Protein AF-A0A819URN8-F1 (afdb_monomer_lite)

Secondary structure (DSSP, 8-state):
--SSSSSHHHHHHHHHHSSSSS-------EEEEEE-GGGTT-B-S----S-PPPPTT---EEEEEE-SSTT-EEEEEEEEETTTEEE---B--SSTTEEEEEESS--BEEEEEEEEESS--EEEEEEEE----GGGTGGGG--TTEEEEE-TTT--EEEEEPTTEEE-SBTTB--EEEGGGSGGGG--TTEEEEE-TTT--EEEEEPTTEEE---SSS--EEEGGGSGGGG--TTEEEEE-TTT--EEEEEPTTEEE-S-SSS--EEEGGGSGGGG--TTEEEEEETTTTEEEEEEPTTEEE-S-SSS--EEEGGGSGGGG--TTEEEEE-TTTSSEEEEEPTTEEE-S-SSS--EEEGGGSGGGG--TTEEEEE-TTT--EEEEEPTTEEE-SBTTB--EEEGGGSGGGG--TTEEEEE-TTT--EEEEEPTT--EEEETTEEEE-

pLDDT: mean 85.46, std 12.98, range [38.38, 96.62]

Structure (mmCIF, N/CA/C/O backbone):
data_AF-A0A819URN8-F1
#
_entry.id   AF-A0A819URN8-F1
#
loop_
_atom_site.group_PDB
_atom_site.id
_atom_site.type_symbol
_atom_site.label_atom_id
_atom_site.label_alt_id
_atom_site.label_comp_id
_atom_site.label_asym_id
_atom_site.label_entity_id
_atom_site.label_seq_id
_atom_site.pdbx_PDB_ins_code
_atom_site.Cartn_x
_atom_site.Cartn_y
_atom_site.Cartn_z
_atom_site.occupancy
_atom_site.B_iso_or_equiv
_atom_site.auth_seq_id
_atom_site.auth_comp_id
_atom_site.auth_asym_id
_atom_site.auth_atom_id
_atom_site.pdbx_PDB_model_num
ATOM 1 N N . MET A 1 1 ? -49.653 -6.607 137.310 1.00 49.62 1 MET A N 1
ATOM 2 C CA . MET A 1 1 ? -49.512 -7.298 136.006 1.00 49.62 1 MET A CA 1
ATOM 3 C C . MET A 1 1 ? -50.601 -8.358 135.967 1.00 49.62 1 MET A C 1
ATOM 5 O O . MET A 1 1 ? -50.607 -9.174 136.865 1.00 49.62 1 MET A O 1
ATOM 9 N N . VAL A 1 2 ? -51.612 -8.365 135.103 1.00 46.19 2 VAL A N 1
ATOM 10 C CA . VAL A 1 2 ? -51.691 -7.922 133.706 1.00 46.19 2 VAL A CA 1
ATOM 11 C C . VAL A 1 2 ? -53.111 -7.363 133.475 1.00 46.19 2 VAL A C 1
ATOM 13 O O . VAL A 1 2 ? -54.024 -8.096 133.131 1.00 46.19 2 VAL A O 1
ATOM 16 N N . PHE A 1 3 ? -53.317 -6.068 133.730 1.00 44.34 3 PHE A N 1
ATOM 17 C CA . PHE A 1 3 ? -54.607 -5.366 133.554 1.00 44.34 3 PHE A CA 1
ATOM 18 C C . PHE A 1 3 ? -54.468 -4.162 132.600 1.00 44.34 3 PHE A C 1
ATOM 20 O O . PHE A 1 3 ? -55.113 -3.136 132.761 1.00 44.34 3 PHE A O 1
ATOM 27 N N . PHE A 1 4 ? -53.600 -4.293 131.594 1.00 45.12 4 PHE A N 1
ATOM 28 C CA . PHE A 1 4 ? -53.344 -3.268 130.571 1.00 45.12 4 PHE A CA 1
ATOM 29 C C . PHE A 1 4 ? -53.328 -3.850 129.146 1.00 45.12 4 PHE A C 1
ATOM 31 O O . PHE A 1 4 ? -52.635 -3.340 128.279 1.00 45.12 4 PHE A O 1
ATOM 38 N N . ASN A 1 5 ? -54.082 -4.930 128.890 1.00 47.50 5 ASN A N 1
ATOM 39 C CA . ASN A 1 5 ? -54.052 -5.621 127.590 1.00 47.50 5 ASN A CA 1
ATOM 40 C C . ASN A 1 5 ? -55.411 -5.805 126.891 1.00 47.50 5 ASN A C 1
ATOM 42 O O . ASN A 1 5 ? -55.467 -6.479 125.871 1.00 47.50 5 ASN A O 1
ATOM 46 N N . ASN A 1 6 ? -56.497 -5.191 127.382 1.00 51.19 6 ASN A N 1
ATOM 47 C CA . ASN A 1 6 ? -57.841 -5.368 126.798 1.00 51.19 6 ASN A CA 1
ATOM 48 C C . ASN A 1 6 ? -58.531 -4.082 126.302 1.00 51.19 6 ASN A C 1
ATOM 50 O O . ASN A 1 6 ? -59.703 -4.128 125.953 1.00 51.19 6 ASN A O 1
ATOM 54 N N . ILE A 1 7 ? -57.823 -2.947 126.207 1.00 52.16 7 ILE A N 1
ATOM 55 C CA . ILE A 1 7 ? -58.378 -1.695 125.637 1.00 52.16 7 ILE A CA 1
ATOM 56 C C . ILE A 1 7 ? -57.740 -1.328 124.279 1.00 52.16 7 ILE A C 1
ATOM 58 O O . ILE A 1 7 ? -58.319 -0.569 123.510 1.00 52.16 7 ILE A O 1
ATOM 62 N N . ILE A 1 8 ? -56.610 -1.939 123.903 1.00 50.34 8 ILE A N 1
ATOM 63 C CA . ILE A 1 8 ? -55.929 -1.652 122.622 1.00 50.34 8 ILE A CA 1
ATOM 64 C C . ILE A 1 8 ? -56.529 -2.451 121.444 1.00 50.34 8 ILE A C 1
ATOM 66 O O . ILE A 1 8 ? -56.507 -1.979 120.311 1.00 50.34 8 ILE A O 1
ATOM 70 N N . ASN A 1 9 ? -57.167 -3.601 121.692 1.00 50.66 9 ASN A N 1
ATOM 71 C CA . ASN A 1 9 ? -57.725 -4.440 120.619 1.00 50.66 9 ASN A CA 1
ATOM 72 C C . ASN A 1 9 ? -59.138 -4.049 120.141 1.00 50.66 9 ASN A C 1
ATOM 74 O O . ASN A 1 9 ? -59.549 -4.500 119.076 1.00 50.66 9 ASN A O 1
ATOM 78 N N . LEU A 1 10 ? -59.873 -3.187 120.858 1.00 48.94 10 LEU A N 1
ATOM 79 C CA . LEU A 1 10 ? -61.207 -2.738 120.419 1.00 48.94 10 LEU A CA 1
ATOM 80 C C . LEU A 1 10 ? -61.172 -1.426 119.608 1.00 48.94 10 LEU A C 1
ATOM 82 O O . LEU A 1 10 ? -62.093 -1.156 118.845 1.00 48.94 10 LEU A O 1
ATOM 86 N N . VAL A 1 11 ? -60.093 -0.639 119.705 1.00 52.09 11 VAL A N 1
ATOM 87 C CA . VAL A 1 11 ? -59.925 0.614 118.936 1.00 52.09 11 VAL A CA 1
ATOM 88 C C . VAL A 1 11 ? -59.312 0.360 117.548 1.00 52.09 11 VAL A C 1
ATOM 90 O O . VAL A 1 11 ? -59.627 1.068 116.590 1.00 52.09 11 VAL A O 1
ATOM 93 N N . PHE A 1 12 ? -58.524 -0.709 117.381 1.00 46.81 12 PHE A N 1
ATOM 94 C CA . PHE A 1 12 ? -57.993 -1.104 116.068 1.00 46.81 12 PHE A CA 1
ATOM 95 C C . PHE A 1 12 ? -59.014 -1.838 115.182 1.00 46.81 12 PHE A C 1
ATOM 97 O O . PHE A 1 12 ? -58.978 -1.681 113.964 1.00 46.81 12 PHE A O 1
ATOM 104 N N . ALA A 1 13 ? -59.976 -2.565 115.761 1.00 50.16 13 ALA A N 1
ATOM 105 C CA . ALA A 1 13 ? -61.000 -3.273 114.985 1.00 50.16 13 ALA A CA 1
ATOM 106 C C . ALA A 1 13 ? -62.108 -2.346 114.437 1.00 50.16 13 ALA A C 1
ATOM 108 O O . ALA A 1 13 ? -62.670 -2.624 113.382 1.00 50.16 13 ALA A O 1
ATOM 109 N N . VAL A 1 14 ? -62.389 -1.215 115.098 1.00 50.81 14 VAL A N 1
ATOM 110 C CA . VAL A 1 14 ? -63.399 -0.237 114.636 1.00 50.81 14 VAL A CA 1
ATOM 111 C C . VAL A 1 14 ? -62.814 0.777 113.642 1.00 50.81 14 VAL A C 1
ATOM 113 O O . VAL A 1 14 ? -63.536 1.300 112.797 1.00 50.81 14 VAL A O 1
ATOM 116 N N . SER A 1 15 ? -61.493 0.982 113.644 1.00 49.88 15 SER A N 1
ATOM 117 C CA . SER A 1 15 ? -60.812 1.847 112.666 1.00 49.88 15 SER A CA 1
ATOM 118 C C . SER A 1 15 ? -60.607 1.169 111.301 1.00 49.88 15 SER A C 1
ATOM 120 O O . SER A 1 15 ? -60.500 1.849 110.285 1.00 49.88 15 SER A O 1
ATOM 122 N N . ILE A 1 16 ? -60.604 -0.169 111.256 1.00 48.12 16 ILE A N 1
ATOM 123 C CA . ILE A 1 16 ? -60.459 -0.954 110.015 1.00 48.12 16 ILE A CA 1
ATOM 124 C C . ILE A 1 16 ? -61.826 -1.285 109.387 1.00 48.12 16 ILE A C 1
ATOM 126 O O . ILE A 1 16 ? -61.914 -1.448 108.173 1.00 48.12 16 ILE A O 1
ATOM 130 N N . LEU A 1 17 ? -62.913 -1.283 110.167 1.00 46.53 17 LEU A N 1
ATOM 131 C CA . LEU A 1 17 ? -64.266 -1.537 109.651 1.00 46.53 17 LEU A CA 1
ATOM 132 C C . LEU A 1 17 ? -65.011 -0.272 109.176 1.00 46.53 17 LEU A C 1
ATOM 134 O O . LEU A 1 17 ? -66.046 -0.389 108.529 1.00 46.53 17 LEU A O 1
ATOM 138 N N . ILE A 1 18 ? -64.488 0.932 109.455 1.00 49.22 18 ILE A N 1
ATOM 139 C CA . ILE A 1 18 ? -65.094 2.213 109.030 1.00 49.22 18 ILE A CA 1
ATOM 140 C C . ILE A 1 18 ? -64.321 2.883 107.872 1.00 49.22 18 ILE A C 1
ATOM 142 O O . ILE A 1 18 ? -64.876 3.742 107.192 1.00 49.22 18 ILE A O 1
ATOM 146 N N . LEU A 1 19 ? -63.104 2.430 107.532 1.00 38.75 19 LEU A N 1
ATOM 147 C CA . LEU A 1 19 ? -62.392 2.876 106.317 1.00 38.75 19 LEU A CA 1
ATOM 148 C C . LEU A 1 19 ? -62.485 1.914 105.118 1.00 38.75 19 LEU A C 1
ATOM 150 O O . LEU A 1 19 ? -61.891 2.186 104.081 1.00 38.75 19 LEU A O 1
ATOM 154 N N . GLN A 1 20 ? -63.270 0.836 105.207 1.00 41.88 20 GLN A N 1
ATOM 155 C CA . GLN A 1 20 ? -63.663 0.037 104.034 1.00 41.88 20 GLN A CA 1
ATOM 156 C C . GLN A 1 20 ? -64.970 0.516 103.373 1.00 41.88 20 GLN A C 1
ATOM 158 O O . GLN A 1 20 ? -65.491 -0.151 102.486 1.00 41.88 20 GLN A O 1
ATOM 163 N N . ILE A 1 21 ? -65.491 1.691 103.756 1.00 47.50 21 ILE A N 1
ATOM 164 C CA . ILE A 1 21 ? -66.747 2.250 103.212 1.00 47.50 21 ILE A CA 1
ATOM 165 C C . ILE A 1 21 ? -66.508 3.468 102.282 1.00 47.50 21 ILE A C 1
ATOM 167 O O . ILE A 1 21 ? -67.462 4.087 101.826 1.00 47.50 21 ILE A O 1
ATOM 171 N N . GLN A 1 22 ? -65.262 3.811 101.909 1.00 45.34 22 GLN A N 1
ATOM 172 C CA . GLN A 1 22 ? -65.011 4.953 100.996 1.00 45.34 22 GLN A CA 1
ATOM 173 C C . GLN A 1 22 ? -64.100 4.738 99.781 1.00 45.34 22 GLN A C 1
ATOM 175 O O . GLN A 1 22 ? -63.900 5.678 99.021 1.00 45.34 22 GLN A O 1
ATOM 180 N N . PHE A 1 23 ? -63.670 3.515 99.488 1.00 43.94 23 PHE A N 1
ATOM 181 C CA . PHE A 1 23 ? -63.154 3.190 98.156 1.00 43.94 23 PHE A CA 1
ATOM 182 C C . PHE A 1 23 ? -63.793 1.890 97.690 1.00 43.94 23 PHE A C 1
ATOM 184 O O . PHE A 1 23 ? -63.173 0.833 97.667 1.00 43.94 23 PHE A O 1
ATOM 191 N N . GLY A 1 24 ? -65.069 1.972 97.310 1.00 38.38 24 GLY A N 1
ATOM 192 C CA . GLY A 1 24 ? -65.480 1.146 96.189 1.00 38.38 24 GLY A CA 1
ATOM 193 C C . GLY A 1 24 ? -64.615 1.603 95.024 1.00 38.38 24 GLY A C 1
ATOM 194 O O . GLY A 1 24 ? -64.792 2.724 94.548 1.00 38.38 24 GLY A O 1
ATOM 195 N N . GLU A 1 25 ? -63.638 0.795 94.616 1.00 45.88 25 GLU A N 1
ATOM 196 C CA . GLU A 1 25 ? -63.107 0.902 93.265 1.00 45.88 25 GLU A CA 1
ATOM 197 C C . GLU A 1 25 ? -64.318 0.727 92.348 1.00 45.88 25 GLU A C 1
ATOM 199 O O . GLU A 1 25 ? -64.798 -0.380 92.106 1.00 45.88 25 GLU A O 1
ATOM 204 N N . LEU A 1 26 ? -64.903 1.856 91.933 1.00 50.00 26 LEU A N 1
ATOM 205 C CA . LEU A 1 26 ? -65.794 1.901 90.791 1.00 50.00 26 LEU A CA 1
ATOM 206 C C . LEU A 1 26 ? -65.024 1.182 89.693 1.00 50.00 26 LEU A C 1
ATOM 208 O O . LEU A 1 26 ? -63.955 1.656 89.303 1.00 50.00 26 LEU A O 1
ATOM 212 N N . ALA A 1 27 ? -65.529 0.024 89.260 1.00 52.69 27 ALA A N 1
ATOM 213 C CA . ALA A 1 27 ? -64.973 -0.681 88.119 1.00 52.69 27 ALA A CA 1
ATOM 214 C C . ALA A 1 27 ? -64.695 0.369 87.030 1.00 52.69 27 ALA A C 1
ATOM 216 O O . ALA A 1 27 ? -65.593 1.179 86.755 1.00 52.69 27 ALA A O 1
ATOM 217 N N . PRO A 1 28 ? -63.463 0.446 86.494 1.00 59.91 28 PRO A N 1
ATOM 218 C CA . PRO A 1 28 ? -63.083 1.532 85.607 1.00 59.91 28 PRO A CA 1
ATOM 219 C C . PRO A 1 28 ? -64.115 1.634 84.486 1.00 59.91 28 PRO A C 1
ATOM 221 O O . PRO A 1 28 ? -64.427 0.638 83.834 1.00 59.91 28 PRO A O 1
ATOM 224 N N . SER A 1 29 ? -64.707 2.821 84.309 1.00 73.19 29 SER A N 1
ATOM 225 C CA . SER A 1 29 ? -65.781 2.993 83.334 1.00 73.19 29 SER A CA 1
ATOM 226 C C . SER A 1 29 ? -65.238 2.679 81.943 1.00 73.19 29 SER A C 1
ATOM 228 O O . SER A 1 29 ? -64.352 3.389 81.460 1.00 73.19 29 SER A O 1
ATOM 230 N N . ILE A 1 30 ? -65.758 1.627 81.314 1.00 82.25 30 ILE A N 1
ATOM 231 C CA . ILE A 1 30 ? -65.415 1.280 79.937 1.00 82.25 30 ILE A CA 1
ATOM 232 C C . ILE A 1 30 ? -66.156 2.245 79.013 1.00 82.25 30 ILE A C 1
ATOM 234 O O . ILE A 1 30 ? -67.375 2.401 79.113 1.00 82.25 30 ILE A O 1
ATOM 238 N N . LYS A 1 31 ? -65.421 2.901 78.117 1.00 85.88 31 LYS A N 1
ATOM 239 C CA . LYS A 1 31 ? -65.965 3.824 77.119 1.00 85.88 31 LYS A CA 1
ATOM 240 C C . LYS A 1 31 ? -65.615 3.368 75.713 1.00 85.88 31 LYS A C 1
ATOM 242 O O . LYS A 1 31 ? -64.583 2.743 75.491 1.00 85.88 31 LYS A O 1
ATOM 247 N N . ASN A 1 32 ? -66.469 3.740 74.766 1.00 90.12 32 ASN A N 1
ATOM 248 C CA . ASN A 1 32 ? -66.159 3.624 73.350 1.00 90.12 32 ASN A CA 1
ATOM 249 C C . ASN A 1 32 ? -65.260 4.792 72.935 1.00 90.12 32 ASN A C 1
ATOM 251 O O . ASN A 1 32 ? -65.630 5.954 73.116 1.00 90.12 32 ASN A O 1
ATOM 255 N N . ALA A 1 33 ? -64.115 4.472 72.350 1.00 89.88 33 ALA A N 1
ATOM 256 C CA . ALA A 1 33 ? -63.229 5.407 71.682 1.00 89.88 33 ALA A CA 1
ATOM 257 C C . ALA A 1 33 ? -63.205 5.118 70.176 1.00 89.88 33 ALA A C 1
ATOM 259 O O . ALA A 1 33 ? -63.389 3.978 69.738 1.00 89.88 33 ALA A O 1
ATOM 260 N N . VAL A 1 34 ? -62.978 6.156 69.377 1.00 91.81 34 VAL A N 1
ATOM 261 C CA . VAL A 1 34 ? -62.905 6.061 67.912 1.00 91.81 34 VAL A CA 1
ATOM 262 C C . VAL A 1 34 ? -61.530 6.479 67.406 1.00 91.81 34 VAL A C 1
ATOM 264 O O . VAL A 1 34 ? -60.892 7.356 67.988 1.00 91.81 34 VAL A O 1
ATOM 267 N N . LEU A 1 35 ? -61.079 5.862 66.316 1.00 91.06 35 LEU A N 1
ATOM 268 C CA . LEU A 1 35 ? -59.855 6.279 65.641 1.00 91.06 35 LEU A CA 1
ATOM 269 C C . LEU A 1 35 ? -59.987 7.733 65.171 1.00 91.06 35 LEU A C 1
ATOM 271 O O . LEU A 1 35 ? -61.036 8.129 64.654 1.00 91.06 35 LEU A O 1
ATOM 275 N N . ASP A 1 36 ? -58.929 8.524 65.327 1.00 87.38 36 ASP A N 1
ATOM 276 C CA . ASP A 1 36 ? -58.895 9.859 64.748 1.00 87.38 36 ASP A CA 1
ATOM 277 C C . ASP A 1 36 ? -59.108 9.791 63.226 1.00 87.38 36 ASP A C 1
ATOM 279 O O . ASP A 1 36 ? -58.475 9.006 62.518 1.00 87.38 36 ASP A O 1
ATOM 283 N N . SER A 1 37 ? -60.018 10.620 62.712 1.00 85.00 37 SER A N 1
ATOM 284 C CA . SER A 1 37 ? -60.404 10.619 61.299 1.00 85.00 37 SER A CA 1
ATOM 285 C C . SER A 1 37 ? -59.238 10.891 60.349 1.00 85.00 37 SER A C 1
ATOM 287 O O . SER A 1 37 ? -59.312 10.499 59.189 1.00 85.00 37 SER A O 1
ATOM 289 N N . SER A 1 38 ? -58.168 11.540 60.821 1.00 82.31 38 SER A N 1
ATOM 290 C CA . SER A 1 38 ? -56.947 11.761 60.036 1.00 82.31 38 SER A CA 1
ATOM 291 C C . SER A 1 38 ? -56.175 10.472 59.724 1.00 82.31 38 SER A C 1
ATOM 293 O O . SER A 1 38 ? -55.431 10.436 58.748 1.00 82.31 38 SER A O 1
ATOM 295 N N . CYS A 1 39 ? -56.376 9.406 60.505 1.00 80.94 39 CYS A N 1
ATOM 296 C CA . CYS A 1 39 ? -55.732 8.106 60.310 1.00 80.94 39 CYS A CA 1
ATOM 297 C C . CYS A 1 39 ? -56.560 7.144 59.436 1.00 80.94 39 CYS A C 1
ATOM 299 O O . CYS A 1 39 ? -56.107 6.042 59.129 1.00 80.94 39 CYS A O 1
ATOM 301 N N . VAL A 1 40 ? -57.788 7.514 59.056 1.00 83.00 40 VAL A N 1
ATOM 302 C CA . VAL A 1 40 ? -58.642 6.689 58.190 1.00 83.00 40 VAL A CA 1
ATOM 303 C C . VAL A 1 40 ? -58.072 6.680 56.772 1.00 83.00 40 VAL A C 1
ATOM 305 O O . VAL A 1 40 ? -57.667 7.712 56.246 1.00 83.00 40 VAL A O 1
ATOM 308 N N . ASN A 1 41 ? -58.068 5.508 56.142 1.00 83.19 41 ASN A N 1
ATOM 309 C CA . ASN A 1 41 ? -57.377 5.199 54.889 1.00 83.19 41 ASN A CA 1
ATOM 310 C C . ASN A 1 41 ? -55.849 5.214 54.992 1.00 83.19 41 ASN A C 1
ATOM 312 O O . ASN A 1 41 ? -55.174 5.220 53.960 1.00 83.19 41 ASN A O 1
ATOM 316 N N . ALA A 1 42 ? -55.292 5.185 56.209 1.00 78.25 42 ALA A N 1
ATOM 317 C CA . ALA A 1 42 ? -53.881 4.887 56.370 1.00 78.25 42 ALA A CA 1
ATOM 318 C C . ALA A 1 42 ? -53.583 3.549 55.694 1.00 78.25 42 ALA A C 1
ATOM 320 O O . ALA A 1 42 ? -54.304 2.562 55.854 1.00 78.25 42 ALA A O 1
ATOM 321 N N . VAL A 1 43 ? -52.527 3.539 54.901 1.00 77.12 43 VAL A N 1
ATOM 322 C CA . VAL A 1 43 ? -52.006 2.342 54.261 1.00 77.12 43 VAL A CA 1
ATOM 323 C C . VAL A 1 43 ? -50.791 1.894 55.058 1.00 77.12 43 VAL A C 1
ATOM 325 O O . VAL A 1 43 ? -50.034 2.733 55.543 1.00 77.12 43 VAL A O 1
ATOM 328 N N . ASN A 1 44 ? -50.568 0.585 55.146 1.00 70.00 44 ASN A N 1
ATOM 329 C CA . ASN A 1 44 ? -49.308 0.038 55.646 1.00 70.00 44 ASN A CA 1
ATOM 330 C C . ASN A 1 44 ? -48.443 -0.486 54.480 1.00 70.00 44 ASN A C 1
ATOM 332 O O . ASN A 1 44 ? -48.405 -1.697 54.250 1.00 70.00 44 ASN A O 1
ATOM 336 N N . PRO A 1 45 ? -47.772 0.401 53.713 1.00 62.56 45 PRO A N 1
ATOM 337 C CA . PRO A 1 45 ? -46.664 0.069 52.837 1.00 62.56 45 PRO A CA 1
ATOM 338 C C . PRO A 1 45 ? -45.354 0.482 53.526 1.00 62.56 45 PRO A C 1
ATOM 340 O O . PRO A 1 45 ? -44.645 1.365 53.060 1.00 62.56 45 PRO A O 1
ATOM 343 N N . GLY A 1 46 ? -45.085 -0.095 54.694 1.00 59.09 46 GLY A N 1
ATOM 344 C CA . GLY A 1 46 ? -43.736 -0.174 55.234 1.00 59.09 46 GLY A CA 1
ATOM 345 C C . GLY A 1 46 ? -42.986 1.119 55.589 1.00 59.09 46 GLY A C 1
ATOM 346 O O . GLY A 1 46 ? -42.015 1.486 54.930 1.00 59.09 46 GLY A O 1
ATOM 347 N N . TYR A 1 47 ? -43.352 1.751 56.708 1.00 42.97 47 TYR A N 1
ATOM 348 C CA . TYR A 1 47 ? -42.528 2.776 57.366 1.00 42.97 47 TYR A CA 1
ATOM 349 C C . TYR A 1 47 ? -41.788 2.190 58.589 1.00 42.97 47 TYR A C 1
ATOM 351 O O . TYR A 1 47 ? -42.241 1.210 59.171 1.00 42.97 47 TYR A O 1
ATOM 359 N N . ILE A 1 48 ? -40.644 2.771 58.973 1.00 41.41 48 ILE A N 1
ATOM 360 C CA . ILE A 1 48 ? -39.690 2.208 59.953 1.00 41.41 48 ILE A CA 1
ATOM 361 C C . ILE A 1 48 ? -39.727 2.991 61.280 1.00 41.41 48 ILE A C 1
ATOM 363 O O . ILE A 1 48 ? -39.496 4.197 61.246 1.00 41.41 48 ILE A O 1
ATOM 367 N N . CYS A 1 49 ? -39.899 2.324 62.434 1.00 38.91 49 CYS A N 1
ATOM 368 C CA . CYS A 1 49 ? -39.045 2.446 63.639 1.00 38.91 49 CYS A CA 1
ATOM 369 C C . CYS A 1 49 ? -39.437 1.424 64.735 1.00 38.91 49 CYS A C 1
ATOM 371 O O . CYS A 1 49 ? -40.466 0.771 64.651 1.00 38.91 49 CYS A O 1
ATOM 373 N N . ALA A 1 50 ? -38.549 1.253 65.718 1.00 42.31 50 ALA A N 1
ATOM 374 C CA . ALA A 1 50 ? -38.347 0.079 66.571 1.00 42.31 50 ALA A CA 1
ATOM 375 C C . ALA A 1 50 ? -39.465 -0.303 67.566 1.00 42.31 50 ALA A C 1
ATOM 377 O O . ALA A 1 50 ? -40.010 0.552 68.258 1.00 42.31 50 ALA A O 1
ATOM 378 N N . GLY A 1 51 ? -39.635 -1.622 67.759 1.00 62.34 51 GLY A N 1
ATOM 379 C CA . GLY A 1 51 ? -40.220 -2.203 68.977 1.00 62.34 51 GLY A CA 1
ATOM 380 C C . GLY A 1 51 ? -41.567 -2.915 68.842 1.00 62.34 51 GLY A C 1
ATOM 381 O O . GLY A 1 51 ? -42.263 -3.025 69.845 1.00 62.34 51 GLY A O 1
ATOM 382 N N . CYS A 1 52 ? -41.958 -3.390 67.654 1.00 70.62 52 CYS A N 1
ATOM 383 C CA . CYS A 1 52 ? -43.221 -4.117 67.516 1.00 70.62 52 CYS A CA 1
ATOM 384 C C . CYS A 1 52 ? -43.195 -5.480 68.234 1.00 70.62 52 CYS A C 1
ATOM 386 O O . CYS A 1 52 ? -42.217 -6.219 68.084 1.00 70.62 52 CYS A O 1
ATOM 388 N N . PRO A 1 53 ? -44.271 -5.846 68.952 1.00 75.88 53 PRO A N 1
ATOM 389 C CA . PRO A 1 53 ? -44.391 -7.160 69.565 1.00 75.88 53 PRO A CA 1
ATOM 390 C C . PRO A 1 53 ? -44.513 -8.270 68.510 1.00 75.88 53 PRO A C 1
ATOM 392 O O . PRO A 1 53 ? -44.829 -8.031 67.339 1.00 75.88 53 PRO A O 1
ATOM 395 N N . GLU A 1 54 ? -44.263 -9.510 68.923 1.00 75.06 54 GLU A N 1
ATOM 396 C CA . GLU A 1 54 ? -44.430 -10.680 68.060 1.00 75.06 54 GLU A CA 1
ATOM 397 C C . GLU A 1 54 ? -45.920 -10.913 67.768 1.00 75.06 54 GLU A C 1
ATOM 399 O O . GLU A 1 54 ? -46.746 -10.966 68.680 1.00 75.06 54 GLU A O 1
ATOM 404 N N . SER A 1 55 ? -46.286 -11.042 66.489 1.00 78.62 55 SER A N 1
ATOM 405 C CA . SER A 1 55 ? -47.677 -11.292 66.108 1.00 78.62 55 SER A CA 1
ATOM 406 C C . SER A 1 55 ? -48.143 -12.654 66.621 1.00 78.62 55 SER A C 1
ATOM 408 O O . SER A 1 55 ? -47.465 -13.653 66.379 1.00 78.62 55 SER A O 1
ATOM 410 N N . PRO A 1 56 ? -49.337 -12.777 67.225 1.00 73.69 56 PRO A N 1
ATOM 411 C CA . PRO A 1 56 ? -49.750 -14.024 67.847 1.00 73.69 56 PRO A CA 1
ATOM 412 C C . PRO A 1 56 ? -50.256 -15.035 66.805 1.00 73.69 56 PRO A C 1
ATOM 414 O O . PRO A 1 56 ? -50.591 -16.158 67.165 1.00 73.69 56 PRO A O 1
ATOM 417 N N . ASP A 1 57 ? -50.360 -14.618 65.538 1.00 81.75 57 ASP A N 1
ATOM 418 C CA . ASP A 1 57 ? -50.713 -15.442 64.377 1.00 81.75 57 ASP A CA 1
ATOM 419 C C . ASP A 1 57 ? -49.561 -15.511 63.350 1.00 81.75 57 ASP A C 1
ATOM 421 O O . ASP A 1 57 ? -49.751 -16.004 62.241 1.00 81.75 57 ASP A O 1
ATOM 425 N N . GLY A 1 58 ? -48.367 -15.003 63.695 1.00 74.06 58 GLY A N 1
ATOM 426 C CA . GLY A 1 58 ? -47.199 -14.994 62.803 1.00 74.06 58 GLY A CA 1
ATOM 427 C C . GLY A 1 58 ? -47.311 -14.031 61.614 1.00 74.06 58 GLY A C 1
ATOM 428 O O . GLY A 1 58 ? -46.609 -14.190 60.617 1.00 74.06 58 GLY A O 1
ATOM 429 N N . TYR A 1 59 ? -48.209 -13.046 61.684 1.00 82.19 59 TYR A N 1
ATOM 430 C CA . TYR A 1 59 ? -48.375 -12.040 60.638 1.00 82.19 59 TYR A CA 1
ATOM 431 C C . TYR A 1 59 ? -47.343 -10.918 60.764 1.00 82.19 59 TYR A C 1
ATOM 433 O O . TYR A 1 59 ? -47.084 -10.420 61.854 1.00 82.19 59 TYR A O 1
ATOM 441 N N . ASN A 1 60 ? -46.827 -10.446 59.631 1.00 73.56 60 ASN A N 1
ATOM 442 C CA . ASN A 1 60 ? -45.732 -9.472 59.610 1.00 73.56 60 ASN A CA 1
ATOM 443 C C . ASN A 1 60 ? -46.172 -8.020 59.339 1.00 73.56 60 ASN A C 1
ATOM 445 O O . ASN A 1 60 ? -45.330 -7.127 59.322 1.00 73.56 60 ASN A O 1
ATOM 449 N N . PHE A 1 61 ? -47.470 -7.771 59.127 1.00 80.50 61 PHE A N 1
ATOM 450 C CA . PHE A 1 61 ? -48.012 -6.435 58.843 1.00 80.50 61 PHE A CA 1
ATOM 451 C C . PHE A 1 61 ? -48.783 -5.915 60.055 1.00 80.50 61 PHE A C 1
ATOM 453 O O . PHE A 1 61 ? -49.972 -6.192 60.209 1.00 80.50 61 PHE A O 1
ATOM 460 N N . GLY A 1 62 ? -48.092 -5.200 60.940 1.00 85.44 62 GLY A N 1
ATOM 461 C CA . GLY A 1 62 ? -48.663 -4.686 62.188 1.00 85.44 62 GLY A CA 1
ATOM 462 C C . GLY A 1 62 ? -49.120 -3.232 62.091 1.00 85.44 62 GLY A C 1
ATOM 463 O O . GLY A 1 62 ? -48.652 -2.472 61.248 1.00 85.44 62 GLY A O 1
ATOM 464 N N . TRP A 1 63 ? -50.023 -2.839 62.977 1.00 87.62 63 TRP A N 1
ATOM 465 C CA . TRP A 1 63 ? -50.591 -1.499 63.087 1.00 87.62 63 TRP A CA 1
ATOM 466 C C . TRP A 1 63 ? -50.585 -1.102 64.553 1.00 87.62 63 TRP A C 1
ATOM 468 O O . TRP A 1 63 ? -51.224 -1.780 65.359 1.00 87.62 63 TRP A O 1
ATOM 478 N N . HIS A 1 64 ? -49.866 -0.036 64.890 1.00 87.50 64 HIS A N 1
ATOM 479 C CA . HIS A 1 64 ? -49.652 0.401 66.260 1.00 87.50 64 HIS A CA 1
ATOM 480 C C . HIS A 1 64 ? -50.543 1.599 66.603 1.00 87.50 64 HIS A C 1
ATOM 482 O O . HIS A 1 64 ? -50.426 2.682 66.029 1.00 87.50 64 HIS A O 1
ATOM 488 N N . PHE A 1 65 ? -51.434 1.409 67.568 1.00 89.50 65 PHE A N 1
ATOM 489 C CA . PHE A 1 65 ? -52.397 2.395 68.039 1.00 89.50 65 PHE A CA 1
ATOM 490 C C . PHE A 1 65 ? -52.065 2.863 69.447 1.00 89.50 65 PHE A C 1
ATOM 492 O O . PHE A 1 65 ? -51.662 2.068 70.294 1.00 89.50 65 PHE A O 1
ATOM 499 N N . VAL A 1 66 ? -52.292 4.150 69.709 1.00 89.75 66 VAL A N 1
ATOM 500 C CA . VAL A 1 66 ? -51.885 4.795 70.961 1.00 89.75 66 VAL A CA 1
ATOM 501 C C . VAL A 1 66 ? -52.997 5.690 71.491 1.00 89.75 66 VAL A C 1
ATOM 503 O O . VAL A 1 66 ? -53.635 6.439 70.744 1.00 89.75 66 VAL A O 1
ATOM 506 N N . LEU A 1 67 ? -53.246 5.594 72.796 1.00 89.31 67 LEU A N 1
ATOM 507 C CA . LEU A 1 67 ? -54.139 6.485 73.535 1.00 89.31 67 LEU A CA 1
ATOM 508 C C . LEU A 1 67 ? -53.407 7.777 73.948 1.00 89.31 67 LEU A C 1
ATOM 510 O O . LEU A 1 67 ? -52.192 7.773 74.103 1.00 89.31 67 LEU A O 1
ATOM 514 N N . PRO A 1 68 ? -54.117 8.902 74.142 1.00 85.56 68 PRO A N 1
ATOM 515 C CA . PRO A 1 68 ? -53.489 10.216 74.323 1.00 85.56 68 PRO A CA 1
ATOM 516 C C . PRO A 1 68 ? -52.676 10.372 75.619 1.00 85.56 68 PRO A C 1
ATOM 518 O O . PRO A 1 68 ? -51.816 11.248 75.688 1.00 85.56 68 PRO A O 1
ATOM 521 N N . ASP A 1 69 ? -52.936 9.558 76.645 1.00 82.50 69 ASP A N 1
ATOM 522 C CA . ASP A 1 69 ? -52.210 9.598 77.914 1.00 82.50 69 ASP A CA 1
ATOM 523 C C . ASP A 1 69 ? -52.228 8.239 78.643 1.00 82.50 69 ASP A C 1
ATOM 525 O O . ASP A 1 69 ? -53.077 7.382 78.379 1.00 82.50 69 ASP A O 1
ATOM 529 N N . ILE A 1 70 ? -51.304 8.081 79.597 1.00 79.94 70 ILE A N 1
ATOM 530 C CA . ILE A 1 70 ? -51.042 6.847 80.361 1.00 79.94 70 ILE A CA 1
ATOM 531 C C . ILE A 1 70 ? -52.164 6.427 81.327 1.00 79.94 70 ILE A C 1
ATOM 533 O O . ILE A 1 70 ? -52.098 5.334 81.884 1.00 79.94 70 ILE A O 1
ATOM 537 N N . SER A 1 71 ? -53.164 7.281 81.581 1.00 83.75 71 SER A N 1
ATOM 538 C CA . SER A 1 71 ? -54.289 6.963 82.474 1.00 83.75 71 SER A CA 1
ATOM 539 C C . SER A 1 71 ? -55.399 6.172 81.778 1.00 83.75 71 SER A C 1
ATOM 541 O O . SER A 1 71 ? -56.330 5.704 82.436 1.00 83.75 71 SER A O 1
ATOM 543 N N . ASN A 1 72 ? -55.301 6.009 80.454 1.00 86.69 72 ASN A N 1
ATOM 544 C CA . ASN A 1 72 ? -56.229 5.228 79.650 1.00 86.69 72 ASN A CA 1
ATOM 545 C C . ASN A 1 72 ? -55.602 3.898 79.238 1.00 86.69 72 ASN A C 1
ATOM 547 O O . ASN A 1 72 ? -54.396 3.802 79.012 1.00 86.69 72 ASN A O 1
ATOM 551 N N . ALA A 1 73 ? -56.446 2.887 79.074 1.00 87.75 73 ALA A N 1
ATOM 552 C CA . ALA A 1 73 ? -56.017 1.571 78.646 1.00 87.75 73 ALA A CA 1
ATOM 553 C C . ALA A 1 73 ? -56.968 0.968 77.610 1.00 87.75 73 ALA A C 1
ATOM 555 O O . ALA A 1 73 ? -58.188 1.065 77.737 1.00 87.75 73 ALA A O 1
ATOM 556 N N . PHE A 1 74 ? -56.416 0.326 76.583 1.00 89.62 74 PHE A N 1
ATOM 557 C CA . PHE A 1 74 ? -57.186 -0.463 75.631 1.00 89.62 74 PHE A CA 1
ATOM 558 C C . PHE A 1 74 ? -57.722 -1.730 76.310 1.00 89.62 74 PHE A C 1
ATOM 560 O O . PHE A 1 74 ? -56.980 -2.482 76.936 1.00 89.62 74 PHE A O 1
ATOM 567 N N . VAL A 1 75 ? -59.024 -1.977 76.162 1.00 89.81 75 VAL A N 1
ATOM 568 C CA . VAL A 1 75 ? -59.708 -3.205 76.610 1.00 89.81 75 VAL A CA 1
ATOM 569 C C . VAL A 1 75 ? -59.987 -4.124 75.422 1.00 89.81 75 VAL A C 1
ATOM 571 O O . VAL A 1 75 ? -59.846 -5.337 75.519 1.00 89.81 75 VAL A O 1
ATOM 574 N N . SER A 1 76 ? -60.379 -3.547 74.286 1.00 90.19 76 SER A N 1
ATOM 575 C CA . SER A 1 76 ? -60.503 -4.242 72.999 1.00 90.19 76 SER A CA 1
ATOM 576 C C . SER A 1 76 ? -60.437 -3.222 71.871 1.00 90.19 76 SER A C 1
ATOM 578 O O . SER A 1 76 ? -60.777 -2.057 72.080 1.00 90.19 76 SER A O 1
ATOM 580 N N . ILE A 1 77 ? -60.068 -3.661 70.675 1.00 91.31 77 ILE A N 1
ATOM 581 C CA . ILE A 1 77 ? -60.083 -2.850 69.458 1.00 91.31 77 ILE A CA 1
ATOM 582 C C . ILE A 1 77 ? -60.650 -3.691 68.318 1.00 91.31 77 ILE A C 1
ATOM 584 O O . ILE A 1 77 ? -60.397 -4.887 68.243 1.00 91.31 77 ILE A O 1
ATOM 588 N N . ASN A 1 78 ? -61.429 -3.059 67.449 1.00 93.88 78 ASN A N 1
ATOM 589 C CA . ASN A 1 78 ? -62.011 -3.640 66.251 1.00 93.88 78 ASN A CA 1
ATOM 590 C C . ASN A 1 78 ? -61.649 -2.737 65.075 1.00 93.88 78 ASN A C 1
ATOM 592 O O . ASN A 1 78 ? -62.197 -1.642 64.938 1.00 93.88 78 ASN A O 1
ATOM 596 N N . CYS A 1 79 ? -60.728 -3.191 64.235 1.00 93.62 79 CYS A N 1
ATOM 597 C CA . CYS A 1 79 ? -60.255 -2.460 63.067 1.00 93.62 79 CYS A CA 1
ATOM 598 C C . CYS A 1 79 ? -60.787 -3.094 61.784 1.00 93.62 79 CYS A C 1
ATOM 600 O O . CYS A 1 79 ? -60.689 -4.302 61.597 1.00 93.62 79 CYS A O 1
ATOM 602 N N . GLN A 1 80 ? -61.353 -2.277 60.901 1.00 94.62 80 GLN A N 1
ATOM 603 C CA . GLN A 1 80 ? -61.768 -2.670 59.561 1.00 94.62 80 GLN A CA 1
ATOM 604 C C . GLN A 1 80 ? -60.645 -2.391 58.579 1.00 94.62 80 GLN A C 1
ATOM 606 O O . GLN A 1 80 ? -60.195 -1.252 58.449 1.00 94.62 80 GLN A O 1
ATOM 611 N N . PHE A 1 81 ? -60.254 -3.420 57.846 1.00 92.94 81 PHE A N 1
ATOM 612 C CA . PHE A 1 81 ? -59.277 -3.335 56.778 1.00 92.94 81 PHE A CA 1
ATOM 613 C C . PHE A 1 81 ? -59.892 -3.733 55.440 1.00 92.94 81 PHE A C 1
ATOM 615 O O . PHE A 1 81 ? -60.838 -4.521 55.380 1.00 92.94 81 PHE A O 1
ATOM 622 N N . SER A 1 82 ? -59.349 -3.187 54.356 1.00 92.00 82 SER A N 1
ATOM 623 C CA . SER A 1 82 ? -59.873 -3.406 53.006 1.00 92.00 82 SER A CA 1
ATOM 624 C C . SER A 1 82 ? -59.795 -4.860 52.529 1.00 92.00 82 SER A C 1
ATOM 626 O O . SER A 1 82 ? -60.696 -5.296 51.814 1.00 92.00 82 SER A O 1
ATOM 628 N N . LYS A 1 83 ? -58.760 -5.616 52.925 1.00 89.25 83 LYS A N 1
ATOM 629 C CA . LYS A 1 83 ? -58.550 -7.011 52.499 1.00 89.25 83 LYS A CA 1
ATOM 630 C C . LYS A 1 83 ? -58.806 -8.003 53.630 1.00 89.25 83 LYS A C 1
ATOM 632 O O . LYS A 1 83 ? -59.510 -8.985 53.426 1.00 89.25 83 LYS A O 1
ATOM 637 N N . ALA A 1 84 ? -58.255 -7.752 54.816 1.00 88.81 84 ALA A N 1
ATOM 638 C CA . ALA A 1 84 ? -58.367 -8.637 55.973 1.00 88.81 84 ALA A CA 1
ATOM 639 C C . ALA A 1 84 ? -59.748 -8.579 56.652 1.00 88.81 84 ALA A C 1
ATOM 641 O O . ALA A 1 84 ? -60.056 -9.424 57.492 1.00 88.81 84 ALA A O 1
ATOM 642 N N . GLY A 1 85 ? -60.590 -7.600 56.298 1.00 91.00 85 GLY A N 1
ATOM 643 C CA . GLY A 1 85 ? -61.878 -7.388 56.947 1.00 91.00 85 GLY A CA 1
ATOM 644 C C . GLY A 1 85 ? -61.708 -6.911 58.389 1.00 91.00 85 GLY A C 1
ATOM 645 O O . GLY A 1 85 ? -60.840 -6.091 58.685 1.00 91.00 85 GLY A O 1
ATOM 646 N N . THR A 1 86 ? -62.558 -7.395 59.295 1.00 93.06 86 THR A N 1
ATOM 647 C CA . THR A 1 86 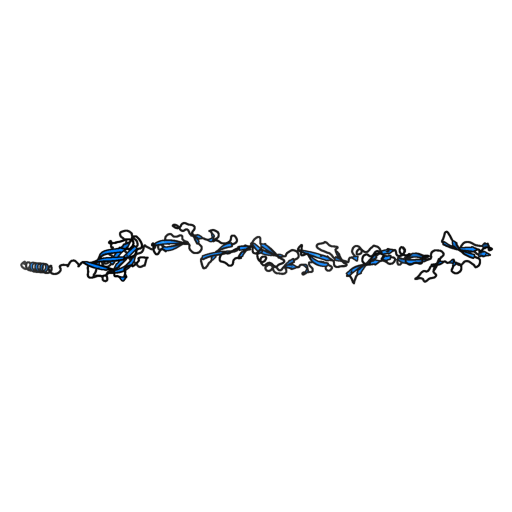? -62.535 -6.978 60.703 1.00 93.06 86 THR A CA 1
ATOM 648 C C . THR A 1 86 ? -61.498 -7.759 61.504 1.00 93.06 86 THR A C 1
ATOM 650 O O . THR A 1 86 ? -61.655 -8.960 61.714 1.00 93.06 86 THR A O 1
ATOM 653 N N . VAL A 1 87 ? -60.488 -7.071 62.030 1.00 91.62 87 VAL A N 1
ATOM 654 C CA . VAL A 1 87 ? -59.510 -7.622 62.975 1.00 91.62 87 VAL A CA 1
ATOM 655 C C . VAL A 1 87 ? -59.841 -7.125 64.377 1.00 91.62 87 VAL A C 1
ATOM 657 O O . VAL A 1 87 ? -59.902 -5.921 64.620 1.00 91.62 87 VAL A O 1
ATOM 660 N N . THR A 1 88 ? -60.062 -8.062 65.299 1.00 88.69 88 THR A N 1
ATOM 661 C CA . THR A 1 88 ? -60.460 -7.775 66.691 1.00 88.69 88 THR A CA 1
ATOM 662 C C . THR A 1 88 ? -59.420 -8.213 67.725 1.00 88.69 88 THR A C 1
ATOM 664 O O . THR A 1 88 ? -59.587 -8.008 68.927 1.00 88.69 88 THR A O 1
ATOM 667 N N . LYS A 1 89 ? -58.364 -8.897 67.274 1.00 84.62 89 LYS A N 1
ATOM 668 C CA . LYS A 1 89 ? -57.300 -9.433 68.124 1.00 84.62 89 LYS A CA 1
ATOM 669 C C . LYS A 1 89 ? -56.223 -8.368 68.297 1.00 84.62 89 LYS A C 1
ATOM 671 O O . LYS A 1 89 ? -55.660 -7.913 67.304 1.00 84.62 89 LYS A O 1
ATOM 676 N N . MET A 1 90 ? -55.947 -7.999 69.547 1.00 85.50 90 MET A N 1
ATOM 677 C CA . MET A 1 90 ? -54.936 -7.000 69.892 1.00 85.50 90 MET A CA 1
ATOM 678 C C . MET A 1 90 ? -53.829 -7.572 70.762 1.00 85.50 90 MET A C 1
ATOM 680 O O . MET A 1 90 ? -54.075 -8.457 71.582 1.00 85.50 90 MET A O 1
ATOM 684 N N . ILE A 1 91 ? -52.638 -6.998 70.626 1.00 82.75 91 ILE A N 1
ATOM 685 C CA . ILE A 1 91 ? -51.554 -7.125 71.602 1.00 82.75 91 ILE A CA 1
ATOM 686 C C . ILE A 1 91 ? -51.413 -5.790 72.327 1.00 82.75 91 ILE A C 1
ATOM 688 O O . ILE A 1 91 ? -51.401 -4.750 71.675 1.00 82.75 91 ILE A O 1
ATOM 692 N N . ALA A 1 92 ? -51.294 -5.812 73.652 1.00 75.56 92 ALA A N 1
ATOM 693 C CA . ALA A 1 92 ? -51.017 -4.627 74.460 1.00 75.56 92 ALA A CA 1
ATOM 694 C C . ALA A 1 92 ? -49.644 -4.773 75.137 1.00 75.56 92 ALA A C 1
ATOM 696 O O . ALA A 1 92 ? -49.446 -5.721 75.892 1.00 75.56 92 ALA A O 1
ATOM 697 N N . GLU A 1 93 ? -48.712 -3.849 74.879 1.00 69.12 93 GLU A N 1
ATOM 698 C CA . GLU A 1 93 ? -47.354 -3.818 75.457 1.00 69.12 93 GLU A CA 1
ATOM 699 C C . GLU A 1 93 ? -46.752 -2.399 75.422 1.00 69.12 93 GLU A C 1
ATOM 701 O O . GLU A 1 93 ? -47.102 -1.618 74.538 1.00 69.12 93 GLU A O 1
ATOM 706 N N . PRO A 1 94 ? -45.787 -2.043 76.297 1.00 56.72 94 PRO A N 1
ATOM 707 C CA . PRO A 1 94 ? -45.552 -2.515 77.669 1.00 56.72 94 PRO A CA 1
ATOM 708 C C . PRO A 1 94 ? -46.443 -1.784 78.694 1.00 56.72 94 PRO A C 1
ATOM 710 O O . PRO A 1 94 ? -46.435 -2.098 79.883 1.00 56.72 94 PRO A O 1
ATOM 713 N N . CYS A 1 95 ? -47.221 -0.798 78.246 1.00 67.56 95 CYS A N 1
ATOM 714 C CA . CYS A 1 95 ? -48.251 -0.119 79.023 1.00 67.56 95 CYS A CA 1
ATOM 715 C C . CYS A 1 95 ? -49.582 -0.192 78.274 1.00 67.56 95 CYS A C 1
ATOM 717 O O . CYS A 1 95 ? -49.627 -0.136 77.046 1.00 67.56 95 CYS A O 1
ATOM 719 N N . ALA A 1 96 ? -50.678 -0.314 79.021 1.00 77.25 96 ALA A N 1
ATOM 720 C CA . ALA A 1 96 ? -51.998 -0.617 78.473 1.00 77.25 96 ALA A CA 1
ATOM 721 C C . ALA A 1 96 ? -52.574 0.469 77.532 1.00 77.25 96 ALA A C 1
ATOM 723 O O . ALA A 1 96 ? -53.632 0.266 76.946 1.00 77.25 96 ALA A O 1
ATOM 724 N N . MET A 1 97 ? -51.880 1.599 77.352 1.00 85.88 97 MET A N 1
ATOM 725 C CA . MET A 1 97 ? -52.236 2.667 76.412 1.00 85.88 97 MET A CA 1
ATOM 726 C C . MET A 1 97 ? -51.870 2.380 74.943 1.00 85.88 97 MET A C 1
ATOM 728 O O . MET A 1 97 ? -52.266 3.160 74.079 1.00 85.88 97 MET A O 1
ATOM 732 N N . HIS A 1 98 ? -51.116 1.313 74.656 1.00 86.25 98 HIS A N 1
ATOM 733 C CA . HIS A 1 98 ? -50.738 0.903 73.298 1.00 86.25 98 HIS A CA 1
ATOM 734 C C . HIS A 1 98 ? -51.498 -0.364 72.885 1.00 86.25 98 HIS A C 1
ATOM 736 O O . HIS A 1 98 ? -51.715 -1.258 73.706 1.00 86.25 98 HIS A O 1
ATOM 742 N N . ALA A 1 99 ? -51.885 -0.454 71.615 1.00 88.69 99 ALA A N 1
ATOM 743 C CA . ALA A 1 99 ? -52.503 -1.641 71.034 1.00 88.69 99 ALA A CA 1
ATOM 744 C C . ALA A 1 99 ? -51.947 -1.923 69.638 1.00 88.69 99 ALA A C 1
ATOM 746 O O . ALA A 1 99 ? -51.821 -1.016 68.822 1.00 88.69 99 ALA A O 1
ATOM 747 N N . TYR A 1 100 ? -51.680 -3.192 69.341 1.00 88.69 100 TYR A N 1
ATOM 748 C CA . TYR A 1 100 ? -51.191 -3.644 68.042 1.00 88.69 100 TYR A CA 1
ATOM 749 C C . TYR A 1 100 ? -52.195 -4.592 67.391 1.00 88.69 100 TYR A C 1
ATOM 751 O O . TYR A 1 100 ? -52.656 -5.535 68.033 1.00 88.69 100 TYR A O 1
ATOM 759 N N . CYS A 1 101 ? -52.514 -4.363 66.118 1.00 89.50 101 CYS A N 1
ATOM 760 C CA . CYS A 1 101 ? -53.284 -5.288 65.277 1.00 89.50 101 CYS A CA 1
ATOM 761 C C . CYS A 1 101 ? -52.422 -5.759 64.111 1.00 89.50 101 CYS A C 1
ATOM 763 O O . CYS A 1 101 ? -51.617 -4.981 63.611 1.00 89.50 101 CYS A O 1
ATOM 765 N N . TYR A 1 102 ? -52.624 -6.985 63.629 1.00 87.81 102 TYR A N 1
ATOM 766 C CA . TYR A 1 102 ? -51.865 -7.511 62.493 1.00 87.81 102 TYR A CA 1
ATOM 767 C C . TYR A 1 102 ? -52.782 -7.997 61.375 1.00 87.81 102 TYR A C 1
ATOM 769 O O . TYR A 1 102 ? -53.833 -8.581 61.639 1.00 87.81 102 TYR A O 1
ATOM 777 N N . THR A 1 103 ? -52.365 -7.781 60.128 1.00 85.94 103 THR A N 1
ATOM 778 C CA . THR A 1 103 ? -53.040 -8.278 58.924 1.00 85.94 103 THR A CA 1
ATOM 779 C C . THR A 1 103 ? -52.168 -9.315 58.200 1.00 85.94 103 THR A C 1
ATOM 781 O O . THR A 1 103 ? -50.942 -9.208 58.234 1.00 85.94 103 THR A O 1
ATOM 784 N N . PRO A 1 104 ? -52.752 -10.315 57.508 1.00 81.62 104 PRO A N 1
ATOM 785 C CA . PRO A 1 104 ? -51.971 -11.327 56.782 1.00 81.62 104 PRO A CA 1
ATOM 786 C C . PRO A 1 104 ? -51.132 -10.765 55.623 1.00 81.62 104 PRO A C 1
ATOM 788 O O . PRO A 1 104 ? -50.093 -11.318 55.278 1.00 81.62 104 PRO A O 1
ATOM 791 N N . THR A 1 105 ? -51.585 -9.667 55.014 1.00 79.94 105 THR A N 1
ATOM 792 C CA . THR A 1 105 ? -50.923 -8.975 53.898 1.00 79.94 105 THR A CA 1
ATOM 793 C C . THR A 1 105 ? -50.950 -7.464 54.121 1.00 79.94 105 THR A C 1
ATOM 795 O O . THR A 1 105 ? -51.741 -6.984 54.938 1.00 79.94 105 THR A O 1
ATOM 798 N N . ALA A 1 106 ? -50.180 -6.708 53.334 1.00 81.56 106 ALA A N 1
ATOM 799 C CA . ALA A 1 106 ? -50.302 -5.252 53.260 1.00 81.56 106 ALA A CA 1
ATOM 800 C C . ALA A 1 106 ? -51.750 -4.823 52.947 1.00 81.56 106 ALA A C 1
ATOM 802 O O . ALA A 1 106 ? -52.381 -5.338 52.010 1.00 81.56 106 ALA A O 1
ATOM 803 N N . ASP A 1 107 ? -52.269 -3.871 53.722 1.00 85.81 107 ASP A N 1
ATOM 804 C CA . ASP A 1 107 ? -53.687 -3.505 53.734 1.00 85.81 107 ASP A CA 1
ATOM 805 C C . ASP A 1 107 ? -53.901 -1.993 53.940 1.00 85.81 107 ASP A C 1
ATOM 807 O O . ASP A 1 107 ? -52.964 -1.223 54.173 1.00 85.81 107 ASP A O 1
ATOM 811 N N . THR A 1 108 ? -55.154 -1.566 53.826 1.00 87.88 108 THR A N 1
ATOM 812 C CA . THR A 1 108 ? -55.632 -0.204 54.059 1.00 87.88 108 THR A CA 1
ATOM 813 C C . THR A 1 108 ? -56.604 -0.203 55.227 1.00 87.88 108 THR A C 1
ATOM 815 O O . THR A 1 108 ? -57.596 -0.934 55.218 1.00 87.88 108 THR A O 1
ATOM 818 N N . LEU A 1 109 ? -56.329 0.631 56.225 1.00 90.44 109 LEU A N 1
ATOM 819 C CA . LEU A 1 109 ? -57.167 0.796 57.398 1.00 90.44 109 LEU A CA 1
ATOM 820 C C . LEU A 1 109 ? -58.384 1.660 57.061 1.00 90.44 109 LEU A C 1
ATOM 822 O O . LEU A 1 109 ? -58.263 2.861 56.848 1.00 90.44 109 LEU A O 1
ATOM 826 N N . LEU A 1 110 ? -59.571 1.063 57.052 1.00 91.38 110 LEU A N 1
ATOM 827 C CA . LEU A 1 110 ? -60.835 1.750 56.770 1.00 91.38 110 LEU A CA 1
ATOM 828 C C . LEU A 1 110 ? -61.444 2.405 58.021 1.00 91.38 110 LEU A C 1
ATOM 830 O O . LEU A 1 110 ? -62.281 3.296 57.908 1.00 91.38 110 LEU A O 1
ATOM 834 N N . GLY A 1 111 ? -61.021 1.986 59.215 1.00 91.44 111 GLY A N 1
ATOM 835 C CA . GLY A 1 111 ? -61.381 2.611 60.490 1.00 91.44 111 GLY A CA 1
ATOM 836 C C . GLY A 1 111 ? -61.273 1.644 61.667 1.00 91.44 111 GLY A C 1
ATOM 837 O O . GLY A 1 111 ? -61.313 0.434 61.473 1.00 91.44 111 GLY A O 1
ATOM 838 N N . CYS A 1 112 ? -61.165 2.163 62.893 1.00 92.50 112 CYS A N 1
ATOM 839 C CA . CYS A 1 112 ? -61.169 1.347 64.110 1.00 92.50 112 CYS A CA 1
ATOM 840 C C . CYS A 1 112 ? -62.087 1.933 65.186 1.00 92.50 112 CYS A C 1
ATOM 842 O O . CYS A 1 112 ? -62.195 3.153 65.339 1.00 92.50 112 CYS A O 1
ATOM 844 N N . THR A 1 113 ? -62.677 1.054 65.990 1.00 93.12 113 THR A N 1
ATOM 845 C CA . THR A 1 113 ? -63.327 1.396 67.260 1.00 93.12 113 THR A CA 1
ATOM 846 C C . THR A 1 113 ? -62.688 0.603 68.387 1.00 93.12 113 THR A C 1
ATOM 848 O O . THR A 1 113 ? -62.233 -0.518 68.178 1.00 93.12 113 THR A O 1
ATOM 851 N N . ALA A 1 114 ? -62.623 1.175 69.583 1.00 92.12 114 ALA A N 1
ATOM 852 C CA . ALA A 1 114 ? -62.031 0.516 70.735 1.00 92.12 114 ALA A CA 1
ATOM 853 C C . ALA A 1 114 ? -62.901 0.689 71.974 1.00 92.12 114 ALA A C 1
ATOM 855 O O . ALA A 1 114 ? -63.500 1.743 72.177 1.00 92.12 114 ALA A O 1
ATOM 856 N N . ASN A 1 115 ? -62.921 -0.330 72.826 1.00 91.69 115 ASN A N 1
ATOM 857 C CA . ASN A 1 115 ? -63.338 -0.155 74.209 1.00 91.69 115 ASN A CA 1
ATOM 858 C C . ASN A 1 115 ? -62.097 0.169 75.030 1.00 91.69 115 ASN A C 1
ATOM 860 O O . ASN A 1 115 ? -61.110 -0.565 74.958 1.00 91.69 115 ASN A O 1
ATOM 864 N N . VAL A 1 116 ? -62.153 1.243 75.811 1.00 90.12 116 VAL A N 1
ATOM 865 C CA . VAL A 1 116 ? -61.042 1.704 76.645 1.00 90.12 116 VAL A CA 1
ATOM 866 C C . VAL A 1 116 ? -61.498 1.870 78.089 1.00 90.12 116 VAL A C 1
ATOM 868 O O . VAL A 1 116 ? -62.616 2.321 78.343 1.00 90.12 116 VAL A O 1
ATOM 871 N N . SER A 1 117 ? -60.652 1.509 79.047 1.00 88.12 117 SER A N 1
ATOM 872 C CA . SER A 1 117 ? -60.817 1.897 80.444 1.00 88.12 117 SER A CA 1
ATOM 873 C C . SER A 1 117 ? -60.173 3.269 80.635 1.00 88.12 117 SER A C 1
ATOM 875 O O . SER A 1 117 ? -59.013 3.474 80.283 1.00 88.12 117 SER A O 1
ATOM 877 N N . GLY A 1 118 ? -60.948 4.237 81.130 1.00 84.88 118 GLY A N 1
ATOM 878 C CA . GLY A 1 118 ? -60.493 5.618 81.303 1.00 84.88 118 GLY A CA 1
ATOM 879 C C . GLY A 1 118 ? -61.470 6.651 80.741 1.00 84.88 118 GLY A C 1
ATOM 880 O O . GLY A 1 118 ? -62.688 6.452 80.717 1.00 84.88 118 GLY A O 1
ATOM 881 N N . THR A 1 119 ? -60.938 7.799 80.320 1.00 85.06 119 THR A N 1
ATOM 882 C CA . THR A 1 119 ? -61.733 8.938 79.832 1.00 85.06 119 THR A CA 1
ATOM 883 C C . THR A 1 119 ? -61.569 9.225 78.343 1.00 85.06 119 THR A C 1
ATOM 885 O O . THR A 1 119 ? -62.398 9.957 77.797 1.00 85.06 119 THR A O 1
ATOM 888 N N . ALA A 1 120 ? -60.571 8.630 77.687 1.00 84.56 120 ALA A N 1
ATOM 889 C CA . ALA A 1 120 ? -60.312 8.810 76.268 1.00 84.56 120 ALA A CA 1
ATOM 890 C C . ALA A 1 120 ? -61.518 8.403 75.410 1.00 84.56 120 ALA A C 1
ATOM 892 O O . ALA A 1 120 ? -62.119 7.345 75.584 1.00 84.56 120 ALA A O 1
ATOM 893 N N . ILE A 1 121 ? -61.848 9.266 74.452 1.00 86.81 121 ILE A N 1
ATOM 894 C CA . ILE A 1 121 ? -62.882 9.035 73.429 1.00 86.81 121 ILE A CA 1
ATOM 895 C C . ILE A 1 121 ? -62.282 8.944 72.019 1.00 86.81 121 ILE A C 1
ATOM 897 O O . ILE A 1 121 ? -62.998 8.675 71.056 1.00 86.81 121 ILE A O 1
ATOM 901 N N . LYS A 1 122 ? -60.969 9.167 71.895 1.00 89.69 122 LYS A N 1
ATOM 902 C CA . LYS A 1 122 ? -60.204 9.080 70.651 1.00 89.69 122 LYS A CA 1
ATOM 903 C C . LYS A 1 122 ? -58.849 8.417 70.883 1.00 89.69 122 LYS A C 1
ATOM 905 O O . LYS A 1 122 ? -58.294 8.535 71.974 1.00 89.69 122 LYS A O 1
ATOM 910 N N . PHE A 1 123 ? -58.325 7.777 69.846 1.00 90.56 123 PHE A N 1
ATOM 911 C CA . PHE A 1 123 ? -56.964 7.239 69.771 1.00 90.56 123 PHE A CA 1
ATOM 912 C C . PHE A 1 123 ? -56.404 7.438 68.360 1.00 90.56 123 PHE A C 1
ATOM 914 O O . PHE A 1 123 ? -57.160 7.701 67.422 1.00 90.56 123 PHE A O 1
ATOM 921 N N . THR A 1 124 ? -55.090 7.320 68.200 1.00 89.69 124 THR A N 1
ATOM 922 C CA . THR A 1 124 ? -54.403 7.556 66.922 1.00 89.69 124 THR A CA 1
ATOM 923 C C . THR A 1 124 ? -53.635 6.322 66.471 1.00 89.69 124 THR A C 1
ATOM 925 O O . THR A 1 124 ? -53.242 5.494 67.291 1.00 89.69 124 THR A O 1
ATOM 928 N N . LEU A 1 125 ? -53.402 6.212 65.163 1.00 88.25 125 LEU A N 1
ATOM 929 C CA . LEU A 1 125 ? -52.380 5.323 64.613 1.00 88.25 125 LEU A CA 1
ATOM 930 C C . LEU A 1 125 ? -51.023 6.024 64.774 1.00 88.25 125 LEU A C 1
ATOM 932 O O . LEU A 1 125 ? -50.852 7.121 64.246 1.00 88.25 125 LEU A O 1
ATOM 936 N N . SER A 1 126 ? -50.103 5.430 65.531 1.00 83.94 126 SER A N 1
ATOM 937 C CA . SER A 1 126 ? -48.745 5.960 65.719 1.00 83.94 126 SER A CA 1
ATOM 938 C C . SER A 1 126 ? -47.853 5.580 64.545 1.00 83.94 126 SER A C 1
ATOM 940 O O . SER A 1 126 ? -47.308 6.446 63.864 1.00 83.94 126 SER A O 1
ATOM 942 N N . ASP A 1 127 ? -47.753 4.281 64.277 1.00 79.38 127 ASP A N 1
ATOM 943 C CA . ASP A 1 127 ? -46.862 3.709 63.275 1.00 79.38 127 ASP A CA 1
ATOM 944 C C . ASP A 1 127 ? -47.363 2.320 62.844 1.00 79.38 127 ASP A C 1
ATOM 946 O O . ASP A 1 127 ? -48.430 1.851 63.253 1.00 79.38 127 ASP A O 1
ATOM 950 N N . VAL A 1 128 ? -46.625 1.688 61.939 1.00 80.19 128 VAL A N 1
ATOM 951 C CA . VAL A 1 128 ? -46.945 0.384 61.361 1.00 80.19 128 VAL A CA 1
ATOM 952 C C . VAL A 1 128 ? -45.715 -0.521 61.415 1.00 80.19 128 VAL A C 1
ATOM 954 O O . VAL A 1 128 ? -44.589 -0.043 61.319 1.00 80.19 128 VAL A O 1
ATOM 957 N N . CYS A 1 129 ? -45.924 -1.831 61.548 1.00 73.75 129 CYS A N 1
ATOM 958 C CA . CYS A 1 129 ? -44.858 -2.831 61.642 1.00 73.75 129 CYS A CA 1
ATOM 959 C C . CYS A 1 129 ? -44.622 -3.512 60.288 1.00 73.75 129 CYS A C 1
ATOM 961 O O . CYS A 1 129 ? -45.589 -3.875 59.609 1.00 73.75 129 CYS A O 1
ATOM 963 N N . MET A 1 130 ? -43.348 -3.735 59.945 1.00 68.50 130 MET A N 1
ATOM 964 C CA . MET A 1 130 ? -42.900 -4.484 58.763 1.00 68.50 130 MET A CA 1
ATOM 965 C C . MET A 1 130 ? -42.264 -5.835 59.125 1.00 68.50 130 MET A C 1
ATOM 967 O O . MET A 1 130 ? -41.743 -5.981 60.235 1.00 68.50 130 MET A O 1
ATOM 971 N N . PRO A 1 131 ? -42.198 -6.782 58.165 1.00 66.19 131 PRO A N 1
ATOM 972 C CA . PRO A 1 131 ? -41.331 -7.950 58.278 1.00 66.19 131 PRO A CA 1
ATOM 973 C C . PRO A 1 131 ? -39.863 -7.537 58.506 1.00 66.19 131 PRO A C 1
ATOM 975 O O . PRO A 1 131 ? -39.423 -6.548 57.905 1.00 66.19 131 PRO A O 1
ATOM 978 N N . PRO A 1 132 ? -39.081 -8.294 59.302 1.00 72.50 132 PRO A N 1
ATOM 979 C CA . PRO A 1 132 ? -37.642 -8.075 59.443 1.00 72.50 132 PRO A CA 1
ATOM 980 C C . PRO A 1 132 ? -36.958 -7.979 58.077 1.00 72.50 132 PRO A C 1
ATOM 982 O O . PRO A 1 132 ? -37.271 -8.756 57.177 1.00 72.50 132 PRO A O 1
ATOM 985 N N . ASN A 1 133 ? -36.034 -7.027 57.912 1.00 77.88 133 ASN A N 1
ATOM 986 C CA . ASN A 1 133 ? -35.318 -6.865 56.650 1.00 77.88 133 ASN A CA 1
ATOM 987 C C . ASN A 1 133 ? -34.379 -8.068 56.429 1.00 77.88 133 ASN A C 1
ATOM 989 O O . ASN A 1 133 ? -33.376 -8.177 57.141 1.00 77.88 133 ASN A O 1
ATOM 993 N N . PRO A 1 134 ? -34.650 -8.937 55.433 1.00 83.88 134 PRO A N 1
ATOM 994 C CA . PRO A 1 134 ? -33.875 -10.155 55.217 1.00 83.88 134 PRO A CA 1
ATOM 995 C C . PRO A 1 134 ? -32.432 -9.865 54.791 1.00 83.88 134 PRO A C 1
ATOM 997 O O . PRO A 1 134 ? -31.576 -10.728 54.919 1.00 83.88 134 PRO A O 1
ATOM 1000 N N . CYS A 1 135 ? -32.132 -8.659 54.300 1.00 89.12 135 CYS A N 1
ATOM 1001 C CA . CYS A 1 135 ? -30.796 -8.287 53.842 1.00 89.12 135 CYS A CA 1
ATOM 1002 C C . CYS A 1 135 ? -29.812 -7.970 54.975 1.00 89.12 135 CYS A C 1
ATOM 1004 O O . CYS A 1 135 ? -28.615 -7.851 54.711 1.00 89.12 135 CYS A O 1
ATOM 1006 N N . LEU A 1 136 ? -30.293 -7.799 56.213 1.00 87.44 136 LEU A N 1
ATOM 1007 C CA . LEU A 1 136 ? -29.434 -7.496 57.361 1.00 87.44 136 LEU A CA 1
ATOM 1008 C C . LEU A 1 136 ? -28.617 -8.711 57.814 1.00 87.44 136 LEU A C 1
ATOM 1010 O O . LEU A 1 136 ? -27.503 -8.541 58.306 1.00 87.44 136 LEU A O 1
ATOM 1014 N N . ASP A 1 137 ? -29.129 -9.917 57.569 1.00 85.12 137 ASP A N 1
ATOM 1015 C CA . ASP A 1 137 ? -28.457 -11.168 57.897 1.00 85.12 137 ASP A CA 1
ATOM 1016 C C . ASP A 1 137 ? -27.872 -11.794 56.630 1.00 85.12 137 ASP A C 1
ATOM 1018 O O . ASP A 1 137 ? -28.581 -12.046 55.661 1.00 85.12 137 ASP A O 1
ATOM 1022 N N . ASN A 1 138 ? -26.555 -12.023 56.618 1.00 87.56 138 ASN A N 1
ATOM 1023 C CA . ASN A 1 138 ? -25.831 -12.700 55.531 1.00 87.56 138 ASN A CA 1
ATOM 1024 C C . ASN A 1 138 ? -26.167 -12.197 54.102 1.00 87.56 138 ASN A C 1
ATOM 1026 O O . ASN A 1 138 ? -26.237 -12.990 53.165 1.00 87.56 138 ASN A O 1
ATOM 1030 N N . ASN A 1 139 ? -26.408 -10.888 53.916 1.00 89.50 139 ASN A N 1
ATOM 1031 C CA . ASN A 1 139 ? -26.846 -10.306 52.631 1.00 89.50 139 ASN A CA 1
ATOM 1032 C C . ASN A 1 139 ? -28.110 -10.996 52.066 1.00 89.50 139 ASN A C 1
ATOM 1034 O O . ASN A 1 139 ? -28.247 -11.168 50.855 1.00 89.50 139 ASN A O 1
ATOM 1038 N N . GLY A 1 140 ? -29.001 -11.462 52.944 1.00 88.12 140 GLY A N 1
ATOM 1039 C CA . GLY A 1 140 ? -30.185 -12.241 52.600 1.00 88.12 140 GLY A CA 1
ATOM 1040 C C . GLY A 1 140 ? -29.884 -13.547 51.870 1.00 88.12 140 GLY A C 1
ATOM 1041 O O . GLY A 1 140 ? -30.706 -13.980 51.078 1.00 88.12 140 GLY A O 1
ATOM 1042 N N . ASP A 1 141 ? -28.708 -14.153 52.027 1.00 90.25 141 ASP A N 1
ATOM 1043 C CA . ASP A 1 141 ? -28.277 -15.312 51.228 1.00 90.25 141 ASP A CA 1
ATOM 1044 C C . ASP A 1 141 ? -28.275 -15.037 49.709 1.00 90.25 141 ASP A C 1
ATOM 1046 O O . ASP A 1 141 ? -28.464 -15.936 48.884 1.00 90.25 141 ASP A O 1
ATOM 1050 N N . CYS A 1 142 ? -28.131 -13.772 49.305 1.00 93.00 142 CYS A N 1
ATOM 1051 C CA . CYS A 1 142 ? -27.828 -13.439 47.920 1.00 93.00 142 CYS A CA 1
ATOM 1052 C C . CYS A 1 142 ? -26.384 -13.848 47.587 1.00 93.00 142 CYS A C 1
ATOM 1054 O O . CYS A 1 142 ? -25.513 -13.863 48.459 1.00 93.00 142 CYS A O 1
ATOM 1056 N N . ASP A 1 143 ? -26.114 -14.121 46.307 1.00 95.38 143 ASP A N 1
ATOM 1057 C CA . ASP A 1 143 ? -24.754 -14.317 45.793 1.00 95.38 143 ASP A CA 1
ATOM 1058 C C . ASP A 1 143 ? -23.813 -13.188 46.262 1.00 95.38 143 ASP A C 1
ATOM 1060 O O . ASP A 1 143 ? -24.218 -12.030 46.397 1.00 95.38 143 ASP A O 1
ATOM 1064 N N . ILE A 1 144 ? -22.538 -13.504 46.494 1.00 93.50 144 ILE A N 1
ATOM 1065 C CA . ILE A 1 144 ? -21.533 -12.529 46.941 1.00 93.50 144 ILE A CA 1
ATOM 1066 C C . ILE A 1 144 ? -21.381 -11.342 45.969 1.00 93.50 144 ILE A C 1
ATOM 1068 O O . ILE A 1 144 ? -21.068 -10.215 46.377 1.00 93.50 144 ILE A O 1
ATOM 1072 N N . ASN A 1 145 ? -21.658 -11.566 44.684 1.00 95.25 145 ASN A N 1
ATOM 1073 C CA . ASN A 1 145 ? -21.661 -10.566 43.623 1.00 95.25 145 ASN A CA 1
ATOM 1074 C C . ASN A 1 145 ? -23.057 -9.974 43.355 1.00 95.25 145 ASN A C 1
ATOM 1076 O O . ASN A 1 145 ? -23.234 -9.254 42.375 1.00 95.25 145 ASN A O 1
ATOM 1080 N N . ALA A 1 146 ? -24.037 -10.216 44.227 1.00 95.25 146 ALA A N 1
ATOM 1081 C CA . ALA A 1 146 ? -25.349 -9.578 44.214 1.00 95.25 146 ALA A CA 1
ATOM 1082 C C . ALA A 1 146 ? -25.509 -8.578 45.369 1.00 95.25 146 ALA A C 1
ATOM 1084 O O . ALA A 1 146 ? -24.940 -8.728 46.452 1.00 95.25 146 ALA A O 1
ATOM 1085 N N . ALA A 1 147 ? -26.300 -7.537 45.130 1.00 94.06 147 ALA A N 1
ATOM 1086 C CA . ALA A 1 147 ? -26.839 -6.664 46.158 1.00 94.06 147 ALA A CA 1
ATOM 1087 C C . ALA A 1 147 ? -28.223 -7.175 46.576 1.00 94.06 147 ALA A C 1
ATOM 1089 O O . ALA A 1 147 ? -29.060 -7.472 45.718 1.00 94.06 147 ALA A O 1
ATOM 1090 N N . CYS A 1 148 ? -28.451 -7.268 47.885 1.00 92.94 148 CYS A N 1
ATOM 1091 C CA . CYS A 1 148 ? -29.761 -7.560 48.446 1.00 92.94 148 CYS A CA 1
ATOM 1092 C C . CYS A 1 148 ? -30.562 -6.268 48.637 1.00 92.94 148 CYS A C 1
ATOM 1094 O O . CYS A 1 148 ? -30.059 -5.292 49.197 1.00 92.94 148 CYS A O 1
ATOM 1096 N N . SER A 1 149 ? -31.820 -6.280 48.212 1.00 91.88 149 SER A N 1
ATOM 1097 C CA . SER A 1 149 ? -32.822 -5.271 48.545 1.00 91.88 149 SER A CA 1
ATOM 1098 C C . SER A 1 149 ? -34.094 -5.942 49.050 1.00 91.88 149 SER A C 1
ATOM 1100 O O . SER A 1 149 ? -34.442 -7.039 48.621 1.00 91.88 149 SER A O 1
ATOM 1102 N N . GLN A 1 150 ? -34.807 -5.278 49.954 1.00 85.44 150 GLN A N 1
ATOM 1103 C CA . GLN A 1 150 ? -36.131 -5.710 50.384 1.00 85.44 150 GLN A CA 1
ATOM 1104 C C . GLN A 1 150 ? -37.189 -5.002 49.535 1.00 85.44 150 GLN A C 1
ATOM 1106 O O . GLN A 1 150 ? -37.140 -3.781 49.375 1.00 85.44 150 GLN A O 1
ATOM 1111 N N . ASP A 1 151 ? -38.145 -5.755 48.997 1.00 80.50 151 ASP A N 1
ATOM 1112 C CA . ASP A 1 151 ? -39.313 -5.180 48.342 1.00 80.50 151 ASP A CA 1
ATOM 1113 C C . ASP A 1 151 ? -40.166 -4.432 49.376 1.00 80.50 151 ASP A C 1
ATOM 1115 O O . ASP A 1 151 ? -40.602 -4.992 50.381 1.00 80.50 151 ASP A O 1
ATOM 1119 N N . GLN A 1 152 ? -40.404 -3.147 49.127 1.00 68.81 152 GLN A N 1
ATOM 1120 C CA . GLN A 1 152 ? -41.059 -2.244 50.079 1.00 68.81 152 GLN A CA 1
ATOM 1121 C C . GLN A 1 152 ? -42.545 -2.562 50.342 1.00 68.81 152 GLN A C 1
ATOM 1123 O O . GLN A 1 152 ? -43.114 -2.046 51.301 1.00 68.81 152 GLN A O 1
ATOM 1128 N N . TYR A 1 153 ? -43.188 -3.392 49.513 1.00 67.38 153 TYR A N 1
ATOM 1129 C CA . TYR A 1 153 ? -44.618 -3.701 49.620 1.00 67.38 153 TYR A CA 1
ATOM 1130 C C . TYR A 1 153 ? -44.879 -5.098 50.178 1.00 67.38 153 TYR A C 1
ATOM 1132 O O . TYR A 1 153 ? -45.806 -5.300 50.961 1.00 67.38 153 TYR A O 1
ATOM 1140 N N . THR A 1 154 ? -44.077 -6.067 49.751 1.00 70.81 154 THR A N 1
ATOM 1141 C CA . THR A 1 154 ? -44.210 -7.479 50.126 1.00 70.81 154 THR A CA 1
ATOM 1142 C C . THR A 1 154 ? -43.283 -7.858 51.278 1.00 70.81 154 THR A C 1
ATOM 1144 O O . THR A 1 154 ? -43.554 -8.822 51.989 1.00 70.81 154 THR A O 1
ATOM 1147 N N . GLY A 1 155 ? -42.202 -7.099 51.485 1.00 72.12 155 GLY A N 1
ATOM 1148 C CA . GLY A 1 155 ? -41.122 -7.449 52.402 1.00 72.12 155 GLY A CA 1
ATOM 1149 C C . GLY A 1 155 ? -40.231 -8.582 51.892 1.00 72.12 155 GLY A C 1
ATOM 1150 O O . GLY A 1 155 ? -39.346 -9.019 52.630 1.00 72.12 155 GLY A O 1
ATOM 1151 N N . GLU A 1 156 ? -40.450 -9.057 50.661 1.00 80.06 156 GLU A N 1
ATOM 1152 C CA . GLU A 1 156 ? -39.677 -10.137 50.058 1.00 80.06 156 GLU A CA 1
ATOM 1153 C C . GLU A 1 156 ? -38.248 -9.699 49.738 1.00 80.06 156 GLU A C 1
ATOM 1155 O O . GLU A 1 156 ? -37.962 -8.549 49.398 1.00 80.06 156 GLU A O 1
ATOM 1160 N N . ARG A 1 157 ? -37.329 -10.659 49.821 1.00 86.81 157 ARG A N 1
ATOM 1161 C CA . ARG A 1 157 ? -35.936 -10.472 49.434 1.00 86.81 157 ARG A CA 1
ATOM 1162 C C . ARG A 1 157 ? -35.796 -10.439 47.911 1.00 86.81 157 ARG A C 1
ATOM 1164 O O . ARG A 1 157 ? -36.206 -11.378 47.234 1.00 86.81 157 ARG A O 1
ATOM 1171 N N . GLN A 1 158 ? -35.086 -9.441 47.396 1.00 90.81 158 GLN A N 1
ATOM 1172 C CA . GLN A 1 158 ? -34.668 -9.338 46.002 1.00 90.81 158 GLN A CA 1
ATOM 1173 C C . GLN A 1 158 ? -33.141 -9.293 45.904 1.00 90.81 158 GLN A C 1
ATOM 1175 O O . GLN A 1 158 ? -32.489 -8.462 46.530 1.00 90.81 158 GLN A O 1
ATOM 1180 N N . CYS A 1 159 ? -32.566 -10.179 45.093 1.00 93.94 159 CYS A N 1
ATOM 1181 C CA . CYS A 1 159 ? -31.139 -10.177 44.789 1.00 93.94 159 CYS A CA 1
ATOM 1182 C C . CYS A 1 159 ? -30.929 -9.648 43.374 1.00 93.94 159 CYS A C 1
ATOM 1184 O O . CYS A 1 159 ? -31.472 -10.204 42.422 1.00 93.94 159 CYS A O 1
ATOM 1186 N N . THR A 1 160 ? -30.107 -8.615 43.221 1.00 94.50 160 THR A N 1
ATOM 1187 C CA . THR A 1 160 ? -29.739 -8.083 41.903 1.00 94.50 160 THR A CA 1
ATOM 1188 C C . THR A 1 160 ? -28.233 -8.145 41.740 1.00 94.50 160 THR A C 1
ATOM 1190 O O . THR A 1 160 ? -27.500 -7.705 42.624 1.00 94.50 160 THR A O 1
ATOM 1193 N N . CYS A 1 161 ? -27.750 -8.690 40.624 1.00 95.69 161 CYS A N 1
ATOM 1194 C CA . CYS A 1 161 ? -26.316 -8.729 40.359 1.00 95.69 161 CYS A CA 1
ATOM 1195 C C . CYS A 1 161 ? -25.722 -7.320 40.346 1.00 95.69 161 CYS A C 1
ATOM 1197 O O . CYS A 1 161 ? -26.302 -6.386 39.790 1.00 95.69 161 CYS A O 1
ATOM 1199 N N . LYS A 1 162 ? -24.555 -7.175 40.977 1.00 95.12 162 LYS A N 1
ATOM 1200 C CA . LYS A 1 162 ? -23.776 -5.939 40.938 1.00 95.12 162 LYS A CA 1
ATOM 1201 C C . LYS A 1 162 ? -23.384 -5.633 39.492 1.00 95.12 162 LYS A C 1
ATOM 1203 O O . LYS A 1 162 ? -23.287 -6.530 38.653 1.00 95.12 162 LYS A O 1
ATOM 1208 N N . THR A 1 163 ? -23.126 -4.360 39.210 1.00 95.25 163 THR A N 1
ATOM 1209 C CA . THR A 1 163 ? -22.643 -3.911 37.901 1.00 95.25 163 THR A CA 1
ATOM 1210 C C . THR A 1 163 ? -21.439 -4.746 37.454 1.00 95.25 163 THR A C 1
ATOM 1212 O O . THR A 1 163 ? -20.508 -4.948 38.229 1.00 95.25 163 THR A O 1
ATOM 1215 N N . GLY A 1 164 ? -21.477 -5.246 36.215 1.00 93.56 164 GLY A N 1
ATOM 1216 C CA . GLY A 1 164 ? -20.444 -6.137 35.672 1.00 93.56 164 GLY A CA 1
ATOM 1217 C C . GLY A 1 164 ? -20.732 -7.633 35.830 1.00 93.56 164 GLY A C 1
ATOM 1218 O O . GLY A 1 164 ? -19.997 -8.440 35.273 1.00 93.56 164 GLY A O 1
ATOM 1219 N N . PHE A 1 165 ? -21.809 -8.021 36.511 1.00 95.81 165 PHE A N 1
ATOM 1220 C CA . PHE A 1 165 ? -22.212 -9.420 36.647 1.00 95.81 165 PHE A CA 1
ATOM 1221 C C . PHE A 1 165 ? -23.561 -9.673 35.979 1.00 95.81 165 PHE A C 1
ATOM 1223 O O . PHE A 1 165 ? -24.455 -8.826 35.997 1.00 95.81 165 PHE A O 1
ATOM 1230 N N . THR A 1 166 ? -23.714 -10.865 35.408 1.00 94.81 166 THR A N 1
ATOM 1231 C CA . THR A 1 166 ? -24.948 -11.326 34.771 1.00 94.81 166 THR A CA 1
ATOM 1232 C C . THR A 1 166 ? -25.573 -12.428 35.616 1.00 94.81 166 THR A C 1
ATOM 1234 O O . THR A 1 166 ? -24.874 -13.328 36.088 1.00 94.81 166 THR A O 1
ATOM 1237 N N . ASN A 1 167 ? -26.896 -12.371 35.799 1.00 94.81 167 ASN A N 1
ATOM 1238 C CA . ASN A 1 167 ? -27.627 -13.444 36.464 1.00 94.81 167 ASN A CA 1
ATOM 1239 C C . ASN A 1 167 ? -27.673 -14.678 35.552 1.00 94.81 167 ASN A C 1
ATOM 1241 O O . ASN A 1 167 ? -28.335 -14.661 34.516 1.00 94.81 167 ASN A O 1
ATOM 1245 N N . THR A 1 168 ? -26.975 -15.735 35.946 1.00 94.56 168 THR A N 1
ATOM 1246 C CA . THR A 1 168 ? -26.953 -17.042 35.271 1.00 94.56 168 THR A CA 1
ATOM 1247 C C . THR A 1 168 ? -27.775 -18.099 36.012 1.00 94.56 168 THR A C 1
ATOM 1249 O O . THR A 1 168 ? -27.892 -19.229 35.539 1.00 94.56 168 THR A O 1
ATOM 1252 N N . GLY A 1 169 ? -28.342 -17.738 37.168 1.00 91.19 169 GLY A N 1
ATOM 1253 C CA . GLY A 1 169 ? -29.197 -18.590 37.986 1.00 91.19 169 GLY A CA 1
ATOM 1254 C C . GLY A 1 169 ? -30.682 -18.468 37.633 1.00 91.19 169 GLY A C 1
ATOM 1255 O O . GLY A 1 169 ? -31.068 -18.153 36.509 1.00 91.19 169 GLY A O 1
ATOM 1256 N N . ILE A 1 170 ? -31.535 -18.713 38.627 1.00 86.81 170 ILE A N 1
ATOM 1257 C CA . ILE A 1 170 ? -32.999 -18.602 38.520 1.00 86.81 170 ILE A CA 1
ATOM 1258 C C . ILE A 1 170 ? -33.512 -17.478 39.428 1.00 86.81 170 ILE A C 1
ATOM 1260 O O . ILE A 1 170 ? -32.807 -17.033 40.326 1.00 86.81 170 ILE A O 1
ATOM 1264 N N . ALA A 1 171 ? -34.754 -17.022 39.237 1.00 78.94 171 ALA A N 1
ATOM 1265 C CA . ALA A 1 171 ? -35.306 -15.889 39.994 1.00 78.94 171 ALA A CA 1
ATOM 1266 C C . ALA A 1 171 ? -35.261 -16.071 41.528 1.00 78.94 171 ALA A C 1
ATOM 1268 O O . ALA A 1 171 ? -35.021 -15.113 42.254 1.00 78.94 171 ALA A O 1
ATOM 1269 N N . SER A 1 172 ? -35.449 -17.298 42.026 1.00 77.62 172 SER A N 1
ATOM 1270 C CA . SER A 1 172 ? -35.398 -17.622 43.461 1.00 77.62 172 SER A CA 1
ATOM 1271 C C . SER A 1 172 ? -33.982 -17.852 44.003 1.00 77.62 172 SER A C 1
ATOM 1273 O O . SER A 1 172 ? -33.773 -17.800 45.216 1.00 77.62 172 SER A O 1
ATOM 1275 N N . ASN A 1 173 ? -33.011 -18.101 43.122 1.00 84.69 173 ASN A N 1
ATOM 1276 C CA . ASN A 1 173 ? -31.615 -18.356 43.459 1.00 84.69 173 ASN A CA 1
ATOM 1277 C C . ASN A 1 173 ? -30.719 -17.696 42.405 1.00 84.69 173 ASN A C 1
ATOM 1279 O O . ASN A 1 173 ? -30.300 -18.321 41.425 1.00 84.69 173 ASN A O 1
ATOM 1283 N N . VAL A 1 174 ? -30.518 -16.392 42.591 1.00 92.75 174 VAL A N 1
ATOM 1284 C CA . VAL A 1 174 ? -29.703 -15.558 41.711 1.00 92.75 174 VAL A CA 1
ATOM 1285 C C . VAL A 1 174 ? -28.249 -15.976 41.856 1.00 92.75 174 VAL A C 1
ATOM 1287 O O . VAL A 1 174 ? -27.710 -15.985 42.957 1.00 92.75 174 VAL A O 1
ATOM 1290 N N . THR A 1 175 ? -27.618 -16.301 40.733 1.00 94.88 175 THR A N 1
ATOM 1291 C CA . THR A 1 175 ? -26.187 -16.605 40.654 1.00 94.88 175 THR A CA 1
ATOM 1292 C C . THR A 1 175 ? -25.553 -15.565 39.756 1.00 94.88 175 THR A C 1
ATOM 1294 O O . THR A 1 175 ? -25.973 -15.401 38.611 1.00 94.88 175 THR A O 1
ATOM 1297 N N . CYS A 1 176 ? -24.568 -14.839 40.270 1.00 96.00 176 CYS A N 1
ATOM 1298 C CA . CYS A 1 176 ? -23.977 -13.712 39.563 1.00 96.00 176 CYS A CA 1
ATOM 1299 C C . CYS A 1 176 ? -22.604 -14.107 39.035 1.00 96.00 176 CYS A C 1
ATOM 1301 O O . CYS A 1 176 ? -21.611 -14.131 39.761 1.00 96.00 176 CYS A O 1
ATOM 1303 N N . THR A 1 177 ? -22.557 -14.430 37.746 1.00 96.62 177 THR A N 1
ATOM 1304 C CA . THR A 1 177 ? -21.311 -14.739 37.039 1.00 96.62 177 THR A CA 1
ATOM 1305 C C . THR A 1 177 ? -20.753 -13.469 36.413 1.00 96.62 177 THR A C 1
ATOM 1307 O O . THR A 1 177 ? -21.517 -12.624 35.946 1.00 96.62 177 THR A O 1
ATOM 1310 N N . ASP A 1 178 ? -19.428 -13.327 36.413 1.00 96.00 178 ASP A N 1
ATOM 1311 C CA . ASP A 1 178 ? -18.737 -12.261 35.686 1.00 96.00 178 ASP A CA 1
ATOM 1312 C C . ASP A 1 178 ? -19.260 -12.215 34.241 1.00 96.00 178 ASP A C 1
ATOM 1314 O O . ASP A 1 178 ? -19.207 -13.212 33.513 1.00 96.00 178 ASP A O 1
ATOM 1318 N N . SER A 1 179 ? -19.793 -11.060 33.836 1.00 95.81 179 SER A N 1
ATOM 1319 C CA . SER A 1 179 ? -20.385 -10.881 32.513 1.00 95.81 179 SER A CA 1
ATOM 1320 C C . SER A 1 179 ? -19.393 -11.170 31.388 1.00 95.81 179 SER A C 1
ATOM 1322 O O . SER A 1 179 ? -19.807 -11.667 30.348 1.00 95.81 179 SER A O 1
ATOM 1324 N N . CYS A 1 180 ? -18.090 -10.951 31.577 1.00 95.50 180 CYS A N 1
ATOM 1325 C CA . CYS A 1 180 ? -17.081 -11.292 30.575 1.00 95.50 180 CYS A CA 1
ATOM 1326 C C . CYS A 1 180 ? -16.938 -12.803 30.344 1.00 95.50 180 CYS A C 1
ATOM 1328 O O . CYS A 1 180 ? -16.508 -13.215 29.267 1.00 95.50 180 CYS A O 1
ATOM 1330 N N . GLN A 1 181 ? -17.344 -13.638 31.304 1.00 95.69 181 GLN A N 1
ATOM 1331 C CA . GLN A 1 181 ? -17.387 -15.097 31.144 1.00 95.69 181 GLN A CA 1
ATOM 1332 C C . GLN A 1 181 ? -18.664 -15.575 30.437 1.00 95.69 181 GLN A C 1
ATOM 1334 O O . GLN A 1 181 ? -18.743 -16.721 29.996 1.00 95.69 181 GLN A O 1
ATOM 1339 N N . VAL A 1 182 ? -19.666 -14.704 30.297 1.00 94.50 182 VAL A N 1
ATOM 1340 C CA . VAL A 1 182 ? -20.953 -15.013 29.671 1.00 94.50 182 VAL A CA 1
ATOM 1341 C C . VAL A 1 182 ? -21.029 -14.300 28.326 1.00 94.50 182 VAL A C 1
ATOM 1343 O O . VAL A 1 182 ? -21.193 -13.088 28.260 1.00 94.50 182 VAL A O 1
ATOM 1346 N N . GLN A 1 183 ? -20.898 -15.052 27.230 1.00 92.38 183 GLN A N 1
ATOM 1347 C CA . GLN A 1 183 ? -20.946 -14.504 25.863 1.00 92.38 183 GLN A CA 1
ATOM 1348 C C . GLN A 1 183 ? -20.004 -13.297 25.654 1.00 92.38 183 GLN A C 1
ATOM 1350 O O . GLN A 1 183 ? -20.362 -12.336 24.977 1.00 92.38 183 GLN A O 1
ATOM 1355 N N . ASN A 1 184 ? -18.808 -13.324 26.262 1.00 93.25 184 ASN A N 1
ATOM 1356 C CA . ASN A 1 184 ? -17.817 -12.239 26.193 1.00 93.25 184 ASN A CA 1
ATOM 1357 C C . ASN A 1 184 ? -18.385 -10.865 26.612 1.00 93.25 184 ASN A C 1
ATOM 1359 O O . ASN A 1 184 ? -18.012 -9.845 26.040 1.00 93.25 184 ASN A O 1
ATOM 1363 N N . GLY A 1 185 ? -19.345 -10.823 27.542 1.00 92.12 185 GLY A N 1
ATOM 1364 C CA . GLY A 1 185 ? -20.003 -9.586 27.971 1.00 92.12 185 GLY A CA 1
ATOM 1365 C C . GLY A 1 185 ? -20.813 -8.885 26.877 1.00 92.12 185 GLY A C 1
ATOM 1366 O O . GLY A 1 185 ? -21.096 -7.698 27.007 1.00 92.12 185 GLY A O 1
ATOM 1367 N N . GLY A 1 186 ? -21.154 -9.586 25.789 1.00 91.81 186 GLY A N 1
ATOM 1368 C CA . GLY A 1 186 ? -21.779 -8.996 24.603 1.00 91.81 186 GLY A CA 1
ATOM 1369 C C . GLY A 1 186 ? -20.805 -8.244 23.690 1.00 91.81 186 GLY A C 1
ATOM 1370 O O . GLY A 1 186 ? -21.241 -7.611 22.732 1.00 91.81 186 GLY A O 1
ATOM 1371 N N . CYS A 1 187 ? -19.500 -8.304 23.962 1.00 93.19 187 CYS A N 1
ATOM 1372 C CA . CYS A 1 187 ? -18.483 -7.715 23.101 1.00 93.19 187 CYS A CA 1
ATOM 1373 C C . CYS A 1 187 ? -18.340 -8.487 21.780 1.00 93.19 187 CYS A C 1
ATOM 1375 O O . CYS A 1 187 ? -18.514 -9.708 21.741 1.00 93.19 187 CYS A O 1
ATOM 1377 N N . ASP A 1 188 ? -17.918 -7.788 20.721 1.00 94.75 188 ASP A N 1
ATOM 1378 C CA . ASP A 1 188 ? -17.529 -8.399 19.446 1.00 94.75 188 ASP A CA 1
ATOM 1379 C C . ASP A 1 188 ? -16.554 -9.579 19.645 1.00 94.75 188 ASP A C 1
ATOM 1381 O O . ASP A 1 188 ? -15.710 -9.588 20.547 1.00 94.75 188 ASP A O 1
ATOM 1385 N N . SER A 1 189 ? -16.634 -10.578 18.768 1.00 94.31 189 SER A N 1
ATOM 1386 C CA . SER A 1 189 ? -15.707 -11.718 18.722 1.00 94.31 189 SER A CA 1
ATOM 1387 C C . SER A 1 189 ? -14.219 -11.322 18.641 1.00 94.31 189 SER A C 1
ATOM 1389 O O . SER A 1 189 ? -13.346 -12.030 19.158 1.00 94.31 189 SER A O 1
ATOM 1391 N N . ASN A 1 190 ? -13.916 -10.167 18.044 1.00 95.19 190 ASN A N 1
ATOM 1392 C CA . ASN A 1 190 ? -12.593 -9.565 17.916 1.00 95.19 190 ASN A CA 1
ATOM 1393 C C . ASN A 1 190 ? -12.310 -8.502 18.990 1.00 95.19 190 ASN A C 1
ATOM 1395 O O . ASN A 1 190 ? -11.305 -7.797 18.913 1.00 95.19 190 ASN A O 1
ATOM 1399 N N . ALA A 1 191 ? -13.140 -8.419 20.028 1.00 95.25 191 ALA A N 1
ATOM 1400 C CA . ALA A 1 191 ? -12.912 -7.604 21.211 1.00 95.25 191 ALA A CA 1
ATOM 1401 C C . ALA A 1 191 ? -12.527 -8.457 22.427 1.00 95.25 191 ALA A C 1
ATOM 1403 O O . ALA A 1 191 ? -12.837 -9.645 22.534 1.00 95.25 191 ALA A O 1
ATOM 1404 N N . VAL A 1 192 ? -11.832 -7.821 23.362 1.00 94.69 192 VAL A N 1
ATOM 1405 C CA . VAL A 1 192 ? -11.565 -8.319 24.708 1.00 94.69 192 VAL A CA 1
ATOM 1406 C C . VAL A 1 192 ? -12.541 -7.640 25.660 1.00 94.69 192 VAL A C 1
ATOM 1408 O O . VAL A 1 192 ? -12.620 -6.408 25.689 1.00 94.69 192 VAL A O 1
ATOM 1411 N N . CYS A 1 193 ? -13.262 -8.443 26.437 1.00 94.94 193 CYS A N 1
ATOM 1412 C CA . CYS A 1 193 ? -14.093 -7.960 27.528 1.00 94.94 193 CYS A CA 1
ATOM 1413 C C . CYS A 1 193 ? -13.248 -7.675 28.776 1.00 94.94 193 CYS A C 1
ATOM 1415 O O . CYS A 1 193 ? -12.335 -8.427 29.119 1.00 94.94 193 CYS A O 1
ATOM 1417 N N . SER A 1 194 ? -13.550 -6.569 29.448 1.00 94.88 194 SER A N 1
ATOM 1418 C CA . SER A 1 194 ? -12.975 -6.176 30.734 1.00 94.88 194 SER A CA 1
ATOM 1419 C C . SER A 1 194 ? -13.995 -5.376 31.546 1.00 94.88 194 SER A C 1
ATOM 1421 O O . SER A 1 194 ? -15.069 -5.056 31.039 1.00 94.88 194 SER A O 1
ATOM 1423 N N . HIS A 1 195 ? -13.649 -5.002 32.777 1.00 93.12 195 HIS A N 1
ATOM 1424 C CA . HIS A 1 195 ? -14.455 -4.086 33.584 1.00 93.12 195 HIS A CA 1
ATOM 1425 C C . HIS A 1 195 ? -13.850 -2.686 33.615 1.00 93.12 195 HIS A C 1
ATOM 1427 O O . HIS A 1 195 ? -12.634 -2.512 33.723 1.00 93.12 195 HIS A O 1
ATOM 1433 N N . ASP A 1 196 ? -14.708 -1.675 33.558 1.00 92.44 196 ASP A N 1
ATOM 1434 C CA . ASP A 1 196 ? -14.324 -0.302 33.842 1.00 92.44 196 ASP A CA 1
ATOM 1435 C C . ASP A 1 196 ? -13.956 -0.150 35.328 1.00 92.44 196 ASP A C 1
ATOM 1437 O O . ASP A 1 196 ? -14.746 -0.479 36.211 1.00 92.44 196 ASP A O 1
ATOM 1441 N N . GLY A 1 197 ? -12.756 0.360 35.614 1.00 89.81 197 GLY A N 1
ATOM 1442 C CA . GLY A 1 197 ? -12.231 0.429 36.983 1.00 89.81 197 GLY A CA 1
ATOM 1443 C C . GLY A 1 197 ? -12.985 1.381 37.920 1.00 89.81 197 GLY A C 1
ATOM 1444 O O . GLY A 1 197 ? -12.804 1.288 39.130 1.00 89.81 197 GLY A O 1
ATOM 1445 N N . THR A 1 198 ? -13.818 2.280 37.385 1.00 91.75 198 THR A N 1
ATOM 1446 C CA . THR A 1 198 ? -14.591 3.244 38.182 1.00 91.75 198 THR A CA 1
ATOM 1447 C C . THR A 1 198 ? -16.014 2.752 38.420 1.00 91.75 198 THR A C 1
ATOM 1449 O O . THR A 1 198 ? -16.530 2.845 39.529 1.00 91.75 198 THR A O 1
ATOM 1452 N N . THR A 1 199 ? -16.664 2.244 37.373 1.00 92.50 199 THR A N 1
ATOM 1453 C CA . THR A 1 199 ? -18.089 1.870 37.406 1.00 92.50 199 THR A CA 1
ATOM 1454 C C . THR A 1 199 ? -18.328 0.373 37.604 1.00 92.50 199 THR A C 1
ATOM 1456 O O . THR A 1 199 ? -19.442 -0.023 37.942 1.00 92.50 199 THR A O 1
ATOM 1459 N N . GLY A 1 200 ? -17.320 -0.472 37.362 1.00 90.88 200 GLY A N 1
ATOM 1460 C CA . GLY A 1 200 ? -17.448 -1.933 37.308 1.00 90.88 200 GLY A CA 1
ATOM 1461 C C . GLY A 1 200 ? -18.180 -2.453 36.063 1.00 90.88 200 GLY A C 1
ATOM 1462 O O . GLY A 1 200 ? -18.307 -3.664 35.880 1.00 90.88 200 GLY A O 1
ATOM 1463 N N . ALA A 1 201 ? -18.666 -1.563 35.191 1.00 91.94 201 ALA A N 1
ATOM 1464 C CA . ALA A 1 201 ? -19.419 -1.930 33.998 1.00 91.94 201 ALA A CA 1
ATOM 1465 C C . ALA A 1 201 ? -18.560 -2.693 32.989 1.00 91.94 201 ALA A C 1
ATOM 1467 O O . ALA A 1 201 ? -17.344 -2.508 32.920 1.00 91.94 201 ALA A O 1
ATOM 1468 N N . VAL A 1 202 ? -19.213 -3.538 32.188 1.00 92.44 202 VAL A N 1
ATOM 1469 C CA . VAL A 1 202 ? -18.562 -4.215 31.065 1.00 92.44 202 VAL A CA 1
ATOM 1470 C C . VAL A 1 202 ? -18.022 -3.172 30.091 1.00 92.44 202 VAL A C 1
ATOM 1472 O O . VAL A 1 202 ? -18.711 -2.224 29.718 1.00 92.44 202 VAL A O 1
ATOM 1475 N N . LYS A 1 203 ? -16.775 -3.372 29.679 1.00 92.19 203 LYS A N 1
ATOM 1476 C CA . LYS A 1 203 ? -16.047 -2.542 28.733 1.00 92.19 203 LYS A CA 1
ATOM 1477 C C . LYS A 1 203 ? -15.370 -3.429 27.701 1.00 92.19 203 LYS A C 1
ATOM 1479 O O . LYS A 1 203 ? -14.499 -4.238 28.029 1.00 92.19 203 LYS A O 1
ATOM 1484 N N . CYS A 1 204 ? -15.740 -3.220 26.447 1.00 93.31 204 CYS A N 1
ATOM 1485 C CA . CYS A 1 204 ? -15.163 -3.912 25.307 1.00 93.31 204 CYS A CA 1
ATOM 1486 C C . CYS A 1 204 ? -14.004 -3.096 24.732 1.00 93.31 204 CYS A C 1
ATOM 1488 O O . CYS A 1 204 ? -14.074 -1.870 24.642 1.00 93.31 204 CYS A O 1
ATOM 1490 N N . ARG A 1 205 ? -12.929 -3.769 24.325 1.00 93.31 205 ARG A N 1
ATOM 1491 C CA . ARG A 1 205 ? -11.826 -3.150 23.582 1.00 93.31 205 ARG A CA 1
ATOM 1492 C C . ARG A 1 205 ? -11.398 -4.066 22.452 1.00 93.31 205 ARG A C 1
ATOM 1494 O O . ARG A 1 205 ? -11.112 -5.232 22.707 1.00 93.31 205 ARG A O 1
ATOM 1501 N N . CYS A 1 206 ? -11.280 -3.541 21.237 1.00 95.25 206 CYS A N 1
ATOM 1502 C CA . CYS A 1 206 ? -10.773 -4.327 20.119 1.00 95.25 206 CYS A CA 1
ATOM 1503 C C . CYS A 1 206 ? -9.396 -4.932 20.416 1.00 95.25 206 CYS A C 1
ATOM 1505 O O . CYS A 1 206 ? -8.531 -4.316 21.057 1.00 95.25 206 CYS A O 1
ATOM 1507 N N . LYS A 1 207 ? -9.218 -6.178 19.972 1.00 95.44 207 LYS A N 1
ATOM 1508 C CA . LYS A 1 207 ? -7.920 -6.853 19.952 1.00 95.44 207 LYS A CA 1
ATOM 1509 C C . LYS A 1 207 ? -6.959 -6.050 19.071 1.00 95.44 207 LYS A C 1
ATOM 1511 O O . LYS A 1 207 ? -7.382 -5.291 18.202 1.00 95.44 207 LYS A O 1
ATOM 1516 N N . THR A 1 208 ? -5.659 -6.208 19.307 1.00 95.50 208 THR A N 1
ATOM 1517 C CA . THR A 1 208 ? -4.627 -5.623 18.437 1.00 95.50 208 THR A CA 1
ATOM 1518 C C . THR A 1 208 ? -4.907 -6.005 16.981 1.00 95.50 208 THR A C 1
ATOM 1520 O O . THR A 1 208 ? -5.330 -7.132 16.746 1.00 95.50 208 THR A O 1
ATOM 1523 N N . GLY A 1 209 ? -4.736 -5.066 16.044 1.00 94.38 209 GLY A N 1
ATOM 1524 C CA . GLY A 1 209 ? -5.027 -5.258 14.613 1.00 94.38 209 GLY A CA 1
ATOM 1525 C C . GLY A 1 209 ? -6.488 -5.048 14.204 1.00 94.38 209 GLY A C 1
ATOM 1526 O O . GLY A 1 209 ? -6.806 -5.155 13.022 1.00 94.38 209 GLY A O 1
ATOM 1527 N N . TYR A 1 210 ? -7.366 -4.719 15.155 1.00 95.44 210 TYR A N 1
ATOM 1528 C CA . TYR A 1 210 ? -8.751 -4.341 14.894 1.00 95.44 210 TYR A CA 1
ATOM 1529 C C . TYR A 1 210 ? -9.030 -2.926 15.396 1.00 95.44 210 TYR A C 1
ATOM 1531 O O . TYR A 1 210 ? -8.516 -2.499 16.433 1.00 95.44 210 TYR A O 1
ATOM 1539 N N . THR A 1 211 ? -9.894 -2.219 14.675 1.00 92.81 211 THR A N 1
ATOM 1540 C CA . THR A 1 211 ? -10.331 -0.866 15.012 1.00 92.81 211 THR A CA 1
ATOM 1541 C C . THR A 1 211 ? -11.832 -0.862 15.248 1.00 92.81 211 THR A C 1
ATOM 1543 O O . THR A 1 211 ? -12.579 -1.524 14.526 1.00 92.81 211 THR A O 1
ATOM 1546 N N . ASP A 1 212 ? -12.263 -0.102 16.252 1.00 92.75 212 ASP A N 1
ATOM 1547 C CA . ASP A 1 212 ? -13.681 0.125 16.499 1.00 92.75 212 ASP A CA 1
ATOM 1548 C C . ASP A 1 212 ? -14.272 1.006 15.393 1.00 92.75 212 ASP A C 1
ATOM 1550 O O . ASP A 1 212 ? -13.789 2.112 15.134 1.00 92.75 212 ASP A O 1
ATOM 1554 N N . THR A 1 213 ? -15.279 0.481 14.707 1.00 88.38 213 THR A N 1
ATOM 1555 C CA . THR A 1 213 ? -15.957 1.153 13.590 1.00 88.38 213 THR A CA 1
ATOM 1556 C C . THR A 1 213 ? -17.324 1.709 13.944 1.00 88.38 213 THR A C 1
ATOM 1558 O O . THR A 1 213 ? -17.897 2.443 13.138 1.00 88.38 213 THR A O 1
ATOM 1561 N N . ASP A 1 214 ? -17.845 1.384 15.124 1.00 83.62 214 ASP A N 1
ATOM 1562 C CA . ASP A 1 214 ? -19.132 1.874 15.591 1.00 83.62 214 ASP A CA 1
ATOM 1563 C C . ASP A 1 214 ? -18.898 2.857 16.744 1.00 83.62 214 ASP A C 1
ATOM 1565 O O . ASP A 1 214 ? -18.210 2.563 17.712 1.00 83.62 214 ASP A O 1
ATOM 1569 N N . ALA A 1 215 ? -19.435 4.071 16.626 1.00 66.19 215 ALA A N 1
ATOM 1570 C CA . ALA A 1 215 ? -19.297 5.100 17.657 1.00 66.19 215 ALA A CA 1
ATOM 1571 C C . ALA A 1 215 ? -20.336 4.959 18.790 1.00 66.19 215 ALA A C 1
ATOM 1573 O O . ALA A 1 215 ? -20.420 5.828 19.662 1.00 66.19 215 ALA A O 1
ATOM 1574 N N . THR A 1 216 ? -21.180 3.923 18.750 1.00 70.75 216 THR A N 1
ATOM 1575 C CA . THR A 1 216 ? -22.204 3.649 19.764 1.00 70.75 216 THR A CA 1
ATOM 1576 C C . THR A 1 216 ? -21.678 2.772 20.910 1.00 70.75 216 THR A C 1
ATOM 1578 O O . THR A 1 216 ? -20.498 2.455 20.998 1.00 70.75 216 THR A O 1
ATOM 1581 N N . ALA A 1 217 ? -22.554 2.402 21.851 1.00 62.81 217 ALA A N 1
ATOM 1582 C CA . ALA A 1 217 ? -22.193 1.588 23.015 1.00 62.81 217 ALA A CA 1
ATOM 1583 C C . ALA A 1 217 ? -21.777 0.141 22.667 1.00 62.81 217 ALA A C 1
ATOM 1585 O O . ALA A 1 217 ? -21.219 -0.545 23.523 1.00 62.81 217 ALA A O 1
ATOM 1586 N N . ASN A 1 218 ? -22.035 -0.321 21.438 1.00 73.81 218 ASN A N 1
ATOM 1587 C CA . ASN A 1 218 ? -21.653 -1.650 20.973 1.00 73.81 218 ASN A CA 1
ATOM 1588 C C . ASN A 1 218 ? -20.380 -1.540 20.131 1.00 73.81 218 ASN A C 1
ATOM 1590 O O . ASN A 1 218 ? -20.439 -1.154 18.971 1.00 73.81 218 ASN A O 1
ATOM 1594 N N . VAL A 1 219 ? -19.236 -1.884 20.722 1.00 89.25 219 VAL A N 1
ATOM 1595 C CA . VAL A 1 219 ? -17.943 -1.915 20.023 1.00 89.25 219 VAL A CA 1
ATOM 1596 C C . VAL A 1 219 ? -18.006 -2.926 18.877 1.00 89.25 219 VAL A C 1
ATOM 1598 O O . VAL A 1 219 ? -18.259 -4.106 19.127 1.00 89.25 219 VAL A O 1
ATOM 1601 N N . VAL A 1 220 ? -17.728 -2.482 17.648 1.00 92.50 220 VAL A N 1
ATOM 1602 C CA . VAL A 1 220 ? -17.672 -3.338 16.450 1.00 92.50 220 VAL A CA 1
ATOM 1603 C C . VAL A 1 220 ? -16.252 -3.331 15.916 1.00 92.50 220 VAL A C 1
ATOM 1605 O O . VAL A 1 220 ? -15.770 -2.318 15.406 1.00 92.50 220 VAL A O 1
ATOM 1608 N N . CYS A 1 221 ? -15.581 -4.475 16.021 1.00 94.31 221 CYS A N 1
ATOM 1609 C CA . CYS A 1 221 ? -14.158 -4.584 15.730 1.00 94.31 221 CYS A CA 1
ATOM 1610 C C . CYS A 1 221 ? -13.923 -5.099 14.316 1.00 94.31 221 CYS A C 1
ATOM 1612 O O . CYS A 1 221 ? -14.034 -6.294 14.039 1.00 94.31 221 CYS A O 1
ATOM 1614 N N . THR A 1 222 ? -13.516 -4.189 13.441 1.00 95.06 222 THR A N 1
ATOM 1615 C CA . THR A 1 222 ? -13.204 -4.485 12.043 1.00 95.06 222 THR A CA 1
ATOM 1616 C C . THR A 1 222 ? -11.690 -4.507 11.842 1.00 95.06 222 THR A C 1
ATOM 1618 O O . THR A 1 222 ? -10.965 -3.745 12.483 1.00 95.06 222 THR A O 1
ATOM 1621 N N . ASP A 1 223 ? -11.197 -5.394 10.972 1.00 95.69 223 ASP A N 1
ATOM 1622 C CA . ASP A 1 223 ? -9.769 -5.508 10.654 1.00 95.69 223 ASP A CA 1
ATOM 1623 C C . ASP A 1 223 ? -9.211 -4.143 10.218 1.00 95.69 223 ASP A C 1
ATOM 1625 O O . ASP A 1 223 ? -9.659 -3.562 9.221 1.00 95.69 223 ASP A O 1
ATOM 1629 N N . SER A 1 224 ? -8.215 -3.642 10.954 1.00 95.38 224 SER A N 1
ATOM 1630 C CA . SER A 1 224 ? -7.625 -2.326 10.723 1.00 95.38 224 SER A CA 1
ATOM 1631 C C . SER A 1 224 ? -7.069 -2.177 9.305 1.00 95.38 224 SER A C 1
ATOM 1633 O O . SER A 1 224 ? -7.163 -1.090 8.745 1.00 95.38 224 SER A O 1
ATOM 1635 N N . CYS A 1 225 ? -6.544 -3.236 8.677 1.00 96.31 225 CYS A N 1
ATOM 1636 C CA . CYS A 1 225 ? -6.009 -3.165 7.315 1.00 96.31 225 CYS A CA 1
ATOM 1637 C C . CYS A 1 225 ? -7.088 -2.933 6.250 1.00 96.31 225 CYS A C 1
ATOM 1639 O O . CYS A 1 225 ? -6.789 -2.409 5.176 1.00 96.31 225 CYS A O 1
ATOM 1641 N N . THR A 1 226 ? -8.346 -3.272 6.540 1.00 95.50 226 THR A N 1
ATOM 1642 C CA . THR A 1 226 ? -9.472 -3.033 5.621 1.00 95.50 226 THR A CA 1
ATOM 1643 C C . THR A 1 226 ? -9.989 -1.595 5.678 1.00 95.50 226 THR A C 1
ATOM 1645 O O . THR A 1 226 ? -10.676 -1.142 4.763 1.00 95.50 226 THR A O 1
ATOM 1648 N N . ILE A 1 227 ? -9.610 -0.844 6.715 1.00 92.75 227 ILE A N 1
ATOM 1649 C CA . ILE A 1 227 ? -10.030 0.537 6.940 1.00 92.75 227 ILE A CA 1
ATOM 1650 C C . ILE A 1 227 ? -8.845 1.451 6.678 1.00 92.75 227 ILE A C 1
ATOM 1652 O O . ILE A 1 227 ? -7.832 1.377 7.366 1.00 92.75 227 ILE A O 1
ATOM 1656 N N . ASN A 1 228 ? -8.965 2.347 5.696 1.00 91.88 228 ASN A N 1
ATOM 1657 C CA . ASN A 1 228 ? -7.907 3.309 5.359 1.00 91.88 228 ASN A CA 1
ATOM 1658 C C . ASN A 1 228 ? -6.514 2.652 5.221 1.00 91.88 228 ASN A C 1
ATOM 1660 O O . ASN A 1 228 ? -5.509 3.247 5.610 1.00 91.88 228 ASN A O 1
ATOM 1664 N N . ASN A 1 229 ? -6.459 1.412 4.709 1.00 93.50 229 ASN A N 1
ATOM 1665 C CA . ASN A 1 229 ? -5.235 0.614 4.573 1.00 93.50 229 ASN A CA 1
ATOM 1666 C C . ASN A 1 229 ? -4.432 0.502 5.889 1.00 93.50 229 ASN A C 1
ATOM 1668 O O . ASN A 1 229 ? -3.210 0.585 5.861 1.00 93.50 229 ASN A O 1
ATOM 1672 N N . GLY A 1 230 ? -5.086 0.423 7.054 1.00 92.06 230 GLY A N 1
ATOM 1673 C CA . GLY A 1 230 ? -4.414 0.368 8.360 1.00 92.06 230 GLY A CA 1
ATOM 1674 C C . GLY A 1 230 ? -3.573 1.598 8.705 1.00 92.06 230 GLY A C 1
ATOM 1675 O O . GLY A 1 230 ? -2.672 1.507 9.533 1.00 92.06 230 GLY A O 1
ATOM 1676 N N . GLY A 1 231 ? -3.828 2.739 8.053 1.00 92.06 231 GLY A N 1
ATOM 1677 C CA . GLY A 1 231 ? -3.003 3.945 8.175 1.00 92.06 231 GLY A CA 1
ATOM 1678 C C . GLY A 1 231 ? -1.711 3.901 7.353 1.00 92.06 231 GLY A C 1
ATOM 1679 O O . GLY A 1 231 ? -0.894 4.816 7.440 1.00 92.06 231 GLY A O 1
ATOM 1680 N N . CYS A 1 232 ? -1.521 2.864 6.539 1.00 94.62 232 CYS A N 1
ATOM 1681 C CA . CYS A 1 232 ? -0.358 2.715 5.685 1.00 94.62 232 CYS A CA 1
ATOM 1682 C C . CYS A 1 232 ? -0.405 3.660 4.472 1.00 94.62 232 CYS A C 1
ATOM 1684 O O . CYS A 1 232 ? -1.464 3.929 3.899 1.00 94.62 232 CYS A O 1
ATOM 1686 N N . ASN A 1 233 ? 0.768 4.127 4.031 1.00 93.62 233 ASN A N 1
ATOM 1687 C CA . ASN A 1 233 ? 0.929 4.936 2.819 1.00 93.62 233 ASN A CA 1
ATOM 1688 C C . ASN A 1 233 ? 0.288 4.266 1.575 1.00 93.62 233 ASN A C 1
ATOM 1690 O O . ASN A 1 233 ? 0.258 3.041 1.457 1.00 93.62 233 ASN A O 1
ATOM 1694 N N . SER A 1 234 ? -0.179 5.045 0.595 1.00 92.38 234 SER A N 1
ATOM 1695 C CA . SER A 1 234 ? -0.867 4.530 -0.607 1.00 92.38 234 SER A CA 1
ATOM 1696 C C . SER A 1 234 ? -0.047 3.535 -1.449 1.00 92.38 234 SER A C 1
ATOM 1698 O O . SER A 1 234 ? -0.613 2.647 -2.100 1.00 92.38 234 SER A O 1
ATOM 1700 N N . ASN A 1 235 ? 1.285 3.628 -1.411 1.00 93.25 235 ASN A N 1
ATOM 1701 C CA . ASN A 1 235 ? 2.206 2.721 -2.103 1.00 93.25 235 ASN A CA 1
ATOM 1702 C C . ASN A 1 235 ? 2.697 1.567 -1.215 1.00 93.25 235 ASN A C 1
ATOM 1704 O O . ASN A 1 235 ? 3.688 0.908 -1.528 1.00 93.25 235 ASN A O 1
ATOM 1708 N N . SER A 1 236 ? 1.993 1.294 -0.118 1.00 94.88 236 SER A N 1
ATOM 1709 C CA . SER A 1 236 ? 2.259 0.167 0.774 1.00 94.88 236 SER A CA 1
ATOM 1710 C C . SER A 1 236 ? 1.060 -0.762 0.906 1.00 94.88 236 SER A C 1
ATOM 1712 O O . SER A 1 236 ? -0.075 -0.411 0.576 1.00 94.88 236 SER A O 1
ATOM 1714 N N . ILE A 1 237 ? 1.346 -1.975 1.356 1.00 94.88 237 ILE A N 1
ATOM 1715 C CA . ILE A 1 237 ? 0.395 -3.033 1.661 1.00 94.88 237 ILE A CA 1
ATOM 1716 C C . ILE A 1 237 ? 0.327 -3.141 3.181 1.00 94.88 237 ILE A C 1
ATOM 1718 O O . ILE A 1 237 ? 1.365 -3.295 3.832 1.00 94.88 237 ILE A O 1
ATOM 1722 N N . CYS A 1 238 ? -0.883 -3.055 3.728 1.00 96.50 238 CYS A N 1
ATOM 1723 C CA . CYS A 1 238 ? -1.127 -3.375 5.125 1.00 96.50 238 CYS A CA 1
ATOM 1724 C C . CYS A 1 238 ? -1.210 -4.889 5.322 1.00 96.50 238 CYS A C 1
ATOM 1726 O O . CYS A 1 238 ? -1.819 -5.607 4.528 1.00 96.50 238 CYS A O 1
ATOM 1728 N N . SER A 1 239 ? -0.595 -5.365 6.394 1.00 95.94 239 SER A N 1
ATOM 1729 C CA . SER A 1 239 ? -0.656 -6.747 6.866 1.00 95.94 239 SER A CA 1
ATOM 1730 C C . SER A 1 239 ? -0.557 -6.764 8.389 1.00 95.94 239 SER A C 1
ATOM 1732 O O . SER A 1 239 ? -0.284 -5.728 8.986 1.00 95.94 239 SER A O 1
ATOM 1734 N N . HIS A 1 240 ? -0.750 -7.919 9.022 1.00 95.50 240 HIS A N 1
ATOM 1735 C CA . HIS A 1 240 ? -0.610 -8.048 10.474 1.00 95.50 240 HIS A CA 1
ATOM 1736 C C . HIS A 1 240 ? 0.680 -8.767 10.849 1.00 95.50 240 HIS A C 1
ATOM 1738 O O . HIS A 1 240 ? 1.061 -9.756 10.221 1.00 95.50 240 HIS A O 1
ATOM 1744 N N . ASP A 1 241 ? 1.332 -8.284 11.903 1.00 94.62 241 ASP A N 1
ATOM 1745 C CA . ASP A 1 241 ? 2.460 -8.962 12.530 1.00 94.62 241 ASP A CA 1
ATOM 1746 C C . ASP A 1 241 ? 2.045 -10.368 13.002 1.00 94.62 241 ASP A C 1
AT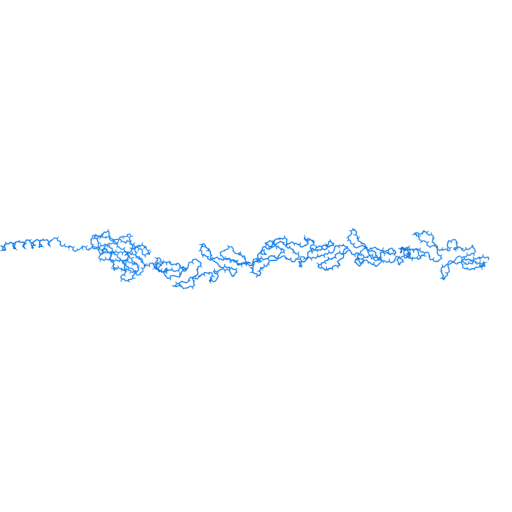OM 1748 O O . ASP A 1 241 ? 1.048 -10.503 13.713 1.00 94.62 241 ASP A O 1
ATOM 1752 N N . PRO A 1 242 ? 2.798 -11.433 12.688 1.00 92.81 242 PRO A N 1
ATOM 1753 C CA . PRO A 1 242 ? 2.394 -12.795 13.036 1.00 92.81 242 PRO A CA 1
ATOM 1754 C C . PRO A 1 242 ? 2.429 -13.085 14.546 1.00 92.81 242 PRO A C 1
ATOM 1756 O O . PRO A 1 242 ? 1.865 -14.089 14.978 1.00 92.81 242 PRO A O 1
ATOM 1759 N N . THR A 1 243 ? 3.092 -12.248 15.352 1.00 93.81 243 THR A N 1
ATOM 1760 C CA . THR A 1 243 ? 3.249 -12.446 16.802 1.00 93.81 243 THR A CA 1
ATOM 1761 C C . THR A 1 243 ? 2.348 -11.533 17.629 1.00 93.81 243 THR A C 1
ATOM 1763 O O . THR A 1 243 ? 1.739 -11.976 18.599 1.00 93.81 243 THR A O 1
ATOM 1766 N N . THR A 1 244 ? 2.242 -10.261 17.246 1.00 94.69 244 THR A N 1
ATOM 1767 C CA . THR A 1 244 ? 1.486 -9.232 17.975 1.00 94.69 244 THR A CA 1
ATOM 1768 C C . THR A 1 244 ? 0.147 -8.905 17.325 1.00 94.69 244 THR A C 1
ATOM 1770 O O . THR A 1 244 ? -0.693 -8.273 17.967 1.00 94.69 244 THR A O 1
ATOM 1773 N N . TYR A 1 245 ? -0.051 -9.318 16.068 1.00 94.44 245 TYR A N 1
ATOM 1774 C CA . TYR A 1 245 ? -1.187 -8.952 15.220 1.00 94.44 245 TYR A CA 1
ATOM 1775 C C . TYR A 1 245 ? -1.344 -7.433 15.029 1.00 94.44 245 TYR A C 1
ATOM 1777 O O . TYR A 1 245 ? -2.422 -6.940 14.726 1.00 94.44 245 TYR A O 1
ATOM 1785 N N . ALA A 1 246 ? -0.277 -6.656 15.243 1.00 92.62 246 ALA A N 1
ATOM 1786 C CA . ALA A 1 246 ? -0.273 -5.227 14.954 1.00 92.62 246 ALA A CA 1
ATOM 1787 C C . ALA A 1 246 ? -0.220 -4.982 13.443 1.00 92.62 246 ALA A C 1
ATOM 1789 O O . ALA A 1 246 ? 0.444 -5.725 12.721 1.00 92.62 246 ALA A O 1
ATOM 1790 N N . ALA A 1 247 ? -0.869 -3.913 12.979 1.00 92.88 247 ALA A N 1
ATOM 1791 C CA . ALA A 1 247 ? -0.786 -3.507 11.583 1.00 92.88 247 ALA A CA 1
ATOM 1792 C C . ALA A 1 247 ? 0.662 -3.124 11.220 1.00 92.88 247 ALA A C 1
ATOM 1794 O O . ALA A 1 247 ? 1.295 -2.304 11.887 1.00 92.88 247 ALA A O 1
ATOM 1795 N N . ILE A 1 248 ? 1.171 -3.715 10.143 1.00 94.88 248 ILE A N 1
ATOM 1796 C CA . ILE A 1 248 ? 2.475 -3.458 9.541 1.00 94.88 248 ILE A CA 1
ATOM 1797 C C . ILE A 1 248 ? 2.262 -3.002 8.102 1.00 94.88 248 ILE A C 1
ATOM 1799 O O . ILE A 1 248 ? 1.552 -3.639 7.320 1.00 94.88 248 ILE A O 1
ATOM 1803 N N . CYS A 1 249 ? 2.966 -1.936 7.735 1.00 95.88 249 CYS A N 1
ATOM 1804 C CA . CYS A 1 249 ? 2.997 -1.403 6.384 1.00 95.88 249 CYS A CA 1
ATOM 1805 C C . CYS A 1 249 ? 4.268 -1.860 5.666 1.00 95.88 249 CYS A C 1
ATOM 1807 O O . CYS A 1 249 ? 5.373 -1.541 6.101 1.00 95.88 249 CYS A O 1
ATOM 1809 N N . THR A 1 250 ? 4.126 -2.553 4.539 1.00 95.12 250 THR A N 1
ATOM 1810 C CA . THR A 1 250 ? 5.266 -2.946 3.694 1.00 95.12 250 THR A CA 1
ATOM 1811 C C . THR A 1 250 ? 5.154 -2.282 2.332 1.00 95.12 250 THR A C 1
ATOM 1813 O O . THR A 1 250 ? 4.085 -2.299 1.724 1.00 95.12 250 THR A O 1
ATOM 1816 N N . CYS A 1 251 ? 6.235 -1.678 1.834 1.00 94.06 251 CYS A N 1
ATOM 1817 C CA . CYS A 1 251 ? 6.216 -1.055 0.514 1.00 94.06 251 CYS A CA 1
ATOM 1818 C C . CYS A 1 251 ? 5.916 -2.076 -0.583 1.00 94.06 251 CYS A C 1
ATOM 1820 O O . CYS A 1 251 ? 6.415 -3.201 -0.557 1.00 94.06 251 CYS A O 1
ATOM 1822 N N . LYS A 1 252 ? 5.090 -1.669 -1.552 1.00 91.81 252 LYS A N 1
ATOM 1823 C CA . LYS A 1 252 ? 4.887 -2.435 -2.783 1.00 91.81 252 LYS A CA 1
ATOM 1824 C C . LYS A 1 252 ? 6.227 -2.574 -3.510 1.00 91.81 252 LYS A C 1
ATOM 1826 O O . LYS A 1 252 ? 7.123 -1.744 -3.341 1.00 91.81 252 LYS A O 1
ATOM 1831 N N . ASN A 1 253 ? 6.347 -3.599 -4.351 1.00 88.81 253 ASN A N 1
ATOM 1832 C CA . ASN A 1 253 ? 7.516 -3.746 -5.215 1.00 88.81 253 ASN A CA 1
ATOM 1833 C C . ASN A 1 253 ? 7.750 -2.452 -6.023 1.00 88.81 253 ASN A C 1
ATOM 1835 O O . ASN A 1 253 ? 6.808 -1.745 -6.372 1.00 88.81 253 ASN A O 1
ATOM 1839 N N . GLY A 1 254 ? 9.017 -2.109 -6.254 1.00 87.56 254 GLY A N 1
ATOM 1840 C CA . GLY A 1 254 ? 9.395 -0.859 -6.923 1.00 87.56 254 GLY A CA 1
ATOM 1841 C C . GLY A 1 254 ? 9.332 0.405 -6.055 1.00 87.56 254 GLY A C 1
ATOM 1842 O O . GLY A 1 254 ? 9.697 1.478 -6.531 1.00 87.56 254 GLY A O 1
ATOM 1843 N N . TYR A 1 255 ? 8.954 0.285 -4.781 1.00 92.12 255 TYR A N 1
ATOM 1844 C CA . TYR A 1 255 ? 9.041 1.359 -3.793 1.00 92.12 255 TYR A CA 1
ATOM 1845 C C . TYR A 1 255 ? 9.971 0.969 -2.641 1.00 92.12 255 TYR A C 1
ATOM 1847 O O . TYR A 1 255 ? 10.096 -0.206 -2.292 1.00 92.12 255 TYR A O 1
ATOM 1855 N N . THR A 1 256 ? 10.582 1.967 -2.008 1.00 91.88 256 THR A N 1
ATOM 1856 C CA . THR A 1 256 ? 11.443 1.796 -0.833 1.00 91.88 256 THR A CA 1
ATOM 1857 C C . THR A 1 256 ? 10.944 2.652 0.320 1.00 91.88 256 THR A C 1
ATOM 1859 O O . THR A 1 256 ? 10.357 3.718 0.109 1.00 91.88 256 THR A O 1
ATOM 1862 N N . ASN A 1 257 ? 11.161 2.185 1.550 1.00 94.19 257 ASN A N 1
ATOM 1863 C CA . ASN A 1 257 ? 10.787 2.945 2.734 1.00 94.19 257 ASN A CA 1
ATOM 1864 C C . ASN A 1 257 ? 11.793 4.080 2.961 1.00 94.19 257 ASN A C 1
ATOM 1866 O O . ASN A 1 257 ? 12.942 3.834 3.321 1.00 94.19 257 ASN A O 1
ATOM 1870 N N . THR A 1 258 ? 11.346 5.319 2.789 1.00 93.69 258 THR A N 1
ATOM 1871 C CA . THR A 1 258 ? 12.111 6.537 3.099 1.00 93.69 258 THR A CA 1
ATOM 1872 C C . THR A 1 258 ? 11.665 7.196 4.408 1.00 93.69 258 THR A C 1
ATOM 1874 O O . THR A 1 258 ? 12.154 8.270 4.751 1.00 93.69 258 THR A O 1
ATOM 1877 N N . GLY A 1 259 ? 10.697 6.599 5.108 1.00 92.25 259 GLY A N 1
ATOM 1878 C CA . GLY A 1 259 ? 10.206 7.037 6.411 1.00 92.25 259 GLY A CA 1
ATOM 1879 C C . GLY A 1 259 ? 10.897 6.317 7.571 1.00 92.25 259 GLY A C 1
ATOM 1880 O O . GLY A 1 259 ? 12.047 5.893 7.473 1.00 92.25 259 GLY A O 1
ATOM 1881 N N . SER A 1 260 ? 10.183 6.168 8.687 1.00 91.31 260 SER A N 1
ATOM 1882 C CA . SER A 1 260 ? 10.637 5.381 9.841 1.00 91.31 260 SER A CA 1
ATOM 1883 C C . SER A 1 260 ? 9.950 4.011 9.880 1.00 91.31 260 SER A C 1
ATOM 1885 O O . SER A 1 260 ? 9.083 3.711 9.060 1.00 91.31 260 SER A O 1
ATOM 1887 N N . SER A 1 261 ? 10.319 3.160 10.840 1.00 85.88 261 SER A N 1
ATOM 1888 C CA . SER A 1 261 ? 9.623 1.886 11.078 1.00 85.88 261 SER A CA 1
ATOM 1889 C C . SER A 1 261 ? 8.179 2.079 11.557 1.00 85.88 261 SER A C 1
ATOM 1891 O O . SER A 1 261 ? 7.320 1.271 11.228 1.00 85.88 261 SER A O 1
ATOM 1893 N N . SER A 1 262 ? 7.901 3.153 12.304 1.00 85.19 262 SER A N 1
ATOM 1894 C CA . SER A 1 262 ? 6.557 3.482 12.810 1.00 85.19 262 SER A CA 1
ATOM 1895 C C . SER A 1 262 ? 5.731 4.349 11.855 1.00 85.19 262 SER A C 1
ATOM 1897 O O . SER A 1 262 ? 4.530 4.489 12.051 1.00 85.19 262 SER A O 1
ATOM 1899 N N . ASN A 1 263 ? 6.362 4.957 10.849 1.00 89.69 263 ASN A N 1
ATOM 1900 C CA . ASN A 1 263 ? 5.706 5.765 9.824 1.00 89.69 263 ASN A CA 1
ATOM 1901 C C . ASN A 1 263 ? 6.353 5.470 8.468 1.00 89.69 263 ASN A C 1
ATOM 1903 O O . ASN A 1 263 ? 7.267 6.173 8.027 1.00 89.69 263 ASN A O 1
ATOM 1907 N N . VAL A 1 264 ? 5.904 4.379 7.852 1.00 94.56 264 VAL A N 1
ATOM 1908 C CA . VAL A 1 264 ? 6.429 3.887 6.578 1.00 94.56 264 VAL A CA 1
ATOM 1909 C C . VAL A 1 264 ? 5.976 4.805 5.446 1.00 94.56 264 VAL A C 1
ATOM 1911 O O . VAL A 1 264 ? 4.781 4.985 5.210 1.00 94.56 264 VAL A O 1
ATOM 1914 N N . ILE A 1 265 ? 6.941 5.359 4.714 1.00 94.31 265 ILE A N 1
ATOM 1915 C CA . ILE A 1 265 ? 6.702 6.214 3.546 1.00 94.31 265 ILE A CA 1
ATOM 1916 C C . ILE A 1 265 ? 7.332 5.529 2.343 1.00 94.31 265 ILE A C 1
ATOM 1918 O O . ILE A 1 265 ? 8.552 5.415 2.267 1.00 94.31 265 ILE A O 1
ATOM 1922 N N . CYS A 1 266 ? 6.500 5.071 1.413 1.00 94.12 266 CYS A N 1
ATOM 1923 C CA . CYS A 1 266 ? 6.954 4.316 0.253 1.00 94.12 266 CYS A CA 1
ATOM 1924 C C . CYS A 1 266 ? 7.148 5.240 -0.945 1.00 94.12 266 CYS A C 1
ATOM 1926 O O . CYS A 1 266 ? 6.187 5.665 -1.594 1.00 94.12 266 CYS A O 1
ATOM 1928 N N . THR A 1 267 ? 8.415 5.539 -1.216 1.00 93.25 267 THR A N 1
ATOM 1929 C CA . THR A 1 267 ? 8.851 6.406 -2.312 1.00 93.25 267 THR A CA 1
ATOM 1930 C C . THR A 1 267 ? 9.294 5.555 -3.490 1.00 93.25 267 THR A C 1
ATOM 1932 O O . THR A 1 267 ? 9.877 4.488 -3.306 1.00 93.25 267 THR A O 1
ATOM 1935 N N . ASP A 1 268 ? 8.979 6.011 -4.701 1.00 92.50 268 ASP A N 1
ATOM 1936 C CA . ASP A 1 268 ? 9.356 5.326 -5.935 1.00 92.50 268 ASP A CA 1
ATOM 1937 C C . ASP A 1 268 ? 10.880 5.158 -6.000 1.00 92.50 268 ASP A C 1
ATOM 1939 O O . ASP A 1 268 ? 11.636 6.120 -5.822 1.00 92.50 268 ASP A O 1
ATOM 1943 N N . ASN A 1 269 ? 11.335 3.934 -6.252 1.00 91.75 269 ASN A N 1
ATOM 1944 C CA . ASN A 1 269 ? 12.755 3.619 -6.313 1.00 91.75 269 ASN A CA 1
ATOM 1945 C C . ASN A 1 269 ? 13.482 4.428 -7.392 1.00 91.75 269 ASN A C 1
ATOM 1947 O O . ASN A 1 269 ? 14.636 4.782 -7.182 1.00 91.75 269 ASN A O 1
ATOM 1951 N N . CYS A 1 270 ? 12.839 4.795 -8.505 1.00 92.38 270 CYS A N 1
ATOM 1952 C CA . CYS A 1 270 ? 13.473 5.620 -9.534 1.00 92.38 270 CYS A CA 1
ATOM 1953 C C . CYS A 1 270 ? 13.826 7.031 -9.049 1.00 92.38 270 CYS A C 1
ATOM 1955 O O . CYS A 1 270 ? 14.753 7.645 -9.577 1.00 92.38 270 CYS A O 1
ATOM 1957 N N . LEU A 1 271 ? 13.144 7.533 -8.015 1.00 92.31 271 LEU A N 1
ATOM 1958 C CA . LEU A 1 271 ? 13.458 8.822 -7.393 1.00 92.31 271 LEU A CA 1
ATOM 1959 C C . LEU A 1 271 ? 14.641 8.736 -6.421 1.00 92.31 271 LEU A C 1
ATOM 1961 O O . LEU A 1 271 ? 15.177 9.763 -6.009 1.00 92.31 271 LEU A O 1
ATOM 1965 N N . THR A 1 272 ? 15.067 7.523 -6.067 1.00 88.81 272 THR A N 1
ATOM 1966 C CA . THR A 1 272 ? 16.162 7.278 -5.130 1.00 88.81 272 THR A CA 1
ATOM 1967 C C . THR A 1 272 ? 17.314 6.598 -5.859 1.00 88.81 272 THR A C 1
ATOM 1969 O O . THR A 1 272 ? 17.203 5.452 -6.279 1.00 88.81 272 THR A O 1
ATOM 1972 N N . ASN A 1 273 ? 18.448 7.289 -6.009 1.00 87.06 273 ASN A N 1
ATOM 1973 C CA . ASN A 1 273 ? 19.647 6.737 -6.657 1.00 87.06 273 ASN A CA 1
ATOM 1974 C C . ASN A 1 273 ? 19.372 6.109 -8.049 1.00 87.06 273 ASN A C 1
ATOM 1976 O O . ASN A 1 273 ? 19.892 5.040 -8.362 1.00 87.06 273 ASN A O 1
ATOM 1980 N N . ASN A 1 274 ? 18.499 6.734 -8.857 1.00 89.38 274 ASN A N 1
ATOM 1981 C CA . ASN A 1 274 ? 18.079 6.245 -10.183 1.00 89.38 274 ASN A CA 1
ATOM 1982 C C . ASN A 1 274 ? 17.614 4.771 -10.170 1.00 89.38 274 ASN A C 1
ATOM 1984 O O . ASN A 1 274 ? 17.908 4.023 -11.098 1.00 89.38 274 ASN A O 1
ATOM 1988 N N . GLY A 1 275 ? 16.976 4.308 -9.087 1.00 88.19 275 GLY A N 1
ATOM 1989 C CA . GLY A 1 275 ? 16.551 2.912 -8.928 1.00 88.19 275 GLY A CA 1
ATOM 1990 C C . GLY A 1 275 ? 17.684 1.882 -8.953 1.00 88.19 275 GLY A C 1
ATOM 1991 O O . GLY A 1 275 ? 17.413 0.702 -9.151 1.00 88.19 275 GLY A O 1
ATOM 1992 N N . GLY A 1 276 ? 18.940 2.312 -8.781 1.00 87.81 276 GLY A N 1
ATOM 1993 C CA . GLY A 1 276 ? 20.124 1.464 -8.939 1.00 87.81 276 GLY A CA 1
ATOM 1994 C C . GLY A 1 276 ? 20.522 1.197 -10.395 1.00 87.81 276 GLY A C 1
ATOM 1995 O O . GLY A 1 276 ? 21.399 0.371 -10.636 1.00 87.81 276 GLY A O 1
ATOM 1996 N N . CYS A 1 277 ? 19.902 1.875 -11.361 1.00 90.62 277 CYS A N 1
ATOM 1997 C CA . CYS A 1 277 ? 20.248 1.752 -12.770 1.00 90.62 277 CYS A CA 1
ATOM 1998 C C . CYS A 1 277 ? 21.624 2.361 -13.087 1.00 90.62 277 CYS A C 1
ATOM 2000 O O . CYS A 1 277 ? 22.073 3.300 -12.426 1.00 90.62 277 CYS A O 1
ATOM 2002 N N . ASP A 1 278 ? 22.257 1.859 -14.152 1.00 93.94 278 ASP A N 1
ATOM 2003 C CA . ASP A 1 278 ? 23.469 2.434 -14.750 1.00 93.94 278 ASP A CA 1
ATOM 2004 C C . ASP A 1 278 ? 23.317 3.949 -15.003 1.00 93.94 278 ASP A C 1
ATOM 2006 O O . ASP A 1 278 ? 22.220 4.447 -15.269 1.00 93.94 278 ASP A O 1
ATOM 2010 N N . VAL A 1 279 ? 24.419 4.699 -14.952 1.00 93.19 279 VAL A N 1
ATOM 2011 C CA . VAL A 1 279 ? 24.424 6.150 -15.214 1.00 93.19 279 VAL A CA 1
ATOM 2012 C C . VAL A 1 279 ? 23.923 6.494 -16.626 1.00 93.19 279 VAL A C 1
ATOM 2014 O O . VAL A 1 279 ? 23.270 7.521 -16.831 1.00 93.19 279 VAL A O 1
ATOM 2017 N N . ASN A 1 280 ? 24.153 5.601 -17.590 1.00 93.69 280 ASN A N 1
ATOM 2018 C CA . ASN A 1 280 ? 23.671 5.701 -18.965 1.00 93.69 280 ASN A CA 1
ATOM 2019 C C . ASN A 1 280 ? 22.322 4.993 -19.169 1.00 93.69 280 ASN A C 1
ATOM 2021 O O . ASN A 1 280 ? 21.912 4.760 -20.305 1.00 93.69 280 ASN A O 1
ATOM 2025 N N . ALA A 1 281 ? 21.614 4.659 -18.089 1.00 93.44 281 ALA A N 1
ATOM 2026 C CA . ALA A 1 281 ? 20.254 4.146 -18.116 1.00 93.44 281 ALA A CA 1
ATOM 2027 C C . ALA A 1 281 ? 19.257 5.147 -17.523 1.00 93.44 281 ALA A C 1
ATOM 2029 O O . ALA A 1 281 ? 19.560 5.964 -16.651 1.00 93.44 281 ALA A O 1
ATOM 2030 N N . ILE A 1 282 ? 18.023 5.044 -17.997 1.00 92.19 282 ILE A N 1
ATOM 2031 C CA . ILE A 1 282 ? 16.853 5.716 -17.457 1.00 92.19 282 ILE A CA 1
ATOM 2032 C C . ILE A 1 282 ? 16.096 4.693 -16.615 1.00 92.19 282 ILE A C 1
ATOM 2034 O O . ILE A 1 282 ? 15.730 3.622 -17.107 1.00 92.19 282 ILE A O 1
ATOM 2038 N N . CYS A 1 283 ? 15.860 5.030 -15.351 1.00 92.00 283 CYS A N 1
ATOM 2039 C CA . CYS A 1 283 ? 14.961 4.265 -14.506 1.00 92.00 283 CYS A CA 1
ATOM 2040 C C . CYS A 1 283 ? 13.510 4.551 -14.885 1.00 92.00 283 CYS A C 1
ATOM 2042 O O . CYS A 1 283 ? 13.091 5.704 -14.990 1.00 92.00 283 CYS A O 1
ATOM 2044 N N . THR A 1 284 ? 12.734 3.490 -15.064 1.00 90.62 284 THR A N 1
ATOM 2045 C CA . THR A 1 284 ? 11.296 3.557 -15.311 1.00 90.62 284 THR A CA 1
ATOM 2046 C C . THR A 1 284 ? 10.577 2.622 -14.352 1.00 90.62 284 THR A C 1
ATOM 2048 O O . THR A 1 284 ? 11.043 1.516 -14.085 1.00 90.62 284 THR A O 1
ATOM 2051 N N . HIS A 1 285 ? 9.441 3.061 -13.819 1.00 87.88 285 HIS A N 1
ATOM 2052 C CA . HIS A 1 285 ? 8.612 2.227 -12.963 1.00 87.88 285 HIS A CA 1
ATOM 2053 C C . HIS A 1 285 ? 7.415 1.713 -13.754 1.00 87.88 285 HIS A C 1
ATOM 2055 O O . HIS A 1 285 ? 6.533 2.476 -14.154 1.00 87.88 285 HIS A O 1
ATOM 2061 N N . ASN A 1 286 ? 7.367 0.401 -13.976 1.00 84.88 286 ASN A N 1
ATOM 2062 C CA . ASN A 1 286 ? 6.192 -0.230 -14.544 1.00 84.88 286 ASN A CA 1
ATOM 2063 C C . ASN A 1 286 ? 5.127 -0.411 -13.456 1.00 84.88 286 ASN A C 1
ATOM 2065 O O . ASN A 1 286 ? 5.177 -1.362 -12.678 1.00 84.88 286 ASN A O 1
ATOM 2069 N N . THR A 1 287 ? 4.143 0.485 -13.433 1.00 78.50 287 THR A N 1
ATOM 2070 C CA . THR A 1 287 ? 3.055 0.506 -12.441 1.00 78.50 287 THR A CA 1
ATOM 2071 C C . THR A 1 287 ? 2.075 -0.664 -12.560 1.00 78.50 287 THR A C 1
ATOM 2073 O O . THR A 1 287 ? 1.314 -0.916 -11.631 1.00 78.50 287 THR A O 1
ATOM 2076 N N . THR A 1 288 ? 2.086 -1.410 -13.673 1.00 78.06 288 THR A N 1
ATOM 2077 C CA . THR A 1 288 ? 1.192 -2.569 -13.864 1.00 78.06 288 THR A CA 1
ATOM 2078 C C . THR A 1 288 ? 1.694 -3.786 -13.093 1.00 78.06 288 THR A C 1
ATOM 2080 O O . THR A 1 288 ? 0.916 -4.494 -12.462 1.00 78.06 288 THR A O 1
ATOM 2083 N N . VAL A 1 289 ? 3.007 -4.017 -13.123 1.00 79.69 289 VAL A N 1
ATOM 2084 C CA . VAL A 1 289 ? 3.672 -5.118 -12.404 1.00 79.69 289 VAL A CA 1
ATOM 2085 C C . VAL A 1 289 ? 4.386 -4.653 -11.128 1.00 79.69 289 VAL A C 1
ATOM 2087 O O . VAL A 1 289 ? 4.913 -5.488 -10.398 1.00 79.69 289 VAL A O 1
ATOM 2090 N N . ASN A 1 290 ? 4.374 -3.344 -10.843 1.00 78.75 290 ASN A N 1
ATOM 2091 C CA . ASN A 1 290 ? 5.082 -2.695 -9.734 1.00 78.75 290 ASN A CA 1
ATOM 2092 C C . ASN A 1 290 ? 6.562 -3.109 -9.677 1.00 78.75 290 ASN A C 1
ATOM 2094 O O . ASN A 1 290 ? 7.047 -3.618 -8.674 1.00 78.75 290 ASN A O 1
ATOM 2098 N N . VAL A 1 291 ? 7.293 -2.958 -10.784 1.00 82.94 291 VAL A N 1
ATOM 2099 C CA . VAL A 1 291 ? 8.745 -3.215 -10.814 1.00 82.94 291 VAL A CA 1
ATOM 2100 C C . VAL A 1 291 ? 9.492 -2.086 -11.494 1.00 82.94 291 VAL A C 1
ATOM 2102 O O . VAL A 1 291 ? 9.036 -1.509 -12.483 1.00 82.94 291 VAL A O 1
ATOM 2105 N N . VAL A 1 292 ? 10.680 -1.819 -10.960 1.00 86.25 292 VAL A N 1
ATOM 2106 C CA . VAL A 1 292 ? 11.675 -0.928 -11.552 1.00 86.25 292 VAL A CA 1
ATOM 2107 C C . VAL A 1 292 ? 12.322 -1.612 -12.747 1.00 86.25 292 VAL A C 1
ATOM 2109 O O . VAL A 1 292 ? 12.663 -2.792 -12.689 1.00 86.25 292 VAL A O 1
ATOM 2112 N N . GLN A 1 293 ? 12.502 -0.857 -13.823 1.00 88.50 293 GLN A N 1
ATOM 2113 C CA . GLN A 1 293 ? 13.151 -1.290 -15.050 1.00 88.50 293 GLN A CA 1
ATOM 2114 C C . GLN A 1 293 ? 14.166 -0.238 -15.494 1.00 88.50 293 GLN A C 1
ATOM 2116 O O . GLN A 1 293 ? 13.852 0.951 -15.578 1.00 88.50 293 GLN A O 1
ATOM 2121 N N . CYS A 1 294 ? 15.375 -0.692 -15.811 1.00 90.50 294 CYS A N 1
ATOM 2122 C CA . CYS A 1 294 ? 16.448 0.149 -16.322 1.00 90.50 294 CYS A CA 1
ATOM 2123 C C . CYS A 1 294 ? 16.524 0.014 -17.841 1.00 90.50 294 CYS A C 1
ATOM 2125 O O . CYS A 1 294 ? 16.764 -1.078 -18.358 1.00 90.50 294 CYS A O 1
ATOM 2127 N N . VAL A 1 295 ? 16.349 1.121 -18.556 1.00 91.75 295 VAL A N 1
ATOM 2128 C CA . VAL A 1 295 ? 16.435 1.157 -20.020 1.00 91.75 295 VAL A CA 1
ATOM 2129 C C . VAL A 1 295 ? 17.639 1.995 -20.413 1.00 91.75 295 VAL A C 1
ATOM 2131 O O . VAL A 1 295 ? 17.746 3.145 -19.996 1.00 91.75 295 VAL A O 1
ATOM 2134 N N . CYS A 1 296 ? 18.557 1.436 -21.201 1.00 93.94 296 CYS A N 1
ATOM 2135 C CA . CYS A 1 296 ? 19.705 2.199 -21.682 1.00 93.94 296 CYS A CA 1
ATOM 2136 C C . CYS A 1 296 ? 19.253 3.401 -22.511 1.00 93.94 296 CYS A C 1
ATOM 2138 O O . CYS A 1 296 ? 18.301 3.313 -23.289 1.00 93.94 296 CYS A O 1
ATOM 2140 N N . ARG A 1 297 ? 19.939 4.530 -22.327 1.00 93.81 297 ARG A N 1
ATOM 2141 C CA . ARG A 1 297 ? 19.758 5.720 -23.158 1.00 93.81 297 ARG A CA 1
ATOM 2142 C C . ARG A 1 297 ? 20.050 5.382 -24.617 1.00 93.81 297 ARG A C 1
ATOM 2144 O O . ARG A 1 297 ? 20.774 4.429 -24.916 1.00 93.81 297 ARG A O 1
ATOM 2151 N N . THR A 1 298 ? 19.499 6.187 -25.520 1.00 93.31 298 THR A N 1
ATOM 2152 C CA . THR A 1 298 ? 19.846 6.143 -26.943 1.00 93.31 298 THR A CA 1
ATOM 2153 C C . THR A 1 298 ? 21.370 6.131 -27.105 1.00 93.31 298 THR A C 1
ATOM 2155 O O . THR A 1 298 ? 22.084 6.718 -26.297 1.00 93.31 298 THR A O 1
ATOM 2158 N N . GLY A 1 299 ? 21.873 5.362 -28.074 1.00 91.94 299 GLY A N 1
ATOM 2159 C CA . GLY A 1 299 ? 23.316 5.206 -28.288 1.00 91.94 299 GLY A CA 1
ATOM 2160 C C . GLY A 1 299 ? 24.005 4.226 -27.336 1.00 91.94 299 GLY A C 1
ATOM 2161 O O . GLY A 1 299 ? 25.140 3.835 -27.602 1.00 91.94 299 GLY A O 1
ATOM 2162 N N . TYR A 1 300 ? 23.319 3.689 -26.323 1.00 94.56 300 TYR A N 1
ATOM 2163 C CA . TYR A 1 300 ? 23.838 2.637 -25.442 1.00 94.56 300 TYR A CA 1
ATOM 2164 C C . TYR A 1 300 ? 23.072 1.321 -25.604 1.00 94.56 300 TYR A C 1
ATOM 2166 O O . TYR A 1 300 ? 21.852 1.287 -25.747 1.00 94.56 300 TYR A O 1
ATOM 2174 N N . THR A 1 301 ? 23.806 0.215 -25.539 1.00 93.81 301 THR A N 1
ATOM 2175 C CA . THR A 1 301 ? 23.281 -1.148 -25.609 1.00 93.81 301 THR A CA 1
ATOM 2176 C C . THR A 1 301 ? 23.402 -1.807 -24.240 1.00 93.81 301 THR A C 1
ATOM 2178 O O . THR A 1 301 ? 24.449 -1.718 -23.593 1.00 93.81 301 THR A O 1
ATOM 2181 N N . ASN A 1 302 ? 22.337 -2.485 -23.798 1.00 94.00 302 ASN A N 1
ATOM 2182 C CA . ASN A 1 302 ? 22.384 -3.270 -22.569 1.00 94.00 302 ASN A CA 1
ATOM 2183 C C . ASN A 1 302 ? 23.252 -4.518 -22.787 1.00 94.00 302 ASN A C 1
ATOM 2185 O O . ASN A 1 302 ? 22.881 -5.407 -23.551 1.00 94.00 302 ASN A O 1
ATOM 2189 N N . THR A 1 303 ? 24.394 -4.576 -22.112 1.00 92.69 303 THR A N 1
ATOM 2190 C CA . THR A 1 303 ? 25.312 -5.725 -22.091 1.00 92.69 303 THR A CA 1
ATOM 2191 C C . THR A 1 303 ? 25.228 -6.523 -20.788 1.00 92.69 303 THR A C 1
ATOM 2193 O O . THR A 1 303 ? 25.892 -7.549 -20.652 1.00 92.69 303 THR A O 1
ATOM 2196 N N . GLY A 1 304 ? 24.421 -6.054 -19.834 1.00 88.25 304 GLY A N 1
ATOM 2197 C CA . GLY A 1 304 ? 24.158 -6.706 -18.557 1.00 88.25 304 GLY A CA 1
ATOM 2198 C C . GLY A 1 304 ? 22.933 -7.621 -18.603 1.00 88.25 304 GLY A C 1
ATOM 2199 O O . GLY A 1 304 ? 22.602 -8.228 -19.620 1.00 88.25 304 GLY A O 1
ATOM 2200 N N . SER A 1 305 ? 22.238 -7.721 -17.469 1.00 81.56 305 SER A N 1
ATOM 2201 C CA . SER A 1 305 ? 20.985 -8.481 -17.360 1.00 81.56 305 SER A CA 1
ATOM 2202 C C . SER A 1 305 ? 19.768 -7.565 -17.511 1.00 81.56 305 SER A C 1
ATOM 2204 O O . SER A 1 305 ? 19.878 -6.342 -17.466 1.00 81.56 305 SER A O 1
ATOM 2206 N N . PHE A 1 306 ? 18.576 -8.145 -17.655 1.00 70.38 306 PHE A N 1
ATOM 2207 C CA . PHE A 1 306 ? 17.334 -7.365 -17.708 1.00 70.38 306 PHE A CA 1
ATOM 2208 C C . PHE A 1 306 ? 17.045 -6.605 -16.398 1.00 70.38 306 PHE A C 1
ATOM 2210 O O . PHE A 1 306 ? 16.537 -5.490 -16.436 1.00 70.38 306 PHE A O 1
ATOM 2217 N N . LEU A 1 307 ? 17.384 -7.194 -15.244 1.00 67.31 307 LEU A N 1
ATOM 2218 C CA . LEU A 1 307 ? 17.136 -6.602 -13.920 1.00 67.31 307 LEU A CA 1
ATOM 2219 C C . LEU A 1 307 ? 18.257 -5.662 -13.457 1.00 67.31 307 LEU A C 1
ATOM 2221 O O . LEU A 1 307 ? 18.011 -4.771 -12.656 1.00 67.31 307 LEU A O 1
ATOM 2225 N N . ASN A 1 308 ? 19.473 -5.853 -13.971 1.00 75.31 308 ASN A N 1
ATOM 2226 C CA . ASN A 1 308 ? 20.629 -4.993 -13.730 1.00 75.31 308 ASN A CA 1
ATOM 2227 C C . ASN A 1 308 ? 21.244 -4.658 -15.087 1.00 75.31 308 ASN A C 1
ATOM 2229 O O . ASN A 1 308 ? 22.145 -5.366 -15.556 1.00 75.31 308 ASN A O 1
ATOM 2233 N N . ALA A 1 309 ? 20.680 -3.645 -15.746 1.00 87.12 309 ALA A N 1
ATOM 2234 C CA . ALA A 1 309 ? 21.171 -3.195 -17.038 1.00 87.12 309 ALA A CA 1
ATOM 2235 C C . ALA A 1 309 ? 22.571 -2.595 -16.877 1.00 87.12 309 ALA A C 1
ATOM 2237 O O . ALA A 1 309 ? 22.808 -1.796 -15.974 1.00 87.12 309 ALA A O 1
ATOM 2238 N N . THR A 1 310 ? 23.479 -2.966 -17.774 1.00 93.81 310 THR A N 1
ATOM 2239 C CA . THR A 1 310 ? 24.799 -2.340 -17.905 1.00 93.81 310 THR A CA 1
ATOM 2240 C C . THR A 1 310 ? 24.849 -1.713 -19.280 1.00 93.81 310 THR A C 1
ATOM 2242 O O . THR A 1 310 ? 24.734 -2.414 -20.284 1.00 93.81 310 THR A O 1
ATOM 2245 N N . CYS A 1 311 ? 24.959 -0.392 -19.338 1.00 94.69 311 CYS A N 1
ATOM 2246 C CA . CYS A 1 311 ? 24.768 0.339 -20.581 1.00 94.69 311 CYS A CA 1
ATOM 2247 C C . CYS A 1 311 ? 26.120 0.695 -21.184 1.00 94.69 311 CYS A C 1
ATOM 2249 O O . CYS A 1 311 ? 26.805 1.615 -20.742 1.00 94.69 311 CYS A O 1
ATOM 2251 N N . THR A 1 312 ? 26.505 -0.062 -22.211 1.00 95.06 312 THR A N 1
ATOM 2252 C CA . THR A 1 312 ? 27.758 0.139 -22.948 1.00 95.06 312 THR A CA 1
ATOM 2253 C C . THR A 1 312 ? 27.481 0.911 -24.229 1.00 95.06 312 THR A C 1
ATOM 2255 O O . THR A 1 312 ? 26.480 0.661 -24.893 1.00 95.06 312 THR A O 1
ATOM 2258 N N . GLU A 1 313 ? 28.361 1.841 -24.593 1.00 94.38 313 GLU A N 1
ATOM 2259 C CA . GLU A 1 313 ? 28.267 2.579 -25.856 1.00 94.38 313 GLU A CA 1
ATOM 2260 C C . GLU A 1 313 ? 28.113 1.611 -27.040 1.00 94.38 313 GLU A C 1
ATOM 2262 O O . GLU A 1 313 ? 28.905 0.681 -27.213 1.00 94.38 313 GLU A O 1
ATOM 2267 N N . SER A 1 314 ? 27.085 1.822 -27.858 1.00 95.38 314 SER A N 1
ATOM 2268 C CA . SER A 1 314 ? 26.635 0.827 -28.835 1.00 95.38 314 SER A CA 1
ATOM 2269 C C . SER A 1 314 ? 27.679 0.547 -29.909 1.00 95.38 314 SER A C 1
ATOM 2271 O O . SER A 1 314 ? 27.810 -0.594 -30.325 1.00 95.38 314 SER A O 1
ATOM 2273 N N . CYS A 1 315 ? 28.500 1.523 -30.311 1.00 94.81 315 CYS A N 1
ATOM 2274 C CA . CYS A 1 315 ? 29.569 1.277 -31.287 1.00 94.81 315 CYS A CA 1
ATOM 2275 C C . CYS A 1 315 ? 30.628 0.273 -30.806 1.00 94.81 315 CYS A C 1
ATOM 2277 O O . CYS A 1 315 ? 31.274 -0.375 -31.627 1.00 94.81 315 CYS A O 1
ATOM 2279 N N . LYS A 1 316 ? 30.773 0.081 -29.488 1.00 95.06 316 LYS A N 1
ATOM 2280 C CA . LYS A 1 316 ? 31.659 -0.942 -28.909 1.00 95.06 316 LYS A CA 1
ATOM 2281 C C . LYS A 1 316 ? 31.021 -2.332 -28.882 1.00 95.06 316 LYS A C 1
ATOM 2283 O O . LYS A 1 316 ? 31.717 -3.316 -28.647 1.00 95.06 316 LYS A O 1
ATOM 2288 N N . VAL A 1 317 ? 29.716 -2.424 -29.129 1.00 94.56 317 VAL A N 1
ATOM 2289 C CA . VAL A 1 317 ? 28.941 -3.665 -29.122 1.00 94.56 317 VAL A CA 1
ATOM 2290 C C . VAL A 1 317 ? 28.468 -3.949 -30.545 1.00 94.56 317 VAL A C 1
ATOM 2292 O O . VAL A 1 317 ? 27.593 -3.268 -31.068 1.00 94.56 317 VAL A O 1
ATOM 2295 N N . ASN A 1 318 ? 29.045 -4.958 -31.201 1.00 92.69 318 ASN A N 1
ATOM 2296 C CA . ASN A 1 318 ? 28.675 -5.346 -32.572 1.00 92.69 318 ASN A CA 1
ATOM 2297 C C . ASN A 1 318 ? 28.673 -4.169 -33.577 1.00 92.69 318 ASN A C 1
ATOM 2299 O O . ASN A 1 318 ? 27.790 -4.088 -34.430 1.00 92.69 318 ASN A O 1
ATOM 2303 N N . ASN A 1 319 ? 29.635 -3.240 -33.460 1.00 93.00 319 ASN A N 1
ATOM 2304 C CA . ASN A 1 319 ? 29.749 -2.043 -34.310 1.00 93.00 319 ASN A CA 1
ATOM 2305 C C . ASN A 1 319 ? 28.451 -1.205 -34.361 1.00 93.00 319 ASN A C 1
ATOM 2307 O O . ASN A 1 319 ? 28.107 -0.657 -35.405 1.00 93.00 319 ASN A O 1
ATOM 2311 N N . GLY A 1 320 ? 27.665 -1.181 -33.276 1.00 91.94 320 GLY A N 1
ATOM 2312 C CA . GLY A 1 320 ? 26.374 -0.487 -33.216 1.00 91.94 320 GLY A CA 1
ATOM 2313 C C . GLY A 1 320 ? 25.312 -1.020 -34.185 1.00 91.94 320 GLY A C 1
ATOM 2314 O O . GLY A 1 320 ? 24.315 -0.345 -34.420 1.00 91.94 320 GLY A O 1
ATOM 2315 N N . GLY A 1 321 ? 25.519 -2.204 -34.771 1.00 91.94 321 GLY A N 1
ATOM 2316 C CA . GLY A 1 321 ? 24.678 -2.740 -35.843 1.00 91.94 321 GLY A CA 1
ATOM 2317 C C . GLY A 1 321 ? 24.996 -2.182 -37.235 1.00 91.94 321 GLY A C 1
ATOM 2318 O O . GLY A 1 321 ? 24.304 -2.521 -38.193 1.00 91.94 321 GLY A O 1
ATOM 2319 N N . CYS A 1 322 ? 26.039 -1.361 -37.380 1.00 93.19 322 CYS A N 1
ATOM 2320 C CA . CYS A 1 322 ? 26.505 -0.903 -38.682 1.00 93.19 322 CYS A CA 1
ATOM 2321 C C . CYS A 1 322 ? 27.076 -2.071 -39.503 1.00 93.19 322 CYS A C 1
ATOM 2323 O O . CYS A 1 322 ? 27.754 -2.955 -38.972 1.00 93.19 322 CYS A O 1
ATOM 2325 N N . GLY A 1 323 ? 26.838 -2.052 -40.819 1.00 91.50 323 GLY A N 1
ATOM 2326 C CA . GLY A 1 323 ? 27.389 -3.050 -41.739 1.00 91.50 323 GLY A CA 1
ATOM 2327 C C . GLY A 1 323 ? 28.930 -3.080 -41.752 1.00 91.50 323 GLY A C 1
ATOM 2328 O O . GLY A 1 323 ? 29.579 -2.131 -41.314 1.00 91.50 323 GLY A O 1
ATOM 2329 N N . PRO A 1 324 ? 29.551 -4.140 -42.302 1.00 92.00 324 PRO A N 1
ATOM 2330 C CA . PRO A 1 324 ? 31.009 -4.331 -42.258 1.00 92.00 324 PRO A CA 1
ATOM 2331 C C . PRO A 1 324 ? 31.809 -3.230 -42.982 1.00 92.00 324 PRO A C 1
ATOM 2333 O O . PRO A 1 324 ? 32.951 -2.934 -42.613 1.00 92.00 324 PRO A O 1
ATOM 2336 N N . ASN A 1 325 ? 31.195 -2.586 -43.980 1.00 94.81 325 ASN A N 1
ATOM 2337 C CA . ASN A 1 325 ? 31.782 -1.496 -44.767 1.00 94.81 325 ASN A CA 1
ATOM 2338 C C . ASN A 1 325 ? 31.401 -0.099 -44.2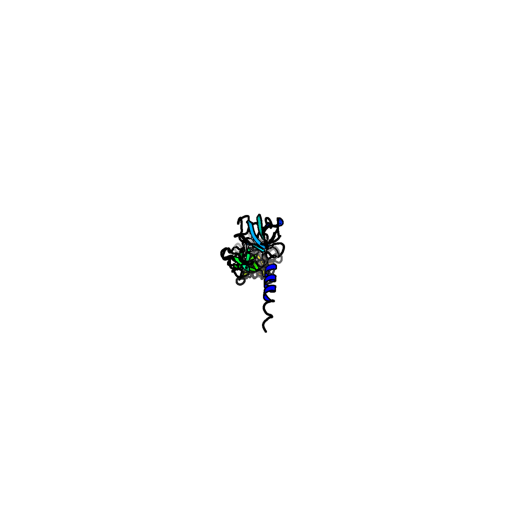44 1.00 94.81 325 ASN A C 1
ATOM 2340 O O . ASN A 1 325 ? 31.541 0.891 -44.960 1.00 94.81 325 ASN A O 1
ATOM 2344 N N . ALA A 1 326 ? 30.906 -0.019 -43.009 1.00 95.56 326 ALA A N 1
ATOM 2345 C CA . ALA A 1 326 ? 30.569 1.224 -42.335 1.00 95.56 326 ALA A CA 1
ATOM 2346 C C . ALA A 1 326 ? 31.350 1.367 -41.025 1.00 95.56 326 ALA A C 1
ATOM 2348 O O . ALA A 1 326 ? 31.546 0.394 -40.292 1.00 95.56 326 ALA A O 1
ATOM 2349 N N . ASP A 1 327 ? 31.750 2.595 -40.722 1.00 94.75 327 ASP A N 1
ATOM 2350 C CA . ASP A 1 327 ? 32.274 2.984 -39.421 1.00 94.75 327 ASP A CA 1
ATOM 2351 C C . ASP A 1 327 ? 31.125 3.458 -38.528 1.00 94.75 327 ASP A C 1
ATOM 2353 O O . ASP A 1 327 ? 30.240 4.204 -38.963 1.00 94.75 327 ASP A O 1
ATOM 2357 N N . CYS A 1 328 ? 31.136 3.008 -37.275 1.00 95.12 328 CYS A N 1
ATOM 2358 C CA . CYS A 1 328 ? 30.185 3.431 -36.256 1.00 95.12 328 CYS A CA 1
ATOM 2359 C C . CYS A 1 328 ? 30.747 4.603 -35.454 1.00 95.12 328 CYS A C 1
ATOM 2361 O O . CYS A 1 328 ? 31.891 4.573 -35.002 1.00 95.12 328 CYS A O 1
ATOM 2363 N N . SER A 1 329 ? 29.918 5.615 -35.223 1.00 93.94 329 SER A N 1
ATOM 2364 C CA . SER A 1 329 ? 30.199 6.702 -34.284 1.00 93.94 329 SER A CA 1
ATOM 2365 C C . SER A 1 329 ? 28.953 7.071 -33.483 1.00 93.94 329 SER A C 1
ATOM 2367 O O . SER A 1 329 ? 27.828 6.815 -33.914 1.00 93.94 329 SER A O 1
ATOM 2369 N N . HIS A 1 330 ? 29.157 7.668 -32.310 1.00 91.06 330 HIS A N 1
ATOM 2370 C CA . HIS A 1 330 ? 28.079 8.228 -31.499 1.00 91.06 330 HIS A CA 1
ATOM 2371 C C . HIS A 1 330 ? 27.667 9.597 -32.052 1.00 91.06 330 HIS A C 1
ATOM 2373 O O . HIS A 1 330 ? 28.501 10.489 -32.222 1.00 91.06 330 HIS A O 1
ATOM 2379 N N . ASP A 1 331 ? 26.388 9.765 -32.373 1.00 90.50 331 ASP A N 1
ATOM 2380 C CA . ASP A 1 331 ? 25.843 10.995 -32.938 1.00 90.50 331 ASP A CA 1
ATOM 2381 C C . ASP A 1 331 ? 25.583 12.026 -31.838 1.00 90.50 331 ASP A C 1
ATOM 2383 O O . ASP A 1 331 ? 24.690 11.854 -31.015 1.00 90.50 331 ASP A O 1
ATOM 2387 N N . ALA A 1 332 ? 26.305 13.144 -31.855 1.00 87.12 332 ALA A N 1
ATOM 2388 C CA . ALA A 1 332 ? 26.124 14.209 -30.869 1.00 87.12 332 ALA A CA 1
ATOM 2389 C C . ALA A 1 332 ? 24.746 14.906 -30.930 1.00 87.12 332 ALA A C 1
ATOM 2391 O O . ALA A 1 332 ? 24.382 15.599 -29.984 1.00 87.12 332 ALA A O 1
ATOM 2392 N N . VAL A 1 333 ? 23.991 14.770 -32.029 1.00 87.00 333 VAL A N 1
ATOM 2393 C CA . VAL A 1 333 ? 22.679 15.417 -32.207 1.00 87.00 333 VAL A CA 1
ATOM 2394 C C . VAL A 1 333 ? 21.545 14.524 -31.719 1.00 87.00 333 VAL A C 1
ATOM 2396 O O . VAL A 1 333 ? 20.637 14.996 -31.039 1.00 87.00 333 VAL A O 1
ATOM 2399 N N . THR A 1 334 ? 21.572 13.243 -32.086 1.00 88.56 334 THR A N 1
ATOM 2400 C CA . THR A 1 334 ? 20.517 12.281 -31.718 1.00 88.56 334 THR A CA 1
ATOM 2401 C C . THR A 1 334 ? 20.855 11.466 -30.471 1.00 88.56 334 THR A C 1
ATOM 2403 O O . THR A 1 334 ? 20.001 10.722 -29.989 1.00 88.56 334 THR A O 1
ATOM 2406 N N . ASP A 1 335 ? 22.085 11.601 -29.964 1.00 88.69 335 ASP A N 1
ATOM 2407 C CA . ASP A 1 335 ? 22.689 10.757 -28.927 1.00 88.69 335 ASP A CA 1
ATOM 2408 C C . ASP A 1 335 ? 22.689 9.267 -29.322 1.00 88.69 335 ASP A C 1
ATOM 2410 O O . ASP A 1 335 ? 22.694 8.389 -28.473 1.00 88.69 335 ASP A O 1
ATOM 2414 N N . GLY A 1 336 ? 22.603 8.959 -30.622 1.00 90.75 336 GLY A N 1
ATOM 2415 C CA . GLY A 1 336 ? 22.388 7.612 -31.149 1.00 90.75 336 GLY A CA 1
ATOM 2416 C C . GLY A 1 336 ? 23.561 7.033 -31.924 1.00 90.75 336 GLY A C 1
ATOM 2417 O O . GLY A 1 336 ? 24.625 7.631 -32.041 1.00 90.75 336 GLY A O 1
ATOM 2418 N N . VAL A 1 337 ? 23.357 5.841 -32.485 1.00 92.88 337 VAL A N 1
ATOM 2419 C CA . VAL A 1 337 ? 24.334 5.232 -33.394 1.00 92.88 337 VAL A CA 1
ATOM 2420 C C . VAL A 1 337 ? 24.262 5.905 -34.759 1.00 92.88 337 VAL A C 1
ATOM 2422 O O . VAL A 1 337 ? 23.193 5.984 -35.364 1.00 92.88 337 VAL A O 1
ATOM 2425 N N . LYS A 1 338 ? 25.419 6.312 -35.279 1.00 93.19 338 LYS A N 1
ATOM 2426 C CA . LYS A 1 338 ? 25.593 6.805 -36.641 1.00 93.19 338 LYS A CA 1
ATOM 2427 C C . LYS A 1 338 ? 26.554 5.915 -37.411 1.00 93.19 338 LYS A C 1
ATOM 2429 O O . LYS A 1 338 ? 27.735 5.826 -37.080 1.00 93.19 338 LYS A O 1
ATOM 2434 N N . CYS A 1 339 ? 26.044 5.318 -38.481 1.00 94.81 339 CYS A N 1
ATOM 2435 C CA . CYS A 1 339 ? 26.837 4.550 -39.430 1.00 94.81 339 CYS A CA 1
ATOM 2436 C C . CYS A 1 339 ? 27.240 5.438 -40.609 1.00 94.81 339 CYS A C 1
ATOM 2438 O O . CYS A 1 339 ? 26.390 6.099 -41.209 1.00 94.81 339 CYS A O 1
ATOM 2440 N N . ILE A 1 340 ? 28.521 5.445 -40.965 1.00 94.25 340 ILE A N 1
ATOM 2441 C CA . ILE A 1 340 ? 29.043 6.186 -42.119 1.00 94.25 340 ILE A CA 1
ATOM 2442 C C . ILE A 1 340 ? 29.807 5.207 -42.998 1.00 94.25 340 ILE A C 1
ATOM 2444 O O . ILE A 1 340 ? 30.620 4.436 -42.498 1.00 94.25 340 ILE A O 1
ATOM 2448 N N . CYS A 1 341 ? 29.544 5.211 -44.303 1.00 96.25 341 CYS A N 1
ATOM 2449 C CA . CYS A 1 341 ? 30.265 4.334 -45.216 1.00 96.25 341 CYS A CA 1
ATOM 2450 C C . CYS A 1 341 ? 31.750 4.675 -45.253 1.00 96.25 341 CYS A C 1
ATOM 2452 O O . CYS A 1 341 ? 32.126 5.845 -45.339 1.00 96.25 341 CYS A O 1
ATOM 2454 N N . LYS A 1 342 ? 32.578 3.629 -45.203 1.00 95.56 342 LYS A N 1
ATOM 2455 C CA . LYS A 1 342 ? 34.024 3.743 -45.378 1.00 95.56 342 LYS A CA 1
ATOM 2456 C C . LYS A 1 342 ? 34.336 4.328 -46.755 1.00 95.56 342 LYS A C 1
ATOM 2458 O O . LYS A 1 342 ? 33.550 4.193 -47.695 1.00 95.56 342 LYS A O 1
ATOM 2463 N N . ILE A 1 343 ? 35.508 4.944 -46.885 1.00 95.06 343 ILE A N 1
ATOM 2464 C CA . ILE A 1 343 ? 35.999 5.459 -48.170 1.00 95.06 343 ILE A CA 1
ATOM 2465 C C . ILE A 1 343 ? 35.971 4.330 -49.217 1.00 95.06 343 ILE A C 1
ATOM 2467 O O . ILE A 1 343 ? 36.357 3.197 -48.925 1.00 95.06 343 ILE A O 1
ATOM 2471 N N . GLY A 1 344 ? 35.466 4.633 -50.417 1.00 93.50 344 GLY A N 1
ATOM 2472 C CA . GLY A 1 344 ? 35.232 3.645 -51.480 1.00 93.50 344 GLY A CA 1
ATOM 2473 C C . GLY A 1 344 ? 33.834 3.019 -51.483 1.00 93.50 344 GLY A C 1
ATOM 2474 O O . GLY A 1 344 ? 33.499 2.314 -52.426 1.00 93.50 344 GLY A O 1
ATOM 2475 N N . TYR A 1 345 ? 32.990 3.314 -50.494 1.00 95.62 345 TYR A N 1
ATOM 2476 C CA . TYR A 1 345 ? 31.614 2.824 -50.431 1.00 95.62 345 TYR A CA 1
ATOM 2477 C C . TYR A 1 345 ? 30.613 3.981 -50.396 1.00 95.62 345 TYR A C 1
ATOM 2479 O O . TYR A 1 345 ? 30.872 5.036 -49.817 1.00 95.62 345 TYR A O 1
ATOM 2487 N N . VAL A 1 346 ? 29.432 3.757 -50.967 1.00 94.00 346 VAL A N 1
ATOM 2488 C CA . VAL A 1 346 ? 28.307 4.702 -50.958 1.00 94.00 346 VAL A CA 1
ATOM 2489 C C . VAL A 1 346 ? 27.107 4.106 -50.238 1.00 94.00 346 VAL A C 1
ATOM 2491 O O . VAL A 1 346 ? 26.849 2.902 -50.313 1.00 94.00 346 VAL A O 1
ATOM 2494 N N . ASN A 1 347 ? 26.353 4.957 -49.536 1.00 94.81 347 ASN A N 1
ATOM 2495 C CA . ASN A 1 347 ? 25.105 4.539 -48.908 1.00 94.81 347 ASN A CA 1
ATOM 2496 C C . ASN A 1 347 ? 24.017 4.379 -49.978 1.00 94.81 347 ASN A C 1
ATOM 2498 O O . ASN A 1 347 ? 23.571 5.366 -50.558 1.00 94.81 347 ASN A O 1
ATOM 2502 N N . THR A 1 348 ? 23.581 3.146 -50.213 1.00 93.56 348 THR A N 1
ATOM 2503 C CA . THR A 1 348 ? 22.458 2.805 -51.102 1.00 93.56 348 THR A CA 1
ATOM 2504 C C . THR A 1 348 ? 21.156 2.551 -50.336 1.00 93.56 348 THR A C 1
ATOM 2506 O O . THR A 1 348 ? 20.119 2.297 -50.945 1.00 93.56 348 THR A O 1
ATOM 2509 N N . GLY A 1 349 ? 21.206 2.598 -49.001 1.00 90.88 349 GLY A N 1
ATOM 2510 C CA . GLY A 1 349 ? 20.058 2.461 -48.111 1.00 90.88 349 GLY A CA 1
ATOM 2511 C C . GLY A 1 349 ? 19.425 3.804 -47.738 1.00 90.88 349 GLY A C 1
ATOM 2512 O O . GLY A 1 349 ? 19.585 4.812 -48.425 1.00 90.88 349 GLY A O 1
ATOM 2513 N N . SER A 1 350 ? 18.697 3.824 -46.621 1.00 87.94 350 SER A N 1
ATOM 2514 C CA . SER A 1 350 ? 18.142 5.059 -46.054 1.00 87.94 350 SER A CA 1
ATOM 2515 C C . SER A 1 350 ? 19.106 5.681 -45.037 1.00 87.94 350 SER A C 1
ATOM 2517 O O . SER A 1 350 ? 20.128 5.095 -44.677 1.00 87.94 350 SER A O 1
ATOM 2519 N N . SER A 1 351 ? 18.789 6.877 -44.538 1.00 80.25 351 SER A N 1
ATOM 2520 C CA . SER A 1 351 ? 19.546 7.502 -43.443 1.00 80.25 351 SER A CA 1
ATOM 2521 C C . SER A 1 351 ? 19.465 6.713 -42.130 1.00 80.25 351 SER A C 1
ATOM 2523 O O . SER A 1 351 ? 20.400 6.761 -41.339 1.00 80.25 351 SER A O 1
ATOM 2525 N N . SER A 1 352 ? 18.374 5.972 -41.904 1.00 77.25 352 SER A N 1
ATOM 2526 C CA . SER A 1 352 ? 18.160 5.150 -40.701 1.00 77.25 352 SER A CA 1
ATOM 2527 C C . SER A 1 352 ? 18.593 3.692 -40.866 1.00 77.25 352 SER A C 1
ATOM 2529 O O . SER A 1 352 ? 18.658 2.963 -39.882 1.00 77.25 352 SER A O 1
ATOM 2531 N N . ASN A 1 353 ? 18.867 3.252 -42.094 1.00 85.62 353 ASN A N 1
ATOM 2532 C CA . ASN A 1 353 ? 19.352 1.911 -42.401 1.00 85.62 353 ASN A CA 1
ATOM 2533 C C . ASN A 1 353 ? 20.436 2.016 -43.477 1.00 85.62 353 ASN A C 1
ATOM 2535 O O . ASN A 1 353 ? 20.170 1.858 -44.673 1.00 85.62 353 ASN A O 1
ATOM 2539 N N . VAL A 1 354 ? 21.637 2.377 -43.029 1.00 92.44 354 VAL A N 1
ATOM 2540 C CA . VAL A 1 354 ? 22.791 2.630 -43.891 1.00 92.44 354 VAL A CA 1
ATOM 2541 C C . VAL A 1 354 ? 23.275 1.316 -44.492 1.00 92.44 354 VAL A C 1
ATOM 2543 O O . VAL A 1 354 ? 23.690 0.408 -43.772 1.00 92.44 354 VAL A O 1
ATOM 2546 N N . ASN A 1 355 ? 23.264 1.238 -45.821 1.00 94.31 355 ASN A N 1
ATOM 2547 C CA . ASN A 1 355 ? 23.761 0.091 -46.568 1.00 94.31 355 ASN A CA 1
ATOM 2548 C C . ASN A 1 355 ? 24.928 0.521 -47.457 1.00 94.31 355 ASN A C 1
ATOM 2550 O O . ASN A 1 355 ? 24.731 1.185 -48.472 1.00 94.31 355 ASN A O 1
ATOM 2554 N N . CYS A 1 356 ? 26.146 0.154 -47.071 1.00 96.19 356 CYS A N 1
ATOM 2555 C CA . CYS A 1 356 ? 27.359 0.581 -47.761 1.00 96.19 356 CYS A CA 1
ATOM 2556 C C . CYS A 1 356 ? 27.726 -0.400 -48.870 1.00 96.19 356 CYS A C 1
ATOM 2558 O O . CYS A 1 356 ? 28.220 -1.498 -48.610 1.00 96.19 356 CYS A O 1
ATOM 2560 N N . THR A 1 357 ? 27.467 0.016 -50.107 1.00 95.44 357 THR A N 1
ATOM 2561 C CA . THR A 1 357 ? 27.768 -0.742 -51.326 1.00 95.44 357 THR A CA 1
ATOM 2562 C C . THR A 1 357 ? 29.010 -0.167 -51.993 1.00 95.44 357 THR A C 1
ATOM 2564 O O . THR A 1 357 ? 29.241 1.038 -51.924 1.00 95.44 357 THR A O 1
ATOM 2567 N N . ASP A 1 358 ? 29.821 -1.031 -52.597 1.00 95.75 358 ASP A N 1
ATOM 2568 C CA . ASP A 1 358 ? 31.020 -0.636 -53.337 1.00 95.75 358 ASP A CA 1
ATOM 2569 C C . ASP A 1 358 ? 30.658 0.392 -54.423 1.00 95.75 358 ASP A C 1
ATOM 2571 O O . ASP A 1 358 ? 29.814 0.130 -55.289 1.00 95.75 358 ASP A O 1
ATOM 2575 N N . SER A 1 359 ? 31.299 1.561 -54.370 1.00 95.62 359 SER A N 1
ATOM 2576 C CA . SER A 1 359 ? 31.063 2.668 -55.296 1.00 95.62 359 SER A CA 1
ATOM 2577 C C . SER A 1 359 ? 31.300 2.291 -56.755 1.00 95.62 359 SER A C 1
ATOM 2579 O O . SER A 1 359 ? 30.547 2.741 -57.613 1.00 95.62 359 SER A O 1
ATOM 2581 N N . CYS A 1 360 ? 32.285 1.445 -57.067 1.00 95.38 360 CYS A N 1
ATOM 2582 C CA . CYS A 1 360 ? 32.578 1.047 -58.443 1.00 95.38 360 CYS A CA 1
ATOM 2583 C C . CYS A 1 360 ? 31.465 0.189 -59.061 1.00 95.38 360 CYS A C 1
ATOM 2585 O O . CYS A 1 360 ? 31.289 0.182 -60.280 1.00 95.38 360 CYS A O 1
ATOM 2587 N N . THR A 1 361 ? 30.658 -0.484 -58.235 1.00 95.25 361 THR A N 1
ATOM 2588 C CA . THR A 1 361 ? 29.498 -1.265 -58.704 1.00 95.25 361 THR A CA 1
ATOM 2589 C C . THR A 1 361 ? 28.267 -0.404 -58.992 1.00 95.25 361 THR A C 1
ATOM 2591 O O . THR A 1 361 ? 27.339 -0.851 -59.667 1.00 95.25 361 THR A O 1
ATOM 2594 N N . ILE A 1 362 ? 28.263 0.849 -58.527 1.00 93.44 362 ILE A N 1
ATOM 2595 C CA . ILE A 1 362 ? 27.163 1.795 -58.696 1.00 93.44 362 ILE A CA 1
ATOM 2596 C C . ILE A 1 362 ? 27.594 2.887 -59.671 1.00 93.44 362 ILE A C 1
ATOM 2598 O O . ILE A 1 362 ? 28.466 3.696 -59.375 1.00 93.44 362 ILE A O 1
ATOM 2602 N N . ASN A 1 363 ? 26.966 2.930 -60.850 1.00 91.06 363 ASN A N 1
ATOM 2603 C CA . ASN A 1 363 ? 27.263 3.925 -61.888 1.00 91.06 363 ASN A CA 1
ATOM 2604 C C . ASN A 1 363 ? 28.774 4.054 -62.205 1.00 91.06 363 ASN A C 1
ATOM 2606 O O . ASN A 1 363 ? 29.281 5.161 -62.381 1.00 91.06 363 ASN A O 1
ATOM 2610 N N . ASN A 1 364 ? 29.502 2.926 -62.211 1.00 92.12 364 ASN A N 1
ATOM 2611 C CA . ASN A 1 364 ? 30.952 2.862 -62.447 1.00 92.12 364 ASN A CA 1
ATOM 2612 C C . ASN A 1 364 ? 31.762 3.828 -61.552 1.00 92.12 364 ASN A C 1
ATOM 2614 O O . ASN A 1 364 ? 32.710 4.446 -62.024 1.00 92.12 364 ASN A O 1
ATOM 2618 N N . GLY A 1 365 ? 31.347 4.053 -60.298 1.00 90.75 365 GLY A N 1
ATOM 2619 C CA . GLY A 1 365 ? 32.003 4.997 -59.383 1.00 90.75 365 GLY A CA 1
ATOM 2620 C C . GLY A 1 365 ? 31.965 6.463 -59.826 1.00 90.75 365 GLY A C 1
ATOM 2621 O O . GLY A 1 365 ? 32.698 7.280 -59.278 1.00 90.75 365 GLY A O 1
ATOM 2622 N N . GLY A 1 366 ? 31.132 6.806 -60.816 1.00 90.56 366 GLY A N 1
ATOM 2623 C CA . GLY A 1 366 ? 31.127 8.121 -61.459 1.00 90.56 366 GLY A CA 1
ATOM 2624 C C . GLY A 1 366 ? 32.217 8.308 -62.519 1.00 90.56 366 GLY A C 1
ATOM 2625 O O . GLY A 1 366 ? 32.372 9.416 -63.026 1.00 90.56 366 GLY A O 1
ATOM 2626 N N . CYS A 1 367 ? 32.958 7.255 -62.868 1.00 92.62 367 CYS A N 1
ATOM 2627 C CA . CYS A 1 367 ? 33.948 7.293 -63.936 1.00 92.62 367 CYS A CA 1
ATOM 2628 C C . CYS A 1 367 ? 33.295 7.405 -65.322 1.00 92.62 367 CYS A C 1
ATOM 2630 O O . CYS A 1 367 ? 32.179 6.924 -65.538 1.00 92.62 367 CYS A O 1
ATOM 2632 N N . ASP A 1 368 ? 34.031 7.971 -66.284 1.00 93.88 368 ASP A N 1
ATOM 2633 C CA . ASP A 1 368 ? 33.650 7.970 -67.701 1.00 93.88 368 ASP A CA 1
ATOM 2634 C C . ASP A 1 368 ? 33.293 6.553 -68.200 1.00 93.88 368 ASP A C 1
ATOM 2636 O O . ASP A 1 368 ? 33.833 5.549 -67.725 1.00 93.88 368 ASP A O 1
ATOM 2640 N N . ALA A 1 369 ? 32.393 6.446 -69.180 1.00 92.50 369 ALA A N 1
ATOM 2641 C CA . ALA A 1 369 ? 31.964 5.153 -69.725 1.00 92.50 369 ALA A CA 1
ATOM 2642 C C . ALA A 1 369 ? 33.134 4.330 -70.314 1.00 92.50 369 ALA A C 1
ATOM 2644 O O . ALA A 1 369 ? 33.130 3.096 -70.257 1.00 92.50 369 ALA A O 1
ATOM 2645 N N . SER A 1 370 ? 34.162 5.007 -70.832 1.00 93.94 370 SER A N 1
ATOM 2646 C CA . SER A 1 370 ? 35.393 4.410 -71.366 1.00 93.94 370 SER A CA 1
ATOM 2647 C C . SER A 1 370 ? 36.506 4.292 -70.315 1.00 93.94 370 SER A C 1
ATOM 2649 O O . SER A 1 370 ? 37.635 3.928 -70.645 1.00 93.94 370 SER A O 1
ATOM 2651 N N . ALA A 1 371 ? 36.202 4.552 -69.042 1.00 94.19 371 ALA A N 1
ATOM 2652 C CA . ALA A 1 371 ? 37.079 4.303 -67.906 1.00 94.19 371 ALA A CA 1
ATOM 2653 C C . ALA A 1 371 ? 36.682 3.024 -67.147 1.00 94.19 371 ALA A C 1
ATOM 2655 O O . ALA A 1 371 ? 35.563 2.507 -67.248 1.00 94.19 371 ALA A O 1
ATOM 2656 N N . ILE A 1 372 ? 37.630 2.509 -66.373 1.00 93.94 372 ILE A N 1
ATOM 2657 C CA . ILE A 1 372 ? 37.453 1.439 -65.394 1.00 93.94 372 ILE A CA 1
ATOM 2658 C C . ILE A 1 372 ? 37.554 2.078 -64.011 1.00 93.94 372 ILE A C 1
ATOM 2660 O O . ILE A 1 372 ? 38.513 2.804 -63.746 1.00 93.94 372 ILE A O 1
ATOM 2664 N N . CYS A 1 373 ? 36.574 1.799 -63.155 1.00 95.00 373 CYS A N 1
ATOM 2665 C CA . CYS A 1 373 ? 36.648 2.127 -61.738 1.00 95.00 373 CYS A CA 1
ATOM 2666 C C . CYS A 1 373 ? 37.406 1.037 -60.974 1.00 95.00 373 CYS A C 1
ATOM 2668 O O . CYS A 1 373 ? 37.105 -0.152 -61.114 1.00 95.00 373 CYS A O 1
ATOM 2670 N N . THR A 1 374 ? 38.368 1.449 -60.157 1.00 94.25 374 THR A N 1
ATOM 2671 C CA . THR A 1 374 ? 39.115 0.612 -59.211 1.00 94.25 374 THR A CA 1
ATOM 2672 C C . THR A 1 374 ? 39.205 1.305 -57.853 1.00 94.25 374 THR A C 1
ATOM 2674 O O . THR A 1 374 ? 38.765 2.441 -57.707 1.00 94.25 374 THR A O 1
ATOM 2677 N N . HIS A 1 375 ? 39.778 0.641 -56.849 1.00 93.50 375 HIS A N 1
ATOM 2678 C CA . HIS A 1 375 ? 40.082 1.268 -55.562 1.00 93.50 375 HIS A CA 1
ATOM 2679 C C . HIS A 1 375 ? 41.567 1.595 -55.455 1.00 93.50 375 HIS A C 1
ATOM 2681 O O . HIS A 1 375 ? 42.406 0.725 -55.698 1.00 93.50 375 HIS A O 1
ATOM 2687 N N . ASP A 1 376 ? 41.874 2.822 -55.040 1.00 92.50 376 ASP A N 1
ATOM 2688 C CA . ASP A 1 376 ? 43.232 3.227 -54.691 1.00 92.50 376 ASP A CA 1
ATOM 2689 C C . ASP A 1 376 ? 43.758 2.362 -53.535 1.00 92.50 376 ASP A C 1
ATOM 2691 O O . ASP A 1 376 ? 43.097 2.185 -52.509 1.00 92.50 376 ASP A O 1
ATOM 2695 N N . ALA A 1 377 ? 44.970 1.830 -53.683 1.00 90.38 377 ALA A N 1
ATOM 2696 C CA . ALA A 1 377 ? 45.516 0.854 -52.743 1.00 90.38 377 ALA A CA 1
ATOM 2697 C C . ALA A 1 377 ? 45.812 1.436 -51.347 1.00 90.38 377 ALA A C 1
ATOM 2699 O O . ALA A 1 377 ? 45.881 0.680 -50.378 1.00 90.38 377 ALA A O 1
ATOM 2700 N N . ALA A 1 378 ? 46.007 2.755 -51.229 1.00 91.81 378 ALA A N 1
ATOM 2701 C CA . ALA A 1 378 ? 46.351 3.407 -49.966 1.00 91.81 378 ALA A CA 1
ATOM 2702 C C . ALA A 1 378 ? 45.119 3.907 -49.197 1.00 91.81 378 ALA A C 1
ATOM 2704 O O . ALA A 1 378 ? 45.077 3.830 -47.970 1.00 91.81 378 ALA A O 1
ATOM 2705 N N . THR A 1 379 ? 44.124 4.433 -49.907 1.00 92.62 379 THR A N 1
ATOM 2706 C CA . THR A 1 379 ? 42.963 5.134 -49.335 1.00 92.62 379 THR A CA 1
ATOM 2707 C C . THR A 1 379 ? 41.650 4.381 -49.512 1.00 92.62 379 THR A C 1
ATOM 2709 O O . THR A 1 379 ? 40.658 4.738 -48.877 1.00 92.62 379 THR A O 1
ATOM 2712 N N . ASN A 1 380 ? 41.627 3.357 -50.372 1.00 92.94 380 ASN A N 1
ATOM 2713 C CA . ASN A 1 380 ? 40.431 2.657 -50.838 1.00 92.94 380 ASN A CA 1
ATOM 2714 C C . ASN A 1 380 ? 39.430 3.563 -51.588 1.00 92.94 380 ASN A C 1
ATOM 2716 O O . ASN A 1 380 ? 38.299 3.156 -51.858 1.00 92.94 380 ASN A O 1
ATOM 2720 N N . ALA A 1 381 ? 39.808 4.799 -51.934 1.00 92.06 381 ALA A N 1
ATOM 2721 C CA . ALA A 1 381 ? 38.956 5.700 -52.703 1.00 92.06 381 ALA A CA 1
ATOM 2722 C C . ALA A 1 381 ? 38.695 5.136 -54.103 1.00 92.06 381 ALA A C 1
ATOM 2724 O O . ALA A 1 381 ? 39.559 4.481 -54.681 1.00 92.06 381 ALA A O 1
ATOM 2725 N N . ALA A 1 382 ? 37.499 5.389 -54.640 1.00 91.44 382 ALA A N 1
ATOM 2726 C CA . ALA A 1 382 ? 37.206 5.056 -56.028 1.00 91.44 382 ALA A CA 1
ATOM 2727 C C . ALA A 1 382 ? 38.114 5.888 -56.949 1.00 91.44 382 ALA A C 1
ATOM 2729 O O . ALA A 1 382 ? 38.193 7.110 -56.814 1.00 91.44 382 ALA A O 1
ATOM 2730 N N . GLU A 1 383 ? 38.790 5.215 -57.868 1.00 92.69 383 GLU A N 1
ATOM 2731 C CA . GLU A 1 383 ? 39.751 5.779 -58.805 1.00 92.69 383 GLU A CA 1
ATOM 2732 C C . GLU A 1 383 ? 39.379 5.360 -60.227 1.00 92.69 383 GLU A C 1
ATOM 2734 O O . GLU A 1 383 ? 39.033 4.207 -60.485 1.00 92.69 383 GLU A O 1
ATOM 2739 N N . CYS A 1 384 ? 39.455 6.305 -61.161 1.00 93.31 384 CYS A N 1
ATOM 2740 C CA . CYS A 1 384 ? 39.108 6.085 -62.556 1.00 93.31 384 CYS A CA 1
ATOM 2741 C C . CYS A 1 384 ? 40.372 6.010 -63.407 1.00 93.31 384 CYS A C 1
ATOM 2743 O O . CYS A 1 384 ? 41.184 6.931 -63.397 1.00 93.31 384 CYS A O 1
ATOM 2745 N N . SER A 1 385 ? 40.506 4.960 -64.210 1.00 93.44 385 SER A N 1
ATOM 2746 C CA . SER A 1 385 ? 41.584 4.834 -65.195 1.00 93.44 385 SER A CA 1
ATOM 2747 C C . SER A 1 385 ? 41.015 4.544 -66.576 1.00 93.44 385 SER A C 1
ATOM 2749 O O . SER A 1 385 ? 40.120 3.712 -66.720 1.00 93.44 385 SER A O 1
ATOM 2751 N N . CYS A 1 386 ? 41.522 5.218 -67.611 1.00 94.25 386 CYS A N 1
ATOM 2752 C CA . CYS A 1 386 ? 41.058 4.975 -68.974 1.00 94.25 386 CYS A CA 1
ATOM 2753 C C . CYS A 1 386 ? 41.342 3.541 -69.413 1.00 94.25 386 CYS A C 1
ATOM 2755 O O . CYS A 1 386 ? 42.413 2.992 -69.144 1.00 94.25 386 CYS A O 1
ATOM 2757 N N . ARG A 1 387 ? 40.368 2.933 -70.102 1.00 93.88 387 ARG A N 1
ATOM 2758 C CA . ARG A 1 387 ? 40.563 1.632 -70.746 1.00 93.88 387 ARG A CA 1
ATOM 2759 C C . ARG A 1 387 ? 41.731 1.722 -71.723 1.00 93.88 387 ARG A C 1
ATOM 2761 O O . ARG A 1 387 ? 42.012 2.778 -72.289 1.00 93.88 387 ARG A O 1
ATOM 2768 N N . THR A 1 388 ? 42.393 0.593 -71.949 1.00 92.88 388 THR A N 1
ATOM 2769 C CA . THR A 1 388 ? 43.474 0.486 -72.930 1.00 92.88 388 THR A CA 1
ATOM 2770 C C . THR A 1 388 ? 43.027 1.055 -74.282 1.00 92.88 388 THR A C 1
ATOM 2772 O O . THR A 1 388 ? 41.941 0.735 -74.758 1.00 92.88 388 THR A O 1
ATOM 2775 N N . GLY A 1 389 ? 43.845 1.937 -74.865 1.00 89.31 389 GLY A N 1
ATOM 2776 C CA . GLY A 1 389 ? 43.536 2.648 -76.111 1.00 89.31 389 GLY A CA 1
ATOM 2777 C C . GLY A 1 389 ? 42.867 4.020 -75.943 1.00 89.31 389 GLY A C 1
ATOM 2778 O O . GLY A 1 389 ? 42.812 4.785 -76.898 1.00 89.31 389 GLY A O 1
ATOM 2779 N N . TYR A 1 390 ? 42.407 4.370 -74.743 1.00 93.56 390 TYR A N 1
ATOM 2780 C CA . TYR A 1 390 ? 41.871 5.694 -74.430 1.00 93.56 390 TYR A CA 1
ATOM 2781 C C . TYR A 1 390 ? 42.884 6.504 -73.626 1.00 93.56 390 TYR A C 1
ATOM 2783 O O . TYR A 1 390 ? 43.693 5.955 -72.876 1.00 93.56 390 TYR A O 1
ATOM 2791 N N . VAL A 1 391 ? 42.817 7.824 -73.755 1.00 91.12 391 VAL A N 1
ATOM 2792 C CA . VAL A 1 391 ? 43.683 8.762 -73.035 1.00 91.12 391 VAL A CA 1
ATOM 2793 C C . VAL A 1 391 ? 42.839 9.724 -72.208 1.00 91.12 391 VAL A C 1
ATOM 2795 O O . VAL A 1 391 ? 41.739 10.111 -72.612 1.00 91.12 391 VAL A O 1
ATOM 2798 N N . ASN A 1 392 ? 43.339 10.101 -71.030 1.00 91.69 392 ASN A N 1
ATOM 2799 C CA . ASN A 1 392 ? 42.651 11.070 -70.183 1.00 91.69 392 ASN A CA 1
ATOM 2800 C C . ASN A 1 392 ? 42.796 12.473 -70.792 1.00 91.69 392 ASN A C 1
ATOM 2802 O O . ASN A 1 392 ? 43.883 13.045 -70.776 1.00 91.69 392 ASN A O 1
ATOM 2806 N N . ALA A 1 393 ? 41.698 13.013 -71.313 1.00 87.94 393 ALA A N 1
ATOM 2807 C CA . ALA A 1 393 ? 41.593 14.376 -71.831 1.00 87.94 393 ALA A CA 1
ATOM 2808 C C . ALA A 1 393 ? 41.011 15.363 -70.796 1.00 87.94 393 ALA A C 1
ATOM 2810 O O . ALA A 1 393 ? 40.841 16.544 -71.094 1.00 87.94 393 ALA A O 1
ATOM 2811 N N . GLY A 1 394 ? 40.663 14.873 -69.601 1.00 86.06 394 GLY A N 1
ATOM 2812 C CA . GLY A 1 394 ? 40.123 15.657 -68.494 1.00 86.06 394 GLY A CA 1
ATOM 2813 C C . GLY A 1 394 ? 41.193 16.116 -67.499 1.00 86.06 39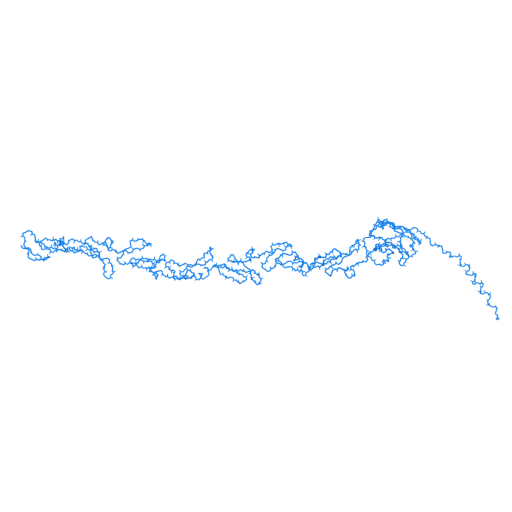4 GLY A C 1
ATOM 2814 O O . GLY A 1 394 ? 42.354 16.335 -67.842 1.00 86.06 394 GLY A O 1
ATOM 2815 N N . PHE A 1 395 ? 40.789 16.250 -66.235 1.00 80.56 395 PHE A N 1
ATOM 2816 C CA . PHE A 1 395 ? 41.684 16.569 -65.118 1.00 80.56 395 PHE A CA 1
ATOM 2817 C C . PHE A 1 395 ? 41.938 15.321 -64.266 1.00 80.56 395 PHE A C 1
ATOM 2819 O O . PHE A 1 395 ? 41.223 14.326 -64.363 1.00 80.56 395 PHE A O 1
ATOM 2826 N N . THR A 1 396 ? 42.931 15.368 -63.379 1.00 75.31 396 THR A N 1
ATOM 2827 C CA . THR A 1 396 ? 43.217 14.263 -62.444 1.00 75.31 396 THR A CA 1
ATOM 2828 C C . THR A 1 396 ? 42.037 13.940 -61.523 1.00 75.31 396 THR A C 1
ATOM 2830 O O . THR A 1 396 ? 41.844 12.786 -61.168 1.00 75.31 396 THR A O 1
ATOM 2833 N N . SER A 1 397 ? 41.216 14.934 -61.173 1.00 72.94 397 SER A N 1
ATOM 2834 C CA . SER A 1 397 ? 40.013 14.773 -60.343 1.00 72.94 397 SER A CA 1
ATOM 2835 C C . SER A 1 397 ? 38.735 14.452 -61.128 1.00 72.94 397 SER A C 1
ATOM 2837 O O . SER A 1 397 ? 37.698 14.207 -60.519 1.00 72.94 397 SER A O 1
ATOM 2839 N N . ASN A 1 398 ? 38.784 14.483 -62.462 1.00 82.56 398 ASN A N 1
ATOM 2840 C CA . ASN A 1 398 ? 37.654 14.171 -63.333 1.00 82.56 398 ASN A CA 1
ATOM 2841 C C . ASN A 1 398 ? 38.183 13.568 -64.637 1.00 82.56 398 ASN A C 1
ATOM 2843 O O . ASN A 1 398 ? 38.477 14.287 -65.599 1.00 82.56 398 ASN A O 1
ATOM 2847 N N . VAL A 1 399 ? 38.369 12.249 -64.614 1.00 91.19 399 VAL A N 1
ATOM 2848 C CA . VAL A 1 399 ? 38.939 11.485 -65.723 1.00 91.19 399 VAL A CA 1
ATOM 2849 C C . VAL A 1 399 ? 37.917 11.398 -66.848 1.00 91.19 399 VAL A C 1
ATOM 2851 O O . VAL A 1 399 ? 36.865 10.783 -66.692 1.00 91.19 399 VAL A O 1
ATOM 2854 N N . VAL A 1 400 ? 38.255 11.996 -67.989 1.00 92.81 400 VAL A N 1
ATOM 2855 C CA . VAL A 1 400 ? 37.443 11.964 -69.209 1.00 92.81 400 VAL A CA 1
ATOM 2856 C C . VAL A 1 400 ? 38.235 11.218 -70.266 1.00 92.81 400 VAL A C 1
ATOM 2858 O O . VAL A 1 400 ? 39.260 11.704 -70.744 1.00 92.81 400 VAL A O 1
ATOM 2861 N N . CYS A 1 401 ? 37.780 10.022 -70.616 1.00 93.69 401 CYS A N 1
ATOM 2862 C CA . CYS A 1 401 ? 38.514 9.139 -71.508 1.00 93.69 401 CYS A CA 1
ATOM 2863 C C . CYS A 1 401 ? 38.094 9.375 -72.952 1.00 93.69 401 CYS A C 1
ATOM 2865 O O . CYS A 1 401 ? 37.000 9.008 -73.371 1.00 93.69 401 CYS A O 1
ATOM 2867 N N . THR A 1 402 ? 38.990 9.984 -73.722 1.00 93.38 402 THR A N 1
ATOM 2868 C CA . THR A 1 402 ? 38.802 10.190 -75.161 1.00 93.38 402 THR A CA 1
ATOM 2869 C C . THR A 1 402 ? 39.554 9.109 -75.924 1.00 93.38 402 THR A C 1
ATOM 2871 O O . THR A 1 402 ? 40.630 8.682 -75.501 1.00 93.38 402 THR A O 1
ATOM 2874 N N . ASP A 1 403 ? 38.972 8.644 -77.028 1.00 93.38 403 ASP A N 1
ATOM 2875 C CA . ASP A 1 403 ? 39.627 7.708 -77.943 1.00 93.38 403 ASP A CA 1
ATOM 2876 C C . ASP A 1 403 ? 40.990 8.281 -78.366 1.00 93.38 403 ASP A C 1
ATOM 2878 O O . ASP A 1 403 ? 41.076 9.386 -78.910 1.00 93.38 403 ASP A O 1
ATOM 2882 N N . GLY A 1 404 ? 42.061 7.532 -78.089 1.00 91.81 404 GLY A N 1
ATOM 2883 C CA . GLY A 1 404 ? 43.425 7.957 -78.368 1.00 91.81 404 GLY A CA 1
ATOM 2884 C C . GLY A 1 404 ? 43.691 8.187 -79.853 1.00 91.81 404 GLY A C 1
ATOM 2885 O O . GLY A 1 404 ? 44.512 9.033 -80.181 1.00 91.81 404 GLY A O 1
ATOM 2886 N N . CYS A 1 405 ? 42.959 7.542 -80.767 1.00 91.56 405 CYS A N 1
ATOM 2887 C CA . CYS A 1 405 ? 43.071 7.820 -82.199 1.00 91.56 405 CYS A CA 1
ATOM 2888 C C . CYS A 1 405 ? 42.584 9.228 -82.582 1.00 91.56 405 CYS A C 1
ATOM 2890 O O . CYS A 1 405 ? 42.999 9.753 -83.615 1.00 91.56 405 CYS A O 1
ATOM 2892 N N . GLN A 1 406 ? 41.734 9.857 -81.762 1.00 91.88 406 GLN A N 1
ATOM 2893 C CA . GLN A 1 406 ? 41.268 11.233 -81.980 1.00 91.88 406 GLN A CA 1
ATOM 2894 C C . GLN A 1 406 ? 42.278 12.281 -81.495 1.00 91.88 406 GLN A C 1
ATOM 2896 O O . GLN A 1 406 ? 42.157 13.456 -81.841 1.00 91.88 406 GLN A O 1
ATOM 2901 N N . ILE A 1 407 ? 43.276 11.873 -80.706 1.00 88.25 407 ILE A N 1
ATOM 2902 C CA . ILE A 1 407 ? 44.323 12.751 -80.183 1.00 88.25 407 ILE A CA 1
ATOM 2903 C C . ILE A 1 407 ? 45.647 12.378 -80.845 1.00 88.25 407 ILE A C 1
ATOM 2905 O O . ILE A 1 407 ? 46.150 11.275 -80.670 1.00 88.25 407 ILE A O 1
ATOM 2909 N N . ASP A 1 408 ? 46.207 13.302 -81.626 1.00 87.38 408 ASP A N 1
ATOM 2910 C CA . ASP A 1 408 ? 47.497 13.118 -82.312 1.00 87.38 408 ASP A CA 1
ATOM 2911 C C . ASP A 1 408 ? 47.587 11.809 -83.131 1.00 87.38 408 ASP A C 1
ATOM 2913 O O . ASP A 1 408 ? 48.614 11.136 -83.162 1.00 87.38 408 ASP A O 1
ATOM 2917 N N . ASN A 1 409 ? 46.470 11.397 -83.755 1.00 88.38 409 ASN A N 1
ATOM 2918 C CA . ASN A 1 409 ? 46.359 10.144 -84.519 1.00 88.38 409 ASN A CA 1
ATOM 2919 C C . ASN A 1 409 ? 46.862 8.912 -83.732 1.00 88.38 409 ASN A C 1
ATOM 2921 O O . ASN A 1 409 ? 47.464 8.009 -84.310 1.00 88.38 409 ASN A O 1
ATOM 2925 N N . GLY A 1 410 ? 46.690 8.888 -82.405 1.00 87.56 410 GLY A N 1
ATOM 2926 C CA . GLY A 1 410 ? 47.179 7.810 -81.542 1.00 87.56 410 GLY A CA 1
ATOM 2927 C C . GLY A 1 410 ? 48.700 7.632 -81.525 1.00 87.56 410 GLY A C 1
ATOM 2928 O O . GLY A 1 410 ? 49.174 6.547 -81.187 1.00 87.56 410 GLY A O 1
ATOM 2929 N N . GLY A 1 411 ? 49.459 8.657 -81.930 1.00 87.12 411 GLY A N 1
ATOM 2930 C CA . GLY A 1 411 ? 50.909 8.596 -82.125 1.00 87.12 411 GLY A CA 1
ATOM 2931 C C . GLY A 1 411 ? 51.340 7.897 -83.420 1.00 87.12 411 GLY A C 1
ATOM 2932 O O . GLY A 1 411 ? 52.531 7.665 -83.622 1.00 87.12 411 GLY A O 1
ATOM 2933 N N . CYS A 1 412 ? 50.400 7.545 -84.303 1.00 88.31 412 CYS A N 1
ATOM 2934 C CA . CYS A 1 412 ? 50.709 6.981 -85.609 1.00 88.31 412 CYS A CA 1
ATOM 2935 C C . CYS A 1 412 ? 51.245 8.065 -86.554 1.00 88.31 412 CYS A C 1
ATOM 2937 O O . CYS A 1 412 ? 50.701 9.168 -86.631 1.00 88.31 412 CYS A O 1
ATOM 2939 N N . GLU A 1 413 ? 52.269 7.733 -87.342 1.00 87.50 413 GLU A N 1
ATOM 2940 C CA . GLU A 1 413 ? 52.820 8.661 -88.331 1.00 87.50 413 GLU A CA 1
ATOM 2941 C C . GLU A 1 413 ? 51.803 9.072 -89.415 1.00 87.50 413 GLU A C 1
ATOM 2943 O O . GLU A 1 413 ? 50.753 8.453 -89.599 1.00 87.50 413 GLU A O 1
ATOM 2948 N N . ILE A 1 414 ? 52.133 10.114 -90.184 1.00 87.12 414 ILE A N 1
ATOM 2949 C CA . ILE A 1 414 ? 51.203 10.782 -91.110 1.00 87.12 414 ILE A CA 1
ATOM 2950 C C . ILE A 1 414 ? 50.583 9.852 -92.173 1.00 87.12 414 ILE A C 1
ATOM 2952 O O . ILE A 1 414 ? 49.445 10.074 -92.603 1.00 87.12 414 ILE A O 1
ATOM 2956 N N . ASN A 1 415 ? 51.292 8.792 -92.576 1.00 88.94 415 ASN A N 1
ATOM 2957 C CA . ASN A 1 415 ? 50.842 7.816 -93.575 1.00 88.94 415 ASN A CA 1
ATOM 2958 C C . ASN A 1 415 ? 50.204 6.557 -92.959 1.00 88.94 415 ASN A C 1
ATOM 2960 O O . ASN A 1 415 ? 49.778 5.660 -93.691 1.00 88.94 415 ASN A O 1
ATOM 2964 N N . ALA A 1 416 ? 50.071 6.505 -91.634 1.00 89.62 416 ALA A N 1
ATOM 2965 C CA . ALA A 1 416 ? 49.404 5.435 -90.910 1.00 89.62 416 ALA A CA 1
ATOM 2966 C C . ALA A 1 416 ? 48.019 5.874 -90.397 1.00 89.62 416 ALA A C 1
ATOM 2968 O O . ALA A 1 416 ? 47.765 7.039 -90.089 1.00 89.62 416 ALA A O 1
ATOM 2969 N N . MET A 1 417 ? 47.098 4.918 -90.332 1.00 90.06 417 MET A N 1
ATOM 2970 C CA . MET A 1 417 ? 45.790 5.036 -89.699 1.00 90.06 417 MET A CA 1
ATOM 2971 C C . MET A 1 417 ? 45.831 4.397 -88.316 1.00 90.06 417 MET A C 1
ATOM 2973 O O . MET A 1 417 ? 46.254 3.246 -88.182 1.00 90.06 417 MET A O 1
ATOM 2977 N N . CYS A 1 418 ? 45.346 5.128 -87.317 1.00 92.00 418 CYS A N 1
ATOM 2978 C CA . CYS A 1 418 ? 45.110 4.593 -85.986 1.00 92.00 418 CYS A CA 1
ATOM 2979 C C . CYS A 1 418 ? 43.810 3.780 -85.927 1.00 92.00 418 CYS A C 1
ATOM 2981 O O . CYS A 1 418 ? 42.804 4.126 -86.547 1.00 92.00 418 CYS A O 1
ATOM 2983 N N . SER A 1 419 ? 43.843 2.685 -85.175 1.00 92.25 419 SER A N 1
ATOM 2984 C CA . SER A 1 419 ? 42.702 1.821 -84.870 1.00 92.25 419 SER A CA 1
ATOM 2985 C C . SER A 1 419 ? 42.917 1.124 -83.525 1.00 92.25 419 SER A C 1
ATOM 2987 O O . SER A 1 419 ? 44.040 1.088 -83.028 1.00 92.25 419 SER A O 1
ATOM 2989 N N . HIS A 1 420 ? 41.876 0.528 -82.944 1.00 90.75 420 HIS A N 1
ATOM 2990 C CA . HIS A 1 420 ? 42.035 -0.345 -81.780 1.00 90.75 420 HIS A CA 1
ATOM 2991 C C . HIS A 1 420 ? 42.338 -1.783 -82.211 1.00 90.75 420 HIS A C 1
ATOM 2993 O O . HIS A 1 420 ? 41.684 -2.341 -83.095 1.00 90.75 420 HIS A O 1
ATOM 2999 N N . ASP A 1 421 ? 43.313 -2.411 -81.560 1.00 90.12 421 ASP A N 1
ATOM 3000 C CA . ASP A 1 421 ? 43.562 -3.839 -81.691 1.00 90.12 421 ASP A CA 1
ATOM 3001 C C . ASP A 1 421 ? 42.387 -4.637 -81.109 1.00 90.12 421 ASP A C 1
ATOM 3003 O O . ASP A 1 421 ? 42.007 -4.462 -79.953 1.00 90.12 421 ASP A O 1
ATOM 3007 N N . ALA A 1 422 ? 41.821 -5.546 -81.905 1.00 86.88 422 ALA A N 1
ATOM 3008 C CA . ALA A 1 422 ? 40.600 -6.267 -81.547 1.00 86.88 422 ALA A CA 1
ATOM 3009 C C . ALA A 1 422 ? 40.749 -7.205 -80.332 1.00 86.88 422 ALA A C 1
ATOM 3011 O O . ALA A 1 422 ? 39.740 -7.616 -79.766 1.00 86.88 422 ALA A O 1
ATOM 3012 N N . THR A 1 423 ? 41.979 -7.563 -79.941 1.00 87.38 423 THR A N 1
ATOM 3013 C CA . THR A 1 423 ? 42.236 -8.492 -78.827 1.00 87.38 423 THR A CA 1
ATOM 3014 C C . THR A 1 423 ? 42.593 -7.748 -77.548 1.00 87.38 423 THR A C 1
ATOM 3016 O O . THR A 1 423 ? 42.134 -8.106 -76.468 1.00 87.38 423 THR A O 1
ATOM 3019 N N . THR A 1 424 ? 43.433 -6.721 -77.660 1.00 89.00 424 THR A N 1
ATOM 3020 C CA . THR A 1 424 ? 43.989 -6.009 -76.499 1.00 89.00 424 THR A CA 1
ATOM 3021 C C . THR A 1 424 ? 43.312 -4.668 -76.228 1.00 89.00 424 THR A C 1
ATOM 3023 O O . THR A 1 424 ? 43.490 -4.106 -75.151 1.00 89.00 424 THR A O 1
ATOM 3026 N N . GLY A 1 425 ? 42.570 -4.123 -77.197 1.00 88.00 425 GLY A N 1
ATOM 3027 C CA . GLY A 1 425 ? 42.027 -2.764 -77.154 1.00 88.00 425 GLY A CA 1
ATOM 3028 C C . GLY A 1 425 ? 43.085 -1.664 -77.309 1.00 88.00 425 GLY A C 1
ATOM 3029 O O . GLY A 1 425 ? 42.731 -0.491 -77.363 1.00 88.00 425 GLY A O 1
ATOM 3030 N N . ALA A 1 426 ? 44.375 -2.006 -77.401 1.00 90.44 426 ALA A N 1
ATOM 3031 C CA . ALA A 1 426 ? 45.460 -1.039 -77.543 1.00 90.44 426 ALA A CA 1
ATOM 3032 C C . ALA A 1 426 ? 45.442 -0.329 -78.900 1.00 90.44 426 ALA A C 1
ATOM 3034 O O . ALA A 1 426 ? 44.940 -0.865 -79.887 1.00 90.44 426 ALA A O 1
ATOM 3035 N N . LEU A 1 427 ? 46.030 0.869 -78.953 1.00 90.00 427 LEU A N 1
ATOM 3036 C CA . LEU A 1 427 ? 46.187 1.602 -80.207 1.00 90.00 427 LEU A CA 1
ATOM 3037 C C . LEU A 1 427 ? 47.135 0.854 -81.148 1.00 90.00 427 LEU A C 1
ATOM 3039 O O . LEU A 1 427 ? 48.245 0.460 -80.777 1.00 90.00 427 LEU A O 1
ATOM 3043 N N . LYS A 1 428 ? 46.688 0.691 -82.388 1.00 90.06 428 LYS A N 1
ATOM 3044 C CA . LYS A 1 428 ? 47.371 -0.005 -83.469 1.00 90.06 428 LYS A CA 1
ATOM 3045 C C . LYS A 1 428 ? 47.413 0.880 -84.706 1.00 90.06 428 LYS A C 1
ATOM 3047 O O . LYS A 1 428 ? 46.373 1.322 -85.197 1.00 90.06 428 LYS A O 1
ATOM 3052 N N . CYS A 1 429 ? 48.614 1.058 -85.244 1.00 89.31 429 CYS A N 1
ATOM 3053 C CA . CYS A 1 429 ? 48.845 1.789 -86.480 1.00 89.31 429 CYS A CA 1
ATOM 3054 C C . CYS A 1 429 ? 48.895 0.820 -87.667 1.00 89.31 429 CYS A C 1
ATOM 3056 O O . CYS A 1 429 ? 49.537 -0.229 -87.594 1.00 89.31 429 CYS A O 1
ATOM 3058 N N . ALA A 1 430 ? 48.241 1.164 -88.774 1.00 88.81 430 ALA A N 1
ATOM 3059 C CA . ALA A 1 430 ? 48.325 0.421 -90.030 1.00 88.81 430 ALA A CA 1
ATOM 3060 C C . ALA A 1 430 ? 48.503 1.381 -91.208 1.00 88.81 430 ALA A C 1
ATOM 3062 O O . ALA A 1 430 ? 47.873 2.434 -91.249 1.00 88.81 430 ALA A O 1
ATOM 3063 N N . CYS A 1 431 ? 49.349 1.028 -92.174 1.00 88.69 4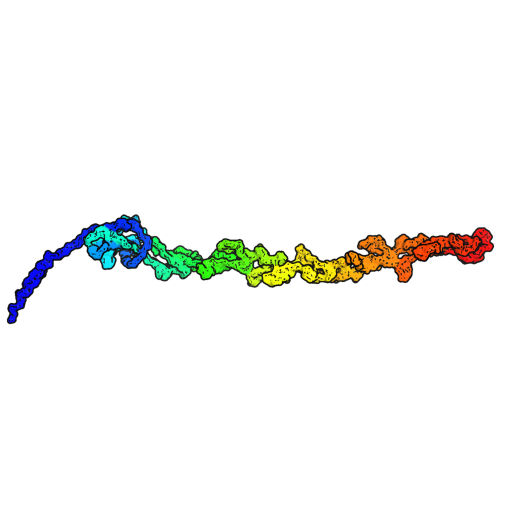31 CYS A N 1
ATOM 3064 C CA . CYS A 1 431 ? 49.604 1.895 -93.319 1.00 88.69 431 CYS A CA 1
ATOM 3065 C C . CYS A 1 431 ? 48.348 2.133 -94.156 1.00 88.69 431 CYS A C 1
ATOM 3067 O O . CYS A 1 431 ? 47.586 1.205 -94.438 1.00 88.69 431 CYS A O 1
ATOM 3069 N N . LYS A 1 432 ? 48.151 3.389 -94.571 1.00 88.81 432 LYS A N 1
ATOM 3070 C CA . LYS A 1 432 ? 47.122 3.759 -95.547 1.00 88.81 432 LYS A CA 1
ATOM 3071 C C . LYS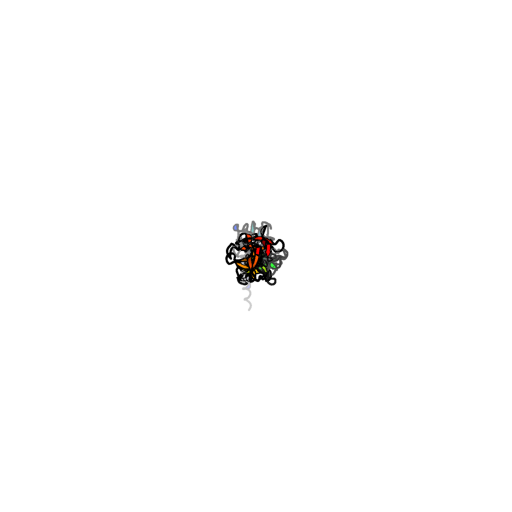 A 1 432 ? 47.354 2.998 -96.855 1.00 88.81 432 LYS A C 1
ATOM 3073 O O . LYS A 1 432 ? 48.478 2.615 -97.184 1.00 88.81 432 LYS A O 1
ATOM 3078 N N . THR A 1 433 ? 46.289 2.799 -97.627 1.00 87.44 433 THR A N 1
ATOM 3079 C CA . THR A 1 433 ? 46.363 2.132 -98.934 1.00 87.44 433 THR A CA 1
ATOM 3080 C C . THR A 1 433 ? 47.413 2.798 -99.828 1.00 87.44 433 THR A C 1
ATOM 3082 O O . THR A 1 433 ? 47.338 3.998 -100.075 1.00 87.44 433 THR A O 1
ATOM 3085 N N . GLY A 1 434 ? 48.377 2.010 -100.317 1.00 81.38 434 GLY A N 1
ATOM 3086 C CA . GLY A 1 434 ? 49.474 2.482 -101.172 1.00 81.38 434 GLY A CA 1
ATOM 3087 C C . GLY A 1 434 ? 50.841 2.581 -100.486 1.00 81.38 434 GLY A C 1
ATOM 3088 O O . GLY A 1 434 ? 51.828 2.718 -101.198 1.00 81.38 434 GLY A O 1
ATOM 3089 N N . TYR A 1 435 ? 50.911 2.445 -99.158 1.00 83.81 435 TYR A N 1
ATOM 3090 C CA . TYR A 1 435 ? 52.164 2.461 -98.393 1.00 83.81 435 TYR A CA 1
ATOM 3091 C C . TYR A 1 435 ? 52.520 1.074 -97.850 1.00 83.81 435 TYR A C 1
ATOM 3093 O O . TYR A 1 435 ? 51.637 0.268 -97.541 1.00 83.81 435 TYR A O 1
ATOM 3101 N N . THR A 1 436 ? 53.815 0.801 -97.699 1.00 80.25 436 THR A N 1
ATOM 3102 C CA . THR A 1 436 ? 54.322 -0.471 -97.161 1.00 80.25 436 THR A CA 1
ATOM 3103 C C . THR A 1 436 ? 54.867 -0.303 -95.747 1.00 80.25 436 THR A C 1
ATOM 3105 O O . THR A 1 436 ? 55.593 0.644 -95.461 1.00 80.25 436 THR A O 1
ATOM 3108 N N . SER A 1 437 ? 54.502 -1.219 -94.843 1.00 80.25 437 SER A N 1
ATOM 3109 C CA . SER A 1 437 ? 54.918 -1.156 -93.440 1.00 80.25 437 SER A CA 1
ATOM 3110 C C . SER A 1 437 ? 56.320 -1.724 -93.233 1.00 80.25 437 SER A C 1
ATOM 3112 O O . SER A 1 437 ? 56.550 -2.906 -93.499 1.00 80.25 437 SER A O 1
ATOM 3114 N N . THR A 1 438 ? 57.213 -0.944 -92.632 1.00 74.12 438 THR A N 1
ATOM 3115 C CA . THR A 1 438 ? 58.421 -1.448 -91.970 1.00 74.12 438 THR A CA 1
ATOM 3116 C C . THR A 1 438 ? 58.244 -1.294 -90.457 1.00 74.12 438 THR A C 1
ATOM 3118 O O . THR A 1 438 ? 58.337 -0.185 -89.937 1.00 74.12 438 THR A O 1
ATOM 3121 N N . GLY A 1 439 ? 57.921 -2.384 -89.751 1.00 68.31 439 GLY A N 1
ATOM 3122 C CA . GLY A 1 439 ? 57.667 -2.390 -88.298 1.00 68.31 439 GLY A CA 1
ATOM 3123 C C . GLY A 1 439 ? 56.400 -3.157 -87.891 1.00 68.31 439 GLY A C 1
ATOM 3124 O O . GLY A 1 439 ? 55.691 -3.691 -88.742 1.00 68.31 439 GLY A O 1
ATOM 3125 N N . SER A 1 440 ? 56.115 -3.232 -86.585 1.00 65.44 440 SER A N 1
ATOM 3126 C CA . SER A 1 440 ? 54.931 -3.909 -86.022 1.00 65.44 440 SER A CA 1
ATOM 3127 C C . SER A 1 440 ? 54.428 -3.222 -84.746 1.00 65.44 440 SER A C 1
ATOM 3129 O O . SER A 1 440 ? 55.234 -2.723 -83.961 1.00 65.44 440 SER A O 1
ATOM 3131 N N . GLY A 1 441 ? 53.115 -3.256 -84.493 1.00 66.81 441 GLY A N 1
ATOM 3132 C CA . GLY A 1 441 ? 52.494 -2.669 -83.295 1.00 66.81 441 GLY A CA 1
ATOM 3133 C C . GLY A 1 441 ? 52.206 -1.172 -83.453 1.00 66.81 441 GLY A C 1
ATOM 3134 O O . GLY A 1 441 ? 51.611 -0.766 -84.447 1.00 66.81 441 GLY A O 1
ATOM 3135 N N . SER A 1 442 ? 52.611 -0.356 -82.476 1.00 62.44 442 SER A N 1
ATOM 3136 C CA . SER A 1 442 ? 52.457 1.113 -82.505 1.00 62.44 442 SER A CA 1
ATOM 3137 C C . SER A 1 442 ? 53.594 1.827 -83.260 1.00 62.44 442 SER A C 1
ATOM 3139 O O . SER A 1 442 ? 53.456 2.988 -83.617 1.00 62.44 442 SER A O 1
ATOM 3141 N N . ASN A 1 443 ? 54.701 1.127 -83.549 1.00 67.00 443 ASN A N 1
ATOM 3142 C CA . ASN A 1 443 ? 55.863 1.644 -84.285 1.00 67.00 443 ASN A CA 1
ATOM 3143 C C . ASN A 1 443 ? 55.862 1.118 -85.727 1.00 67.00 443 ASN A C 1
ATOM 3145 O O . ASN A 1 443 ? 56.649 0.237 -86.083 1.00 67.00 443 ASN A O 1
ATOM 3149 N N . VAL A 1 444 ? 54.932 1.612 -86.541 1.00 78.12 444 VAL A N 1
ATOM 3150 C CA . VAL A 1 444 ? 54.860 1.296 -87.973 1.00 78.12 444 VAL A CA 1
ATOM 3151 C C . VAL A 1 444 ? 55.325 2.509 -88.765 1.00 78.12 444 VAL A C 1
ATOM 3153 O O . VAL A 1 444 ? 54.747 3.580 -88.617 1.00 78.12 444 VAL A O 1
ATOM 3156 N N . THR A 1 445 ? 56.330 2.324 -89.622 1.00 80.31 445 THR A N 1
ATOM 3157 C CA . THR A 1 445 ? 56.724 3.316 -90.632 1.00 80.31 445 THR A CA 1
ATOM 3158 C C . THR A 1 445 ? 56.157 2.907 -91.986 1.00 80.31 445 THR A C 1
ATOM 3160 O O . THR A 1 445 ? 56.314 1.756 -92.394 1.00 80.31 445 THR A O 1
ATOM 3163 N N . CYS A 1 446 ? 55.485 3.830 -92.663 1.00 84.12 446 CYS A N 1
ATOM 3164 C CA . CYS A 1 446 ? 54.764 3.638 -93.912 1.00 84.12 446 CYS A CA 1
ATOM 3165 C C . CYS A 1 446 ? 55.429 4.466 -95.013 1.00 84.12 446 CYS A C 1
ATOM 3167 O O . CYS A 1 446 ? 55.258 5.687 -95.100 1.00 84.12 446 CYS A O 1
ATOM 3169 N N . MET A 1 447 ? 56.193 3.769 -95.857 1.00 79.88 447 MET A N 1
ATOM 3170 C CA . MET A 1 447 ? 56.919 4.335 -97.000 1.00 79.88 447 MET A CA 1
ATOM 3171 C C . MET A 1 447 ? 56.254 3.998 -98.326 1.00 79.88 447 MET A C 1
ATOM 3173 O O . MET A 1 447 ? 55.680 2.881 -98.439 1.00 79.88 447 MET A O 1
#

Radius of gyration: 70.22 Å; chains: 1; bounding box: 125×35×237 Å

Foldseek 3Di:
DPPPPPPVVVVVVVVVVVVVPPDPPPPQDKDKAWEDPVCAQPWQLDDDDDDDDQDPVNAQKKWKKFFPDLQKAFPWKWWAWPPQGTWTDWDAPDGRRMIMTGDNFTITTRIMMTTMRDDHRYMYTDDIGGDPQCCVPPNVPAEPQWHWDQDSGGRDIFTDGAAQWDFPDDRVHTDTDRCCVPVNVQADPQWHWDADPPRRHIDTDGAAQWDFPDPDPHGDTDGCCVPPNVLEDPQWHWDADPPRRHIFTDGDEQWDFPDDRVHGDTDGCCVPPNVQADPQWHWDADPVNRYIFTHGHAQWDFPDDRNHGDTHRLCVPPNVPADPQWHWDQDPVRSHIATDGAAQWDFPDDRVHGDTDGCCVPPNVLAEPQWHWDADPPRRHTATDGAAQWDFPDDRVHGDTDRCCVPVNVLADPQWHWDADPPRRHIATDGDPPWDWDDGGRDTDTD

InterPro domains:
  IPR000742 EGF-like domain [SM00181] (134-177)
  IPR000742 EGF-like domain [SM00181] (179-222)
  IPR000742 EGF-like domain [SM00181] (224-267)
  IPR000742 EGF-like domain [SM00181] (269-312)
  IPR000742 EGF-like domain [SM00181] (314-357)
  IPR000742 EGF-like domain [SM00181] (359-402)
  IPR000742 EGF-like domain [SM00181] (404-447)

Organism: NCBI:txid433720

Sequence (447 aa):
MVFFNNIINLVFAVSILILQIQFGELAPSIKNAVLDSSCVNAVNPGYICAGCPESPDGYNFGWHFVLPDISNAFVSINCQFSKAGTVTKMIAEPCAMHAYCYTPTADTLLGCTANVSGTAIKFTLSDVCMPPNPCLDNNGDCDINAACSQDQYTGERQCTCKTGFTNTGIASNVTCTDSCQVQNGGCDSNAVCSHDGTTGAVKCRCKTGYTDTDATANVVCTDSCTINNGGCNSNSICSHDPTTYAAICTCKNGYTNTGSSSNVICTDNCLTNNGGCDVNAICTHNTTVNVVQCVCRTGYTNTGSFLNATCTESCKVNNGGCGPNADCSHDAVTDGVKCICKIGYVNTGSSSNVNCTDSCTINNGGCDASAICTHDAATNAAECSCRTGYVNAGFTSNVVCTDGCQIDNGGCEINAMCSHDATTGALKCACKTGYTSTGSGSNVTCM